Protein AF-A0A3S5BLU9-F1 (afdb_monomer_lite)

pLDDT: mean 75.17, std 17.8, range [26.36, 92.25]

Foldseek 3Di:
DPPVPDDPVVVVVCVVVVNDDDFDAADQQWAKDFAQDDPDDDDPDPPDPLSLVLLLCLQQHDRPDGLNRSCVLQVHPSVSSRRSVRVCVVVVRMDTDDPVPPVVVVVVPPDDDDDDDDDDDPPQLAQAAEEE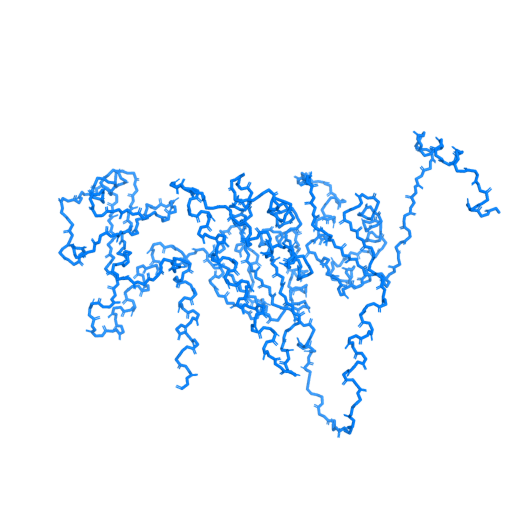EDALVLLVLQCPPQFFPQSNSVSCSCNRSQKDWQVCVVVNLVRLVSTDCDDDDPNNVSNLVSVLVSVVVVVVVVVQVPPPPCNSHDGYMYGYLLSLVSGDLSSSLSSQVVHHQEYEYLAAYPPNSLVSDDPSGHHYAFHSHNCCVPLVVVVVVLVVVVVPDPDPLVGWDKDKDAQPDADPDDDPSQVVAQWKFKDFPPDDTDIDGPVCVRVVQRVSSNPGIMMITGPDPDPPDPRDPSPVRVVVVVVVVVPPD

InterPro domains:
  IPR028091 FAM91, N-terminal domain [PF14647] (5-104)
  IPR028097 FAM91, C-terminal domain [PF14648] (127-363)
  IPR039199 FAM91 [PTHR28441] (124-358)

Organism: NCBI:txid117903

Radius of gyration: 25.71 Å; chains: 1; bounding box: 76×55×67 Å

Sequence (385 aa):
MAVKDCDMDTLLSLHRRGLIYFDVPVSESDRISVPTLDGFVMNRITGDSCETLLYKIFVSVDERTTVSELASDLLVNIDLVRQAISVFLRLGFACKRNSQSIDSELNAISTDGLGNPLQMETEDLSKKKIAILFDSTLAAYLMMGNLSSGLKRHAVTMFEVGKLTDENLESFLTELDNLTDVGEGEAQIYYEHAVNLRAMLRFFRHLLSNSGSNNMFNGLDLLRCGSLLSLEPETRLRILKKNYGLLISLAPITYEDQQAANYQWPPHFGPPIPEANSPWFRLFIAYLAFERRSNFMDIPPCLILSRGSRLNTIPTCMLPYSLFSFIAWGHDPTIIESANLLSVVNDALVASPVFIQVSGSFRLESSYFFYLIVSIIVICFSDNV

Structure (mmCIF, N/CA/C/O backbone):
data_AF-A0A3S5BLU9-F1
#
_entry.id   AF-A0A3S5BLU9-F1
#
loop_
_atom_site.group_PDB
_atom_site.id
_atom_site.type_symbol
_atom_site.label_atom_id
_atom_site.label_alt_id
_atom_site.label_comp_id
_atom_site.label_asym_id
_atom_site.label_entity_id
_atom_site.label_seq_id
_atom_site.pdbx_PDB_ins_code
_atom_site.Cartn_x
_atom_site.Cartn_y
_atom_site.Cartn_z
_atom_site.occupancy
_atom_site.B_iso_or_equiv
_atom_site.auth_seq_id
_atom_site.auth_comp_id
_atom_site.auth_asym_id
_atom_site.auth_atom_id
_atom_site.pdbx_PDB_model_num
ATOM 1 N N . MET A 1 1 ? -39.024 7.128 32.221 1.00 48.62 1 MET A N 1
ATOM 2 C CA . MET A 1 1 ? -39.369 7.117 30.789 1.00 48.62 1 MET A CA 1
ATOM 3 C C . MET A 1 1 ? -38.124 6.665 30.060 1.00 48.62 1 MET A C 1
ATOM 5 O O . MET A 1 1 ? -37.123 7.370 30.111 1.00 48.62 1 MET A O 1
ATOM 9 N N . ALA A 1 2 ? -38.111 5.441 29.551 1.00 51.78 2 ALA A N 1
ATOM 10 C CA . ALA A 1 2 ? -37.005 4.978 28.726 1.00 51.78 2 ALA A CA 1
ATOM 11 C C . ALA A 1 2 ? -37.245 5.473 27.291 1.00 51.78 2 ALA A C 1
ATOM 13 O O . ALA A 1 2 ? -38.389 5.639 26.888 1.00 51.78 2 ALA A O 1
ATOM 14 N N . VAL A 1 3 ? -36.190 5.708 26.504 1.00 60.28 3 VAL A N 1
ATOM 15 C CA . VAL A 1 3 ? -36.308 6.203 25.110 1.00 60.28 3 VAL A CA 1
ATOM 16 C C . VAL A 1 3 ? -37.186 5.290 24.239 1.00 60.28 3 VAL A C 1
ATOM 18 O O . VAL A 1 3 ? -37.834 5.760 23.313 1.00 60.28 3 VAL A O 1
ATOM 21 N N . LYS A 1 4 ? -37.287 4.002 24.594 1.00 65.75 4 LYS A N 1
ATOM 22 C CA . LYS A 1 4 ? -38.199 3.022 23.979 1.00 65.75 4 LYS A CA 1
ATOM 23 C C . LYS A 1 4 ? -39.694 3.358 24.122 1.00 65.75 4 LYS A C 1
ATOM 25 O O . LYS A 1 4 ? -40.503 2.773 23.418 1.00 65.75 4 LYS A O 1
ATOM 30 N N . ASP A 1 5 ? -40.045 4.249 25.049 1.00 70.50 5 ASP A N 1
ATOM 31 C CA . ASP A 1 5 ? -41.418 4.679 25.325 1.00 70.50 5 ASP A CA 1
ATOM 32 C C . ASP A 1 5 ? -41.785 5.956 24.532 1.00 70.50 5 ASP A C 1
ATOM 34 O O . ASP A 1 5 ? -42.917 6.432 24.622 1.00 70.50 5 ASP A O 1
ATOM 38 N N . CYS A 1 6 ? -40.834 6.540 23.786 1.00 70.88 6 CYS A N 1
ATOM 39 C CA . CYS A 1 6 ? -41.060 7.704 22.931 1.00 70.88 6 CYS A CA 1
ATOM 40 C C . CYS A 1 6 ? -41.526 7.287 21.534 1.00 70.88 6 CYS A C 1
ATOM 42 O O . CYS A 1 6 ? -40.996 6.357 20.930 1.00 70.88 6 CYS A O 1
ATOM 44 N N . ASP A 1 7 ? -42.478 8.043 21.000 1.00 83.12 7 ASP A N 1
ATOM 45 C CA . ASP A 1 7 ? -42.981 7.869 19.645 1.00 83.12 7 ASP A CA 1
ATOM 46 C C . ASP A 1 7 ? -41.893 8.160 18.588 1.00 83.12 7 ASP A C 1
ATOM 48 O O . ASP A 1 7 ? -41.202 9.187 18.640 1.00 83.12 7 ASP A O 1
ATOM 52 N N . MET A 1 8 ? -41.745 7.249 17.621 1.00 82.12 8 MET A N 1
ATOM 53 C CA . MET A 1 8 ? -40.698 7.305 16.592 1.00 82.12 8 MET A CA 1
ATOM 54 C C . MET A 1 8 ? -40.863 8.519 15.676 1.00 82.12 8 MET A C 1
ATOM 56 O O . MET A 1 8 ? -39.863 9.126 15.289 1.00 82.12 8 MET A O 1
ATOM 60 N N . ASP A 1 9 ? -42.097 8.936 15.390 1.00 84.25 9 ASP A N 1
ATOM 61 C CA . ASP A 1 9 ? -42.361 10.109 14.550 1.00 84.25 9 ASP A CA 1
ATOM 62 C C . ASP A 1 9 ? -41.938 11.411 15.244 1.00 84.25 9 ASP A C 1
ATOM 64 O O . ASP A 1 9 ? -41.381 12.323 14.620 1.00 84.25 9 ASP A O 1
ATOM 68 N N . THR A 1 10 ? -42.113 11.474 16.565 1.00 83.81 10 THR A N 1
ATOM 69 C CA . THR A 1 10 ? -41.654 12.601 17.385 1.00 83.81 10 THR A CA 1
ATOM 70 C C . THR A 1 10 ? -40.125 12.662 17.430 1.00 83.81 10 THR A C 1
ATOM 72 O O . THR A 1 10 ? -39.546 13.732 17.228 1.00 83.81 10 THR A O 1
ATOM 75 N N . LEU A 1 11 ? -39.453 11.520 17.616 1.00 83.81 11 LEU A N 1
ATOM 76 C CA . LEU A 1 11 ? -37.988 11.429 17.571 1.00 83.81 11 LEU A CA 1
ATOM 77 C C . LEU A 1 11 ? -37.431 11.825 16.194 1.00 83.81 11 LEU A C 1
ATOM 79 O O . LEU A 1 11 ? -36.501 12.626 16.112 1.00 83.81 11 LEU A O 1
ATOM 83 N N . LEU A 1 12 ? -38.028 11.345 15.101 1.00 83.56 12 LEU A N 1
ATOM 84 C CA . LEU A 1 12 ? -37.626 11.715 13.740 1.00 83.56 12 LEU A CA 1
ATOM 85 C C . LEU A 1 12 ? -37.831 13.212 13.463 1.00 83.56 12 LEU A C 1
ATOM 87 O O . LEU A 1 12 ? -36.982 13.837 12.827 1.00 83.56 12 LEU A O 1
ATOM 91 N N . SER A 1 13 ? -38.920 13.808 13.957 1.00 85.50 13 SER A N 1
ATOM 92 C CA . SER A 1 13 ? -39.185 15.249 13.845 1.00 85.50 13 SER A CA 1
ATOM 93 C C . SER A 1 13 ? -38.152 16.087 14.605 1.00 85.50 13 SER A C 1
ATOM 95 O O . SER A 1 13 ? -37.614 17.053 14.060 1.00 85.50 13 SER A O 1
ATOM 97 N N . LEU A 1 14 ? -37.813 15.690 15.836 1.00 85.25 14 LEU A N 1
ATOM 98 C CA . LEU A 1 14 ? -36.778 16.344 16.641 1.00 85.25 14 LEU A CA 1
ATOM 99 C C . LEU A 1 14 ? -35.390 16.212 16.000 1.00 85.25 14 LEU A C 1
ATOM 101 O O . LEU A 1 14 ? -34.643 17.190 15.968 1.00 85.25 14 LEU A O 1
ATOM 105 N N . HIS A 1 15 ? -35.071 15.045 15.435 1.00 83.12 15 HIS A N 1
ATOM 106 C CA . HIS A 1 15 ? -33.818 14.815 14.718 1.00 83.12 15 HIS A CA 1
ATOM 107 C C . HIS A 1 15 ? -33.728 15.670 13.446 1.00 83.12 15 HIS A C 1
ATOM 109 O O . HIS A 1 15 ? -32.733 16.355 13.232 1.00 83.12 15 HIS A O 1
ATOM 115 N N . ARG A 1 16 ? -34.793 15.720 12.629 1.00 84.88 16 ARG A N 1
ATOM 116 C CA . ARG A 1 16 ? -34.850 16.577 11.424 1.00 84.88 16 ARG A CA 1
ATOM 117 C C . ARG A 1 16 ? -34.710 18.067 11.743 1.00 84.88 16 ARG A C 1
ATOM 119 O O . ARG A 1 16 ? -34.251 18.824 10.897 1.00 84.88 16 ARG A O 1
ATOM 126 N N . ARG A 1 17 ? -35.108 18.489 12.946 1.00 87.94 17 ARG A N 1
ATOM 127 C CA . ARG A 1 17 ? -34.946 19.864 13.446 1.00 87.94 17 ARG A CA 1
ATOM 128 C C . ARG A 1 17 ? -33.584 20.119 14.108 1.00 87.94 17 ARG A C 1
ATOM 130 O O . ARG A 1 17 ? -33.356 21.234 14.561 1.00 87.94 17 ARG A O 1
ATOM 137 N N . GLY A 1 18 ? -32.707 19.114 14.188 1.00 82.50 18 GLY A N 1
ATOM 138 C CA . GLY A 1 18 ? -31.386 19.220 14.816 1.00 82.50 18 GLY A CA 1
ATOM 139 C C . GLY A 1 18 ? -31.416 19.350 16.343 1.00 82.50 18 GLY A C 1
ATOM 140 O O . GLY A 1 18 ? -30.430 19.773 16.935 1.00 82.50 18 GLY A O 1
ATOM 141 N N . LEU A 1 19 ? -32.542 19.022 16.989 1.00 84.19 19 LEU A N 1
ATOM 142 C CA . LEU A 1 19 ? -32.732 19.185 18.438 1.00 84.19 19 LEU A CA 1
ATOM 143 C C . LEU A 1 19 ? -32.247 17.978 19.246 1.00 84.19 19 LEU A C 1
ATOM 145 O O . LEU A 1 19 ? -31.992 18.100 20.441 1.00 84.19 19 LEU A O 1
ATOM 149 N N . ILE A 1 20 ? -32.142 16.817 18.600 1.00 81.62 20 ILE A N 1
ATOM 150 C CA . ILE A 1 20 ? -31.581 15.600 19.183 1.00 81.62 20 ILE A CA 1
ATOM 151 C C . ILE A 1 20 ? -30.604 14.979 18.190 1.00 81.62 20 ILE A C 1
ATOM 153 O O . ILE A 1 20 ? -30.846 14.997 16.982 1.00 81.62 20 ILE A O 1
ATOM 157 N N . TYR A 1 21 ? -29.521 14.408 18.703 1.00 73.31 21 TYR A N 1
ATOM 158 C CA . TYR A 1 21 ? -28.620 13.563 17.931 1.00 73.31 21 TYR A CA 1
ATOM 159 C C . TYR A 1 21 ? -28.694 12.140 18.476 1.00 73.31 21 TYR A C 1
ATOM 161 O O . TYR A 1 21 ? -28.856 11.932 19.679 1.00 73.31 21 TYR A O 1
ATOM 169 N N . PHE A 1 22 ? -28.589 11.158 17.586 1.00 74.06 22 PHE A N 1
ATOM 170 C CA . PHE A 1 22 ? -28.434 9.769 17.993 1.00 74.06 22 PHE A CA 1
ATOM 171 C C . PHE A 1 22 ? -26.954 9.500 18.235 1.00 74.06 22 PHE A C 1
ATOM 173 O O . PHE A 1 22 ? -26.115 9.780 17.371 1.00 74.06 22 PHE A O 1
ATOM 180 N N . ASP A 1 23 ? -26.650 8.986 19.421 1.00 75.06 23 ASP A N 1
ATOM 181 C CA . ASP A 1 23 ? -25.335 8.451 19.738 1.00 75.06 23 ASP A CA 1
ATOM 182 C C . ASP A 1 23 ? -25.366 6.931 19.597 1.00 75.06 23 ASP A C 1
ATOM 184 O O . ASP A 1 23 ? -26.316 6.276 20.037 1.00 75.06 23 ASP A O 1
ATOM 188 N N . VAL A 1 24 ? -24.345 6.374 18.952 1.00 82.25 24 VAL A N 1
ATOM 189 C CA . VAL A 1 24 ? -24.176 4.926 18.850 1.00 82.25 24 VAL A CA 1
ATOM 190 C C . VAL A 1 24 ? -23.275 4.511 20.009 1.00 82.25 24 VAL A C 1
ATOM 192 O O . VAL A 1 24 ? -22.104 4.892 20.021 1.00 82.25 24 VAL A O 1
ATOM 195 N N . PRO A 1 25 ? -23.782 3.754 20.999 1.00 84.62 25 PRO A N 1
ATOM 196 C CA . PRO A 1 25 ? -22.981 3.383 22.153 1.00 84.62 25 PRO A CA 1
ATOM 197 C C . PRO A 1 25 ? -21.858 2.434 21.723 1.00 84.62 25 PRO A C 1
ATOM 199 O O . PRO A 1 25 ? -22.104 1.297 21.321 1.00 84.62 25 PRO A O 1
ATOM 202 N N . VAL A 1 26 ? -20.621 2.909 21.838 1.00 87.56 26 VAL A N 1
ATOM 203 C CA . VAL A 1 26 ? -19.399 2.122 21.625 1.00 87.56 26 VAL A CA 1
ATOM 204 C C . VAL A 1 26 ? -18.851 1.731 22.987 1.00 87.56 26 VAL A C 1
ATOM 206 O O . VAL A 1 26 ? -18.656 2.613 23.820 1.00 87.56 26 VAL A O 1
ATOM 209 N N . SER A 1 27 ? -18.619 0.446 23.241 1.00 88.81 27 SER A N 1
ATOM 210 C CA . SER A 1 27 ? -17.958 -0.068 24.449 1.00 88.81 27 SER A CA 1
ATOM 211 C C . SER A 1 27 ? -16.448 -0.227 24.235 1.00 88.81 27 SER A C 1
ATOM 213 O O . SER A 1 27 ? -15.970 -0.321 23.111 1.00 88.81 27 SER A O 1
ATOM 215 N N . GLU A 1 28 ? -15.676 -0.276 25.319 1.00 89.00 28 GLU A N 1
ATOM 216 C CA . GLU A 1 28 ? -14.203 -0.350 25.256 1.00 89.00 28 GLU A CA 1
ATOM 217 C C . GLU A 1 28 ? -13.682 -1.688 24.721 1.00 89.00 28 GLU A C 1
ATOM 219 O O . GLU A 1 28 ? -12.614 -1.742 24.115 1.00 89.00 28 GLU A O 1
ATOM 224 N N . SER A 1 29 ? -14.452 -2.756 24.931 1.00 89.19 29 SER A N 1
ATOM 225 C CA . SER A 1 29 ? -14.181 -4.110 24.444 1.00 89.19 29 SER A CA 1
ATOM 226 C C . SER A 1 29 ? -14.673 -4.352 23.017 1.00 89.19 29 SER A C 1
ATOM 228 O O . SER A 1 29 ? -14.497 -5.453 22.493 1.00 89.19 29 SER A O 1
ATOM 230 N N . ASP A 1 30 ? -15.298 -3.355 22.385 1.00 89.38 30 ASP A N 1
ATOM 231 C CA . ASP A 1 30 ? -15.791 -3.499 21.023 1.00 89.38 30 ASP A CA 1
ATOM 232 C C . ASP A 1 30 ? -14.625 -3.631 20.047 1.00 89.38 30 ASP A C 1
ATOM 234 O O . ASP A 1 30 ? -13.579 -2.999 20.201 1.00 89.38 30 ASP A O 1
ATOM 238 N N . ARG A 1 31 ? -14.826 -4.458 19.022 1.00 89.69 31 ARG A N 1
ATOM 239 C CA . ARG A 1 31 ? -13.913 -4.589 17.888 1.00 89.69 31 ARG A CA 1
ATOM 240 C C . ARG A 1 31 ? -14.576 -4.001 16.660 1.00 89.69 31 ARG A C 1
ATOM 242 O O . ARG A 1 31 ? -15.761 -4.245 16.413 1.00 89.69 31 ARG A O 1
ATOM 249 N N . ILE A 1 32 ? -13.814 -3.218 15.914 1.00 89.88 32 ILE A N 1
ATOM 250 C CA . ILE A 1 32 ? -14.310 -2.437 14.787 1.00 89.88 32 ILE A CA 1
ATOM 251 C C . ILE A 1 32 ? -13.654 -2.952 13.511 1.00 89.88 32 ILE A C 1
ATOM 253 O O . ILE A 1 32 ? -12.450 -3.184 13.487 1.00 89.88 32 ILE A O 1
ATOM 257 N N . SER A 1 33 ? -14.447 -3.132 12.457 1.00 87.69 33 SER A N 1
ATOM 258 C CA . SER A 1 33 ? -13.954 -3.460 11.117 1.00 87.69 33 SER A CA 1
ATOM 259 C C . SER A 1 33 ? -14.415 -2.399 10.120 1.00 87.69 33 SER A C 1
ATOM 261 O O . SER A 1 33 ? -15.539 -1.891 10.212 1.00 87.69 33 SER A O 1
ATOM 263 N N . VAL A 1 34 ? -13.530 -2.048 9.189 1.00 88.31 34 VAL A N 1
ATOM 264 C CA . VAL A 1 34 ? -13.772 -1.069 8.124 1.00 88.31 34 VAL A CA 1
ATOM 265 C C . VAL A 1 34 ? -13.961 -1.843 6.813 1.00 88.31 34 VAL A C 1
ATOM 267 O O . VAL A 1 34 ? -12.992 -2.413 6.301 1.00 88.31 34 VAL A O 1
ATOM 270 N N . PRO A 1 35 ? -15.190 -1.920 6.267 1.00 86.12 35 PRO A N 1
ATOM 271 C CA . PRO A 1 35 ? -15.421 -2.524 4.959 1.00 86.12 35 PRO A CA 1
ATOM 272 C C . PRO A 1 35 ? -14.826 -1.658 3.840 1.00 86.12 35 PRO A C 1
ATOM 274 O O . PRO A 1 35 ? -14.451 -0.504 4.047 1.00 86.12 35 PRO A O 1
ATOM 277 N N . THR A 1 36 ? -14.776 -2.198 2.622 1.00 85.38 36 THR A N 1
ATOM 278 C CA . THR A 1 36 ? -14.389 -1.409 1.445 1.00 85.38 36 THR A CA 1
ATOM 279 C C . THR A 1 36 ? -15.361 -0.252 1.233 1.00 85.38 36 THR A C 1
ATOM 281 O O . THR A 1 36 ? -16.573 -0.470 1.154 1.00 85.38 36 THR A O 1
ATOM 284 N N . LEU A 1 37 ? -14.829 0.957 1.100 1.00 84.94 37 LEU A N 1
ATOM 285 C CA . LEU A 1 37 ? -15.603 2.177 0.918 1.00 84.94 37 LEU A CA 1
ATOM 286 C C . LEU A 1 37 ? -15.826 2.447 -0.576 1.00 84.94 37 LEU A C 1
ATOM 288 O O . LEU A 1 37 ? -14.901 2.326 -1.381 1.00 84.94 37 LEU A O 1
ATOM 292 N N . ASP A 1 38 ? -17.047 2.837 -0.943 1.00 77.25 38 ASP A N 1
ATOM 293 C CA . ASP A 1 38 ? -17.402 3.246 -2.306 1.00 77.25 38 ASP A CA 1
ATOM 294 C C . ASP A 1 38 ? -17.777 4.732 -2.340 1.00 77.25 38 ASP A C 1
ATOM 296 O O . ASP A 1 38 ? -18.471 5.229 -1.453 1.00 77.25 38 ASP A O 1
ATOM 300 N N . GLY A 1 39 ? -17.277 5.458 -3.341 1.00 74.00 39 GLY A N 1
ATOM 301 C CA . GLY A 1 39 ? -17.492 6.903 -3.483 1.00 74.00 39 GLY A CA 1
ATOM 302 C C . GLY A 1 39 ? -16.958 7.765 -2.329 1.00 74.00 39 GLY A C 1
ATOM 303 O O . GLY A 1 39 ? -17.340 8.928 -2.218 1.00 74.00 39 GLY A O 1
ATOM 304 N N . PHE A 1 40 ? -16.100 7.216 -1.469 1.00 80.75 40 PHE A N 1
ATOM 305 C CA . PHE A 1 40 ? -15.531 7.926 -0.329 1.00 80.75 40 PHE A CA 1
ATOM 306 C C . PHE A 1 40 ? -14.302 8.734 -0.743 1.00 80.75 40 PHE A C 1
ATOM 308 O O . PHE A 1 40 ? -13.397 8.209 -1.382 1.00 80.75 40 PHE A O 1
ATOM 315 N N . VAL A 1 41 ? -14.276 10.006 -0.359 1.00 77.94 41 VAL A N 1
ATOM 316 C CA . VAL A 1 41 ? -13.112 10.882 -0.495 1.00 77.94 41 VAL A CA 1
ATOM 317 C C . VAL A 1 41 ? -13.031 11.703 0.775 1.00 77.94 41 VAL A C 1
ATOM 319 O O . VAL A 1 41 ? -13.997 12.386 1.131 1.00 77.94 41 VAL A O 1
ATOM 322 N N . MET A 1 42 ? -11.896 11.642 1.460 1.00 74.06 42 MET A N 1
ATOM 323 C CA . MET A 1 42 ? -11.646 12.470 2.626 1.00 74.06 42 MET A CA 1
ATOM 324 C C . MET A 1 42 ? -10.657 13.561 2.223 1.00 74.06 42 MET A C 1
ATOM 326 O O . MET A 1 42 ? -9.488 13.313 1.932 1.00 74.06 42 MET A O 1
ATOM 330 N N . ASN A 1 43 ? -11.144 14.798 2.141 1.00 70.44 43 ASN A N 1
ATOM 331 C CA . ASN A 1 43 ? -10.274 15.931 1.846 1.00 70.44 43 ASN A CA 1
ATOM 332 C C . ASN A 1 43 ? -9.371 16.161 3.047 1.00 70.44 43 ASN A C 1
ATOM 334 O O . ASN A 1 43 ? -9.899 16.438 4.109 1.00 70.44 43 ASN A O 1
ATOM 338 N N . ARG A 1 44 ? -8.048 16.099 2.864 1.00 71.31 44 ARG A N 1
ATOM 339 C CA . ARG A 1 44 ? -7.064 16.404 3.911 1.00 71.31 44 ARG A CA 1
ATOM 340 C C . ARG A 1 44 ? -7.021 17.905 4.171 1.00 71.31 44 ARG A C 1
ATOM 342 O O . ARG A 1 44 ? -6.269 18.621 3.506 1.00 71.31 44 ARG A O 1
ATOM 349 N N . ILE A 1 45 ? -7.829 18.393 5.107 1.00 68.75 45 ILE A N 1
ATOM 350 C CA . ILE A 1 45 ? -7.834 19.810 5.476 1.00 68.75 45 ILE A CA 1
ATOM 351 C C . ILE A 1 45 ? -6.866 20.016 6.642 1.00 68.75 45 ILE A C 1
ATOM 353 O O . ILE A 1 45 ? -6.994 19.444 7.723 1.00 68.75 45 ILE A O 1
ATOM 357 N N . THR A 1 46 ? -5.863 20.867 6.439 1.00 66.12 46 THR A N 1
ATOM 358 C CA . THR A 1 46 ? -4.926 21.225 7.507 1.00 66.12 46 THR A CA 1
ATOM 359 C C . THR A 1 46 ? -5.637 22.047 8.581 1.00 66.12 46 THR A C 1
ATOM 361 O O . THR A 1 46 ? -6.149 23.126 8.282 1.00 66.12 46 THR A O 1
ATOM 364 N N . GLY A 1 47 ? -5.610 21.580 9.831 1.00 68.94 47 GLY A N 1
ATOM 365 C CA . GLY A 1 47 ? -6.062 22.349 10.996 1.00 68.94 47 GLY A CA 1
ATOM 366 C C . GLY A 1 47 ? -7.243 21.757 11.768 1.00 68.94 47 GLY A C 1
ATOM 367 O O . GLY A 1 47 ? -7.538 22.266 12.847 1.00 68.94 47 GLY A O 1
ATOM 368 N N . ASP A 1 48 ? -7.877 20.685 11.281 1.00 80.94 48 ASP A N 1
ATOM 369 C CA . ASP A 1 48 ? -8.909 19.970 12.040 1.00 80.94 48 ASP A CA 1
ATOM 370 C C . ASP A 1 48 ? -8.309 18.782 12.816 1.00 80.94 48 ASP A C 1
ATOM 372 O O . ASP A 1 48 ? -7.798 17.804 12.254 1.00 80.94 48 ASP A O 1
ATOM 376 N N . SER A 1 49 ? -8.359 18.872 14.147 1.00 78.56 49 SER A N 1
ATOM 377 C CA . SER A 1 49 ? -7.890 17.818 15.049 1.00 78.56 49 SER A CA 1
ATOM 378 C C . SER A 1 49 ? -8.788 16.580 15.019 1.00 78.56 49 SER A C 1
ATOM 380 O O . SER A 1 49 ? -8.288 15.471 15.218 1.00 78.56 49 SER A O 1
ATOM 382 N N . CYS A 1 50 ? -10.084 16.746 14.731 1.00 81.69 50 CYS A N 1
ATOM 383 C CA . CYS A 1 50 ? -11.029 15.644 14.589 1.00 81.69 50 CYS A CA 1
ATOM 384 C C . CYS A 1 50 ? -10.705 14.831 13.336 1.00 81.69 50 CYS A C 1
ATOM 386 O O . CYS A 1 50 ? -10.498 13.623 13.421 1.00 81.69 50 CYS A O 1
ATOM 388 N N . GLU A 1 51 ? -10.561 15.499 12.191 1.00 84.06 51 GLU A N 1
ATOM 389 C CA . GLU A 1 51 ? -10.197 14.862 10.923 1.00 84.06 51 GLU A CA 1
ATOM 390 C C . GLU A 1 51 ? -8.856 14.121 11.030 1.00 84.06 51 GLU A C 1
ATOM 392 O O . GLU A 1 51 ? -8.741 12.956 10.648 1.00 84.06 51 GLU A O 1
ATOM 397 N N . THR A 1 52 ? -7.863 14.754 11.664 1.00 85.62 52 THR A N 1
ATOM 398 C CA . THR A 1 52 ? -6.560 14.129 11.927 1.00 85.62 52 THR A CA 1
ATOM 399 C C . THR A 1 52 ? -6.707 12.847 12.753 1.00 85.62 52 THR A C 1
ATOM 401 O O . THR A 1 52 ? -6.091 11.832 12.429 1.00 85.62 52 THR A O 1
ATOM 404 N N . LEU A 1 53 ? -7.539 12.856 13.802 1.00 88.56 53 LEU A N 1
ATOM 405 C CA . LEU A 1 53 ? -7.811 11.666 14.612 1.00 88.56 53 LEU A CA 1
ATOM 406 C C . LEU A 1 53 ? -8.514 10.567 13.800 1.00 88.56 53 LEU A C 1
ATOM 408 O O . LEU A 1 53 ? -8.168 9.396 13.951 1.00 88.56 53 LEU A O 1
ATOM 412 N N . LEU A 1 54 ? -9.451 10.925 12.920 1.00 88.62 54 LEU A N 1
ATOM 413 C CA . LEU A 1 54 ? -10.141 9.971 12.049 1.00 88.62 54 LEU A CA 1
ATOM 414 C C . LEU A 1 54 ? -9.157 9.250 11.113 1.00 88.62 54 LEU A C 1
ATOM 416 O O . LEU A 1 54 ? -9.215 8.024 11.023 1.00 88.62 54 LEU A O 1
ATOM 420 N N . TYR A 1 55 ? -8.197 9.953 10.499 1.00 87.38 55 TYR A N 1
ATOM 421 C CA . TYR A 1 55 ? -7.149 9.294 9.701 1.00 87.38 55 TYR A CA 1
ATOM 422 C C . TYR A 1 55 ? -6.263 8.378 10.539 1.00 87.38 55 TYR A C 1
ATOM 424 O O . TYR A 1 55 ? -5.989 7.248 10.131 1.00 87.38 55 TYR A O 1
ATOM 432 N N . LYS A 1 56 ? -5.839 8.838 11.726 1.00 89.12 56 LYS A N 1
ATOM 433 C CA . LYS A 1 56 ? -5.029 8.017 12.636 1.00 89.12 56 LYS A CA 1
ATOM 434 C C . LYS A 1 56 ? -5.758 6.714 12.977 1.00 89.12 56 LYS A C 1
ATOM 436 O O . LYS A 1 56 ? -5.141 5.650 12.968 1.00 89.12 56 LYS A O 1
ATOM 441 N N . ILE A 1 57 ? -7.068 6.782 13.224 1.00 90.31 57 ILE A N 1
ATOM 442 C CA . ILE A 1 57 ? -7.908 5.609 13.478 1.00 90.31 57 ILE A CA 1
ATOM 443 C C . ILE A 1 57 ? -8.004 4.727 12.225 1.00 90.31 57 ILE A C 1
ATOM 445 O O . ILE A 1 57 ? -7.737 3.538 12.337 1.00 90.31 57 ILE A O 1
ATOM 449 N N . PHE A 1 58 ? -8.288 5.269 11.036 1.00 89.56 58 PHE A N 1
ATOM 450 C CA . PHE A 1 58 ? -8.392 4.473 9.801 1.00 89.56 58 PHE A CA 1
ATOM 451 C C . PHE A 1 58 ? -7.161 3.605 9.520 1.00 89.56 58 PHE A C 1
ATOM 453 O O . PHE A 1 58 ? -7.298 2.429 9.191 1.00 89.56 58 PHE A O 1
ATOM 460 N N . VAL A 1 59 ? -5.964 4.166 9.697 1.00 87.06 59 VAL A N 1
ATOM 461 C CA . VAL A 1 59 ? -4.701 3.453 9.445 1.00 87.06 59 VAL A CA 1
ATOM 462 C C . VAL A 1 59 ? -4.398 2.416 10.534 1.00 87.06 59 VAL A C 1
ATOM 464 O O . VAL A 1 59 ? -3.729 1.414 10.275 1.00 87.06 59 VAL A O 1
ATOM 467 N N . SER A 1 60 ? -4.883 2.649 11.756 1.00 89.06 60 SER A N 1
ATOM 468 C CA . SER A 1 60 ? -4.517 1.868 12.947 1.00 89.06 60 SER A CA 1
ATOM 469 C C . SER A 1 60 ? -5.551 0.816 13.345 1.00 89.06 60 SER A C 1
ATOM 471 O O . SER A 1 60 ? -5.241 -0.067 14.145 1.00 89.06 60 SER A O 1
ATOM 473 N N . VAL A 1 61 ? -6.774 0.903 12.817 1.00 88.56 61 VAL A N 1
ATOM 474 C CA . VAL A 1 61 ? -7.836 -0.065 13.095 1.00 88.56 61 VAL A CA 1
ATOM 475 C C . VAL A 1 61 ? -7.433 -1.444 12.577 1.00 88.56 61 VAL A C 1
ATOM 477 O O . VAL A 1 61 ? -6.987 -1.635 11.441 1.00 88.56 61 VAL A O 1
ATOM 480 N N . ASP A 1 62 ? -7.604 -2.427 13.451 1.00 86.25 62 ASP A N 1
ATOM 481 C CA . ASP A 1 62 ? -7.467 -3.838 13.143 1.00 86.25 62 ASP A CA 1
ATOM 482 C C . ASP A 1 62 ? -8.692 -4.560 13.707 1.00 86.25 62 ASP A C 1
ATOM 484 O O . ASP A 1 62 ? -9.212 -4.209 14.764 1.00 86.25 62 ASP A O 1
ATOM 488 N N . GLU A 1 63 ? -9.146 -5.602 13.025 1.00 81.25 63 GLU A N 1
ATOM 489 C CA . GLU A 1 63 ? -10.301 -6.401 13.442 1.00 81.25 63 GLU A CA 1
ATOM 490 C C . GLU A 1 63 ? -10.068 -7.138 14.776 1.00 81.25 63 GLU A C 1
ATOM 492 O O . GLU A 1 63 ? -11.011 -7.619 15.410 1.00 81.25 63 GLU A O 1
ATOM 497 N N . ARG A 1 64 ? -8.801 -7.249 15.197 1.00 82.81 64 ARG A N 1
ATOM 498 C CA . ARG A 1 64 ? -8.367 -7.920 16.430 1.00 82.81 64 ARG A CA 1
ATOM 499 C C . ARG A 1 64 ? -8.232 -6.968 17.611 1.00 82.81 64 ARG A C 1
ATOM 501 O O . ARG A 1 64 ? -8.309 -7.435 18.746 1.00 82.81 64 ARG A O 1
ATOM 508 N N . THR A 1 65 ? -8.034 -5.675 17.360 1.00 86.75 65 THR A N 1
ATOM 509 C CA . THR A 1 65 ? -7.796 -4.693 18.417 1.00 86.75 65 THR A CA 1
ATOM 510 C C . THR A 1 65 ? -9.118 -4.187 18.979 1.00 86.75 65 THR A C 1
ATOM 512 O O . THR A 1 65 ? -10.088 -3.923 18.265 1.00 86.75 65 THR A O 1
ATOM 515 N N . THR A 1 66 ? -9.182 -4.100 20.304 1.00 91.31 66 THR A N 1
ATOM 516 C CA . THR A 1 66 ? -10.316 -3.481 20.997 1.00 91.31 66 THR A CA 1
ATOM 517 C C . THR A 1 66 ? -10.192 -1.959 20.964 1.00 91.31 66 THR A C 1
ATOM 519 O O . THR A 1 66 ? -9.101 -1.421 20.768 1.00 91.31 66 THR A O 1
ATOM 522 N N . VAL A 1 67 ? -11.291 -1.237 21.199 1.00 91.06 67 VAL A N 1
ATOM 523 C CA . VAL A 1 67 ? -11.257 0.236 21.294 1.00 91.06 67 VAL A CA 1
ATOM 524 C C . VAL A 1 67 ? -10.284 0.720 22.376 1.00 91.06 67 VAL A C 1
ATOM 526 O O . VAL A 1 67 ? -9.591 1.718 22.174 1.00 91.06 67 VAL A O 1
ATOM 529 N N . SER A 1 68 ? -10.192 0.004 23.501 1.00 91.31 68 SER A N 1
ATOM 530 C CA . SER A 1 68 ? -9.236 0.311 24.576 1.00 91.31 68 SER A CA 1
ATOM 531 C C . SER A 1 68 ? -7.782 0.176 24.120 1.00 91.31 68 SER A C 1
ATOM 533 O O . SER A 1 68 ? -6.969 1.084 24.305 1.00 91.31 68 SER A O 1
ATOM 535 N N . GLU A 1 69 ? -7.464 -0.931 23.450 1.00 90.50 69 GLU A N 1
ATOM 536 C CA . GLU A 1 69 ? -6.134 -1.155 22.891 1.00 90.50 69 GLU A CA 1
ATOM 537 C C . GLU A 1 69 ? -5.779 -0.130 21.817 1.00 90.50 69 GLU A C 1
ATOM 539 O O . GLU A 1 69 ? -4.673 0.399 21.832 1.00 90.50 69 GLU A O 1
ATOM 544 N N . LEU A 1 70 ? -6.718 0.195 20.926 1.00 91.12 70 LEU A N 1
ATOM 545 C CA . LEU A 1 70 ? -6.521 1.199 19.885 1.00 91.12 70 LEU A CA 1
ATOM 546 C C . LEU A 1 70 ? -6.210 2.579 20.484 1.00 91.12 70 LEU A C 1
ATOM 548 O O . LEU A 1 70 ? -5.325 3.280 19.995 1.00 91.12 70 LEU A O 1
ATOM 552 N N . ALA A 1 71 ? -6.902 2.965 21.559 1.00 91.94 71 ALA A N 1
ATOM 553 C CA . ALA A 1 71 ? -6.626 4.211 22.272 1.00 91.94 71 ALA A CA 1
ATOM 554 C C . ALA A 1 71 ? -5.221 4.215 22.899 1.00 91.94 71 ALA A C 1
ATOM 556 O O . ALA A 1 71 ? -4.502 5.214 22.801 1.00 91.94 71 ALA A O 1
ATOM 557 N N . SER A 1 72 ? -4.801 3.084 23.477 1.00 91.44 72 SER A N 1
ATOM 558 C CA . SER A 1 72 ? -3.447 2.902 24.014 1.00 91.44 72 SER A CA 1
ATOM 559 C C . SER A 1 72 ? -2.375 2.951 22.920 1.00 91.44 72 SER A C 1
ATOM 561 O O . SER A 1 72 ? -1.346 3.610 23.087 1.00 91.44 72 SER A O 1
ATOM 563 N N . ASP A 1 73 ? -2.628 2.321 21.772 1.00 89.25 73 ASP A N 1
ATOM 564 C CA . ASP A 1 73 ? -1.712 2.301 20.633 1.00 89.25 73 ASP A CA 1
ATOM 565 C C . ASP A 1 73 ? -1.524 3.711 20.055 1.00 89.25 73 ASP A C 1
ATOM 567 O O . ASP A 1 73 ? -0.392 4.131 19.811 1.00 89.25 73 ASP A O 1
ATOM 571 N N . LEU A 1 74 ? -2.617 4.470 19.920 1.00 89.56 74 LEU A N 1
ATOM 572 C CA . LEU A 1 74 ? -2.619 5.842 19.408 1.00 89.56 74 LEU A CA 1
ATOM 573 C C . LEU A 1 74 ? -2.142 6.898 20.418 1.00 89.56 74 LEU A C 1
ATOM 575 O O . LEU A 1 74 ? -1.868 8.020 19.999 1.00 89.56 74 LEU A O 1
ATOM 579 N N . LEU A 1 75 ? -2.037 6.564 21.712 1.00 90.19 75 LEU A N 1
ATOM 580 C CA . LEU A 1 75 ? -1.807 7.515 22.814 1.00 90.19 75 LEU A CA 1
ATOM 581 C C . LEU A 1 75 ? -2.860 8.639 22.882 1.00 90.19 75 LEU A C 1
ATOM 583 O O . LEU A 1 75 ? -2.546 9.792 23.176 1.00 90.19 75 LEU A O 1
ATOM 587 N N . VAL A 1 76 ? -4.125 8.305 22.620 1.00 90.81 76 VAL A N 1
ATOM 588 C CA . VAL A 1 76 ? -5.251 9.254 22.651 1.00 90.81 76 VAL A CA 1
ATOM 589 C C . VAL A 1 76 ? -6.225 8.861 23.760 1.00 90.81 76 VAL A C 1
ATOM 591 O O . VAL A 1 76 ? -6.364 7.686 24.091 1.00 90.81 76 VAL A O 1
ATOM 594 N N . ASN A 1 77 ? -6.920 9.843 24.346 1.00 92.25 77 ASN A N 1
ATOM 595 C CA . ASN A 1 77 ? -7.972 9.572 25.325 1.00 92.25 77 ASN A CA 1
ATOM 596 C C . ASN A 1 77 ? -9.049 8.650 24.718 1.00 92.25 77 ASN A C 1
ATOM 598 O O . ASN A 1 77 ? -9.591 8.936 23.647 1.00 92.25 77 ASN A O 1
ATOM 602 N N . ILE A 1 78 ? -9.378 7.573 25.435 1.00 92.00 78 ILE A N 1
ATOM 603 C CA . ILE A 1 78 ? -10.391 6.591 25.049 1.00 92.00 78 ILE A CA 1
ATOM 604 C C . ILE A 1 78 ? -11.748 7.230 24.734 1.00 92.00 78 ILE A C 1
ATOM 606 O O . ILE A 1 78 ? -12.414 6.791 23.801 1.00 92.00 78 ILE A O 1
ATOM 610 N N . ASP A 1 79 ? -12.133 8.305 25.426 1.00 91.12 79 ASP A N 1
ATOM 611 C CA . ASP A 1 79 ? -13.398 9.004 25.180 1.00 91.12 79 ASP A CA 1
ATOM 612 C C . ASP A 1 79 ? -13.442 9.636 23.783 1.00 91.12 79 ASP A C 1
ATOM 614 O O . ASP A 1 79 ? -14.454 9.543 23.087 1.00 91.12 79 ASP A O 1
ATOM 618 N N . LEU A 1 80 ? -12.325 10.218 23.329 1.00 91.38 80 LEU A N 1
ATOM 619 C CA . LEU A 1 80 ? -12.214 10.796 21.985 1.00 91.38 80 LEU A CA 1
ATOM 620 C C . LEU A 1 80 ? -12.250 9.704 20.915 1.00 91.38 80 LEU A C 1
ATOM 622 O O . LEU A 1 80 ? -12.917 9.861 19.894 1.00 91.38 80 LEU A O 1
ATOM 626 N N . VAL A 1 81 ? -11.580 8.576 21.165 1.00 91.69 81 VAL A N 1
ATOM 627 C CA . VAL A 1 81 ? -11.601 7.422 20.256 1.00 91.69 81 VAL A CA 1
ATOM 628 C C . VAL A 1 81 ? -13.013 6.835 20.164 1.00 91.69 81 VAL A C 1
ATOM 630 O O . VAL A 1 81 ? -13.485 6.551 19.066 1.00 91.69 81 VAL A O 1
ATOM 633 N N . ARG A 1 82 ? -13.745 6.729 21.280 1.00 91.75 82 ARG A N 1
ATOM 634 C CA . ARG A 1 82 ? -15.146 6.272 21.296 1.00 91.75 82 ARG A CA 1
ATOM 635 C C . ARG A 1 82 ? -16.064 7.206 20.518 1.00 91.75 82 ARG A C 1
ATOM 637 O O . ARG A 1 82 ? -16.883 6.727 19.737 1.00 91.75 82 ARG A O 1
ATOM 644 N N . GLN A 1 83 ? -15.910 8.518 20.688 1.00 90.06 83 GLN A N 1
ATOM 645 C CA . GLN A 1 83 ? -16.672 9.510 19.925 1.00 90.06 83 GLN A CA 1
ATOM 646 C C . GLN A 1 83 ? -16.369 9.420 18.425 1.00 90.06 83 GLN A C 1
ATOM 648 O O . GLN A 1 83 ? -17.297 9.395 17.616 1.00 90.06 83 GLN A O 1
ATOM 653 N N . ALA A 1 84 ? -15.095 9.299 18.048 1.00 90.75 84 ALA A N 1
ATOM 654 C CA . ALA A 1 84 ? -14.677 9.144 16.658 1.00 90.75 84 ALA A CA 1
ATOM 655 C C . ALA A 1 84 ? -15.217 7.845 16.029 1.00 90.75 84 ALA A C 1
ATOM 657 O O . ALA A 1 84 ? -15.761 7.864 14.926 1.00 90.75 84 ALA A O 1
ATOM 658 N N . ILE A 1 85 ? -15.169 6.723 16.753 1.00 91.06 85 ILE A N 1
ATOM 659 C CA . ILE A 1 85 ? -15.754 5.452 16.299 1.00 91.06 85 ILE A CA 1
ATOM 660 C C . ILE A 1 85 ? -17.282 5.553 16.198 1.00 91.06 85 ILE A C 1
ATOM 662 O O . ILE A 1 85 ? -17.854 5.063 15.227 1.00 91.06 85 ILE A O 1
ATOM 666 N N . SER A 1 86 ? -17.956 6.233 17.132 1.00 89.75 86 SER A N 1
ATOM 667 C CA . SER A 1 86 ? -19.401 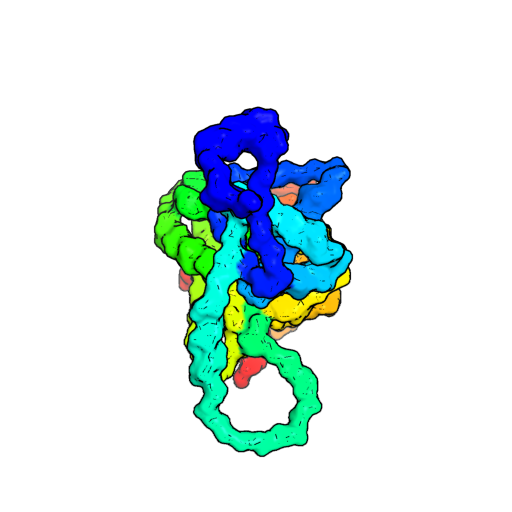6.506 17.036 1.00 89.75 86 SER A CA 1
ATOM 668 C C . SER A 1 86 ? -19.733 7.307 15.769 1.00 89.75 86 SER A C 1
ATOM 670 O O . SER A 1 86 ? -20.735 7.037 15.106 1.00 89.75 86 SER A O 1
ATOM 672 N N . VAL A 1 87 ? -18.883 8.258 15.359 1.00 89.06 87 VAL A N 1
ATOM 673 C CA . VAL A 1 87 ? -19.019 8.942 14.058 1.00 89.06 87 VAL A CA 1
ATOM 674 C C . VAL A 1 87 ? -18.860 7.954 12.897 1.00 89.06 87 VAL A C 1
ATOM 676 O O . VAL A 1 87 ? -19.723 7.927 12.022 1.00 89.06 87 VAL A O 1
ATOM 679 N N . PHE A 1 88 ? -17.835 7.096 12.904 1.00 88.62 88 PHE A N 1
ATOM 680 C CA . PHE A 1 88 ? -17.636 6.105 11.839 1.00 88.62 88 PHE A CA 1
ATOM 681 C C . PHE A 1 88 ? -18.802 5.128 11.680 1.00 88.62 88 PHE A C 1
ATOM 683 O O . PHE A 1 88 ? -19.224 4.859 10.555 1.00 88.62 88 PHE A O 1
ATOM 690 N N . LEU A 1 89 ? -19.355 4.637 12.790 1.00 88.44 89 LEU A N 1
ATOM 691 C CA . LEU A 1 89 ? -20.519 3.751 12.778 1.00 88.44 89 LEU A CA 1
ATOM 692 C C . LEU A 1 89 ? -21.764 4.466 12.234 1.00 88.44 89 LEU A C 1
ATOM 694 O O . LEU A 1 89 ? -22.519 3.884 11.461 1.00 88.44 89 LEU A O 1
ATOM 698 N N . ARG A 1 90 ? -21.971 5.741 12.594 1.00 85.94 90 ARG A N 1
ATOM 699 C CA . ARG A 1 90 ? -23.116 6.538 12.113 1.00 85.94 90 ARG A CA 1
ATOM 700 C C . ARG A 1 90 ? -23.031 6.877 10.632 1.00 85.94 90 ARG A C 1
ATOM 702 O O . ARG A 1 90 ? -24.060 6.914 9.966 1.00 85.94 90 ARG A O 1
ATOM 709 N N . LEU A 1 91 ? -21.825 7.119 10.127 1.00 85.88 91 LEU A N 1
ATOM 710 C CA . LEU A 1 91 ? -21.584 7.361 8.704 1.00 85.88 91 LEU A CA 1
ATOM 711 C C . LEU A 1 91 ? -21.589 6.067 7.875 1.00 85.88 91 LEU A C 1
ATOM 713 O O . LEU A 1 91 ? -21.595 6.135 6.650 1.00 85.88 91 LEU A O 1
ATOM 717 N N . GLY A 1 92 ? -21.601 4.898 8.524 1.00 84.81 92 GLY A N 1
ATOM 718 C CA . GLY A 1 92 ? -21.552 3.600 7.850 1.00 84.81 92 GLY A CA 1
ATOM 719 C C . GLY A 1 92 ? -20.168 3.241 7.304 1.00 84.81 92 GLY A C 1
ATOM 720 O O . GLY A 1 92 ? -20.055 2.325 6.496 1.00 84.81 92 GLY A O 1
ATOM 721 N N . PHE A 1 93 ? -19.115 3.939 7.741 1.00 86.62 93 PHE A N 1
ATOM 722 C CA . PHE A 1 93 ? -17.731 3.649 7.347 1.00 86.62 93 PHE A CA 1
ATOM 723 C C . PHE A 1 93 ? -17.120 2.500 8.146 1.00 86.62 93 PHE A C 1
ATOM 725 O O . PHE A 1 93 ? -16.106 1.946 7.741 1.00 86.62 93 PHE A O 1
ATOM 732 N N . ALA A 1 94 ? -17.716 2.145 9.282 1.00 87.50 94 ALA A N 1
ATOM 733 C CA . ALA A 1 94 ? -17.265 1.040 10.109 1.00 87.50 94 ALA A CA 1
ATOM 734 C C . ALA A 1 94 ? -18.446 0.208 10.608 1.00 87.50 94 ALA A C 1
ATOM 736 O O . ALA A 1 94 ? -19.581 0.682 10.686 1.00 87.50 94 ALA A O 1
ATOM 737 N N . CYS A 1 95 ? -18.158 -1.029 10.994 1.00 87.56 95 CYS A N 1
ATOM 738 C CA . CYS A 1 95 ? -19.110 -1.936 11.613 1.00 87.56 95 CYS A CA 1
ATOM 739 C C . CYS A 1 95 ? -18.526 -2.546 12.892 1.00 87.56 95 CYS A C 1
ATOM 741 O O . CYS A 1 95 ? -17.319 -2.774 13.009 1.00 87.56 95 CYS A O 1
ATOM 743 N N . LYS A 1 96 ? -19.395 -2.798 13.874 1.00 87.56 96 LYS A N 1
ATOM 744 C CA . LYS A 1 96 ? -19.028 -3.508 15.100 1.00 87.56 96 LYS A CA 1
ATOM 745 C C . LYS A 1 96 ? -19.016 -5.006 14.814 1.00 87.56 96 LYS A C 1
ATOM 747 O O . LYS A 1 96 ? -20.006 -5.549 14.324 1.00 87.56 96 LYS A O 1
ATOM 752 N N . ARG A 1 97 ? -17.911 -5.677 15.133 1.00 81.88 97 ARG A N 1
ATOM 753 C CA . ARG A 1 97 ? -17.791 -7.126 14.964 1.00 81.88 97 ARG A CA 1
ATOM 754 C C . ARG A 1 97 ? -18.450 -7.842 16.142 1.00 81.88 97 ARG A C 1
ATOM 756 O O . ARG A 1 97 ? -18.149 -7.551 17.298 1.00 81.88 97 ARG A O 1
ATOM 763 N N . ASN A 1 98 ? -19.338 -8.791 15.853 1.00 68.62 98 ASN A N 1
ATOM 764 C CA . ASN A 1 98 ? -19.955 -9.627 16.882 1.00 68.62 98 ASN A CA 1
ATOM 765 C C . ASN A 1 98 ? -18.938 -10.661 17.387 1.00 68.62 98 ASN A C 1
ATOM 767 O O . ASN A 1 98 ? -18.384 -11.418 16.593 1.00 68.62 98 ASN A O 1
ATOM 771 N N . SER A 1 99 ? -18.727 -10.729 18.704 1.00 51.22 99 SER A N 1
ATOM 772 C CA . SER A 1 99 ? -17.713 -11.580 19.354 1.00 51.22 99 SER A CA 1
ATOM 773 C C . SER A 1 99 ? -17.876 -13.094 19.134 1.00 51.22 99 SER A C 1
ATOM 775 O O . SER A 1 99 ? -17.007 -13.857 19.531 1.00 51.22 99 SER A O 1
ATOM 777 N N . GLN A 1 100 ? -18.954 -13.561 18.495 1.00 44.50 100 GLN A N 1
ATOM 778 C CA . GLN A 1 100 ? -19.266 -14.991 18.386 1.00 44.50 100 GLN A CA 1
ATOM 779 C C . GLN A 1 100 ? -18.411 -15.769 17.368 1.00 44.50 100 GLN A C 1
ATOM 781 O O . GLN A 1 100 ? -18.359 -16.993 17.455 1.00 44.50 100 GLN A O 1
ATOM 786 N N . SER A 1 101 ? -17.731 -15.114 16.418 1.00 43.78 101 SER A N 1
ATOM 787 C CA . SER A 1 101 ? -16.959 -15.831 15.387 1.00 43.78 101 SER A CA 1
ATOM 788 C C . SER A 1 101 ? -15.515 -16.160 15.780 1.00 43.78 101 SER A C 1
ATOM 790 O O . SER A 1 101 ? -14.945 -17.095 15.235 1.00 43.78 101 SER A O 1
ATOM 792 N N . ILE A 1 102 ? -14.923 -15.445 16.741 1.00 46.41 102 ILE A N 1
ATOM 793 C CA . ILE A 1 102 ? -13.479 -15.540 17.038 1.00 46.41 102 ILE A CA 1
ATOM 794 C C . ILE A 1 102 ? -13.181 -16.602 18.111 1.00 46.41 102 ILE A C 1
ATOM 796 O O . ILE A 1 102 ? -12.163 -17.289 18.046 1.00 46.41 102 ILE A O 1
ATOM 800 N N . ASP A 1 103 ? -14.098 -16.808 19.058 1.00 41.44 103 ASP A N 1
ATOM 801 C CA . ASP A 1 103 ? -13.910 -17.777 20.149 1.00 41.44 103 ASP A CA 1
ATOM 802 C C . ASP A 1 103 ? -14.017 -19.240 19.679 1.00 41.44 103 ASP A C 1
ATOM 804 O O . ASP A 1 103 ? -13.590 -20.154 20.385 1.00 41.44 103 ASP A O 1
ATOM 808 N N . SER A 1 104 ? -14.558 -19.481 18.481 1.00 39.56 104 SER A N 1
ATOM 809 C CA . SER A 1 104 ? -14.692 -20.833 17.921 1.00 39.56 104 SER A CA 1
ATOM 810 C C . SER A 1 104 ? -13.384 -21.352 17.308 1.00 39.56 104 SER A C 1
ATOM 812 O O . SER A 1 104 ? -13.132 -22.553 17.350 1.00 39.56 104 SER A O 1
ATOM 814 N N . GLU A 1 105 ? -12.522 -20.469 16.795 1.00 43.88 105 GLU A N 1
ATOM 815 C CA . GLU A 1 105 ? -11.233 -20.857 16.197 1.00 43.88 105 GLU A CA 1
ATOM 816 C C . GLU A 1 105 ? -10.117 -20.995 17.244 1.00 43.88 105 GLU A C 1
ATOM 818 O O . GLU A 1 105 ? -9.253 -21.860 17.121 1.00 43.88 105 GLU A O 1
ATOM 823 N N . LEU A 1 106 ? -10.155 -20.200 18.321 1.00 47.16 106 LEU A N 1
ATOM 824 C CA . LEU A 1 106 ? -9.148 -20.247 19.391 1.00 47.16 106 LEU A CA 1
ATOM 825 C C . LEU A 1 106 ? -9.332 -21.436 20.350 1.00 47.16 106 LEU A C 1
ATOM 827 O O . LEU A 1 106 ? -8.347 -21.959 20.868 1.00 47.16 106 LEU A O 1
ATOM 831 N N . ASN A 1 107 ? -10.569 -21.894 20.573 1.00 34.88 107 ASN A N 1
ATOM 832 C CA . ASN A 1 107 ? -10.856 -22.995 21.504 1.00 34.88 107 ASN A CA 1
ATOM 833 C C . ASN A 1 10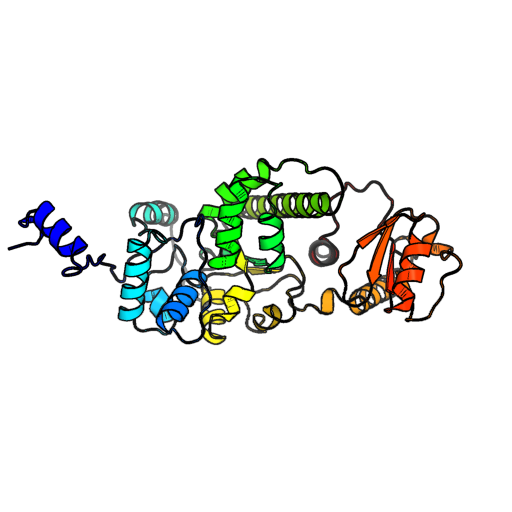7 ? -10.649 -24.398 20.905 1.00 34.88 107 ASN A C 1
ATOM 835 O O . ASN A 1 107 ? -10.685 -25.379 21.642 1.00 34.88 107 ASN A O 1
ATOM 839 N N . ALA A 1 108 ? -10.407 -24.520 19.596 1.00 37.56 108 ALA A N 1
ATOM 840 C CA . ALA A 1 108 ? -10.138 -25.811 18.957 1.00 37.56 108 ALA A CA 1
ATOM 841 C C . ALA A 1 108 ? -8.678 -26.290 19.116 1.00 37.56 108 ALA A C 1
ATOM 843 O O . ALA A 1 108 ? -8.370 -27.426 18.768 1.00 37.56 108 ALA A O 1
ATOM 844 N N . ILE A 1 109 ? -7.776 -25.443 19.635 1.00 48.25 109 ILE A N 1
ATOM 845 C CA . ILE A 1 109 ? -6.323 -25.708 19.681 1.00 48.25 109 ILE A CA 1
ATOM 846 C C . ILE A 1 109 ? -5.841 -26.086 21.099 1.00 48.25 109 ILE A C 1
ATOM 848 O O . ILE A 1 109 ? -4.731 -26.579 21.277 1.00 48.25 109 ILE A O 1
ATOM 852 N N . SER A 1 110 ? -6.672 -25.924 22.130 1.00 40.38 110 SER A N 1
ATOM 853 C CA . SER A 1 110 ? -6.287 -26.105 23.537 1.00 40.38 110 SER A CA 1
ATOM 854 C C . SER A 1 110 ? -6.886 -27.358 24.188 1.00 40.38 110 SER A C 1
ATOM 856 O O . SER A 1 110 ? -7.444 -27.297 25.280 1.00 40.38 110 SER A O 1
ATOM 858 N N . THR A 1 111 ? -6.706 -28.528 23.570 1.00 37.25 111 THR A N 1
ATOM 859 C CA . THR A 1 111 ? -6.822 -29.816 24.277 1.00 37.25 111 THR A CA 1
ATOM 860 C C . THR A 1 111 ? -5.734 -30.790 23.826 1.00 37.25 111 THR A C 1
ATOM 862 O O . THR A 1 111 ? -5.999 -31.651 22.998 1.00 37.25 111 THR A O 1
ATOM 865 N N . ASP A 1 112 ? -4.516 -30.646 24.360 1.00 34.88 112 ASP A N 1
ATOM 866 C CA . ASP A 1 112 ? -3.724 -31.799 24.820 1.00 34.88 112 ASP A CA 1
ATOM 867 C C . ASP A 1 112 ? -2.470 -31.386 25.625 1.00 34.88 112 ASP A C 1
ATOM 869 O O . ASP A 1 112 ? -1.518 -30.812 25.111 1.00 34.88 112 ASP A O 1
ATOM 873 N N . GLY A 1 113 ? -2.508 -31.694 26.927 1.00 34.81 113 GLY A N 1
ATOM 874 C CA . GLY A 1 113 ? -1.462 -32.425 27.659 1.00 34.81 113 GLY A CA 1
ATOM 875 C C . GLY A 1 113 ? -0.036 -31.878 27.861 1.00 34.81 113 GLY A C 1
ATOM 876 O O . GLY A 1 113 ? 0.837 -32.091 27.033 1.00 34.81 113 GLY A O 1
ATOM 877 N N . LEU A 1 114 ? 0.222 -31.498 29.125 1.00 33.03 114 LEU A N 1
ATOM 878 C CA . LEU A 1 114 ? 1.467 -31.645 29.918 1.00 33.03 114 LEU A CA 1
ATOM 879 C C . LEU A 1 114 ? 2.634 -30.658 29.693 1.00 33.03 114 LEU A C 1
ATOM 881 O O . LEU A 1 114 ? 3.161 -30.480 28.605 1.00 33.03 114 LEU A O 1
ATOM 885 N N . GLY A 1 115 ? 3.054 -30.033 30.799 1.00 34.44 115 GLY A N 1
ATOM 886 C CA . GLY A 1 115 ? 3.901 -28.843 30.817 1.00 34.44 115 GLY A CA 1
ATOM 887 C C . GLY A 1 115 ? 5.413 -29.058 30.877 1.00 34.44 115 GLY A C 1
ATOM 888 O O . GLY A 1 115 ? 5.907 -30.139 31.177 1.00 34.44 115 GLY A O 1
ATOM 889 N N . ASN A 1 116 ? 6.124 -27.946 30.668 1.00 31.92 116 ASN A N 1
ATOM 890 C CA . ASN A 1 116 ? 7.476 -27.678 31.161 1.00 31.92 116 ASN A CA 1
ATOM 891 C C . ASN A 1 116 ? 7.688 -26.150 31.287 1.00 31.92 116 ASN A C 1
ATOM 893 O O . ASN A 1 116 ? 7.289 -25.419 30.378 1.00 31.92 116 ASN A O 1
ATOM 897 N N . PRO A 1 117 ? 8.305 -25.636 32.372 1.00 40.59 117 PRO A N 1
ATOM 898 C CA . PRO A 1 117 ? 8.522 -24.206 32.568 1.00 40.59 117 PRO A CA 1
ATOM 899 C C . PRO A 1 117 ? 9.935 -23.784 32.132 1.00 40.59 117 PRO A C 1
ATOM 901 O O . PRO A 1 117 ? 10.888 -23.909 32.895 1.00 40.59 117 PRO A O 1
ATOM 904 N N . LEU A 1 118 ? 10.060 -23.235 30.923 1.00 33.28 118 LEU A N 1
ATOM 905 C CA . LEU A 1 118 ? 11.180 -22.376 30.512 1.00 33.28 118 LEU A CA 1
ATOM 906 C C . LEU A 1 118 ? 10.617 -21.256 29.626 1.00 33.28 118 LEU A C 1
ATOM 908 O O . LEU A 1 118 ? 10.627 -21.336 28.403 1.00 33.28 118 LEU A O 1
ATOM 912 N N . GLN A 1 119 ? 10.052 -20.231 30.266 1.00 36.28 119 GLN A N 1
ATOM 913 C CA . GLN A 1 119 ? 9.564 -19.024 29.600 1.00 36.28 119 GLN A CA 1
ATOM 914 C C . GLN A 1 119 ? 10.757 -18.137 29.223 1.00 36.28 119 GLN A C 1
ATOM 916 O O . GLN A 1 119 ? 11.254 -17.368 30.041 1.00 36.28 119 GLN A O 1
ATOM 921 N N . MET A 1 120 ? 11.215 -18.261 27.978 1.00 30.86 120 MET A N 1
ATOM 922 C CA . MET A 1 120 ? 11.839 -17.150 27.261 1.00 30.86 120 MET A CA 1
ATOM 923 C C . MET A 1 120 ? 10.742 -16.467 26.443 1.00 30.86 120 MET A C 1
ATOM 925 O O . MET A 1 120 ? 9.971 -17.145 25.764 1.00 30.86 120 MET A O 1
ATOM 929 N N . GLU A 1 121 ? 10.665 -15.143 26.560 1.00 33.19 121 GLU A N 1
ATOM 930 C CA . GLU A 1 121 ? 9.710 -14.225 25.928 1.00 33.19 121 GLU A CA 1
ATOM 931 C C . GLU A 1 121 ? 9.568 -14.479 24.418 1.00 33.19 121 GLU A C 1
ATOM 933 O O . GLU A 1 121 ? 10.236 -13.875 23.585 1.00 33.19 121 GLU A O 1
ATOM 938 N N . THR A 1 122 ? 8.685 -15.403 24.057 1.00 38.50 122 THR A N 1
ATOM 939 C CA . THR A 1 122 ? 8.239 -15.607 22.683 1.00 38.50 122 THR A CA 1
ATOM 940 C C . THR A 1 122 ? 6.878 -14.933 22.621 1.00 38.50 122 THR A C 1
ATOM 942 O O . THR A 1 122 ? 5.862 -15.572 22.875 1.00 38.50 122 THR A O 1
ATOM 945 N N . GLU A 1 123 ? 6.845 -13.611 22.423 1.00 44.88 123 GLU A N 1
ATOM 946 C CA . GLU A 1 123 ? 5.586 -12.927 22.103 1.00 44.88 123 GLU A CA 1
ATOM 947 C C . GLU A 1 123 ? 4.923 -13.681 20.945 1.00 44.88 123 GLU A C 1
ATOM 949 O O . GLU A 1 123 ? 5.566 -13.864 19.913 1.00 44.88 123 GLU A O 1
ATOM 954 N N . ASP A 1 124 ? 3.681 -14.140 21.131 1.00 53.94 124 ASP A N 1
ATOM 955 C CA . ASP A 1 124 ? 2.901 -14.974 20.205 1.00 53.94 124 ASP A CA 1
ATOM 956 C C . ASP A 1 124 ? 3.014 -14.519 18.729 1.00 53.94 124 ASP A C 1
ATOM 958 O O . ASP A 1 124 ? 2.169 -13.774 18.221 1.00 53.94 124 ASP A O 1
ATOM 962 N N . LEU A 1 125 ? 4.033 -14.991 17.994 1.00 53.47 125 LEU A N 1
ATOM 963 C CA . LEU A 1 125 ? 4.162 -14.744 16.551 1.00 53.47 125 LEU A CA 1
ATOM 964 C C . LEU A 1 125 ? 2.941 -15.283 15.791 1.00 53.47 125 LEU A C 1
ATOM 966 O O . LEU A 1 125 ? 2.561 -14.707 14.777 1.00 53.47 125 LEU A O 1
ATOM 970 N N . SER A 1 126 ? 2.262 -16.294 16.343 1.00 54.88 126 SER A N 1
ATOM 971 C CA . SER A 1 126 ? 1.018 -16.884 15.829 1.00 54.88 126 SER A CA 1
ATOM 972 C C . SER A 1 126 ? -0.145 -15.891 15.679 1.00 54.88 126 SER A C 1
ATOM 974 O O . SER A 1 126 ? -1.140 -16.201 15.026 1.00 54.88 126 SER A O 1
ATOM 976 N N . LYS A 1 127 ? -0.042 -14.678 16.242 1.00 70.50 127 LYS A N 1
ATOM 977 C CA . LYS A 1 127 ? -1.039 -13.606 16.080 1.00 70.50 127 LYS A CA 1
ATOM 978 C C . LYS A 1 127 ? -0.643 -12.536 15.060 1.00 70.50 127 LYS A C 1
ATOM 980 O O . LYS A 1 127 ? -1.504 -11.727 14.706 1.00 70.50 127 LYS A O 1
ATOM 985 N N . LYS A 1 128 ? 0.604 -12.513 14.579 1.00 84.56 128 LYS A N 1
ATOM 986 C CA . LYS A 1 128 ? 1.106 -11.464 13.678 1.00 84.56 128 LYS A CA 1
ATOM 987 C C . LYS A 1 128 ? 0.770 -11.772 12.214 1.00 84.56 128 LYS A C 1
ATOM 989 O O . LYS A 1 128 ? 0.658 -12.930 11.813 1.00 84.56 128 LYS A O 1
ATOM 994 N N . LYS A 1 129 ? 0.579 -10.727 11.408 1.00 88.88 129 LYS A N 1
ATOM 995 C CA . LYS A 1 129 ? 0.293 -10.809 9.965 1.00 88.88 129 LYS A CA 1
ATOM 996 C C . LYS A 1 129 ? 1.532 -10.465 9.132 1.00 88.88 129 LYS A C 1
ATOM 998 O O . LYS A 1 129 ? 2.503 -9.894 9.642 1.00 88.88 129 LYS A O 1
ATOM 1003 N N . ILE A 1 130 ? 1.484 -10.789 7.845 1.00 89.06 130 ILE A N 1
ATOM 1004 C CA . ILE A 1 130 ? 2.406 -10.243 6.843 1.00 89.06 130 ILE A CA 1
ATOM 1005 C C . ILE A 1 130 ? 1.793 -8.943 6.316 1.00 89.06 130 ILE A C 1
ATOM 1007 O O . ILE A 1 130 ? 0.609 -8.916 5.983 1.00 89.06 130 ILE A O 1
ATOM 1011 N N . ALA A 1 131 ? 2.585 -7.876 6.234 1.00 89.75 131 ALA A N 1
ATOM 1012 C CA . ALA A 1 131 ? 2.163 -6.620 5.625 1.00 89.75 131 ALA A CA 1
ATOM 1013 C C . ALA A 1 131 ? 2.915 -6.372 4.317 1.00 89.75 131 ALA A C 1
ATOM 1015 O O . ALA A 1 131 ? 4.146 -6.352 4.277 1.00 89.75 131 ALA A O 1
ATOM 1016 N N . ILE A 1 132 ? 2.158 -6.143 3.252 1.00 89.38 132 ILE A N 1
ATOM 1017 C CA . ILE A 1 132 ? 2.682 -5.756 1.950 1.00 89.38 132 ILE A CA 1
ATOM 1018 C C . ILE A 1 132 ? 2.580 -4.238 1.820 1.00 89.38 132 ILE A C 1
ATOM 1020 O O . ILE A 1 132 ? 1.490 -3.671 1.824 1.00 89.38 132 ILE A O 1
ATOM 1024 N N . LEU A 1 133 ? 3.728 -3.586 1.696 1.00 87.88 133 LEU A N 1
ATOM 1025 C CA . LEU A 1 133 ? 3.863 -2.146 1.573 1.00 87.88 133 LEU A CA 1
ATOM 1026 C C . LEU A 1 133 ? 3.784 -1.715 0.105 1.00 87.88 133 LEU A C 1
ATOM 1028 O O . LEU A 1 133 ? 4.516 -2.233 -0.746 1.00 87.88 133 LEU A O 1
ATOM 1032 N N . PHE A 1 134 ? 2.929 -0.734 -0.166 1.00 86.06 134 PHE A N 1
ATOM 1033 C CA . PHE A 1 134 ? 2.737 -0.131 -1.482 1.00 86.06 134 PHE A CA 1
ATOM 1034 C C . PHE A 1 134 ? 2.642 1.402 -1.394 1.00 86.06 134 PHE A C 1
ATOM 1036 O O . PHE A 1 134 ? 2.472 1.977 -0.316 1.00 86.06 134 PHE A O 1
ATOM 1043 N N . ASP A 1 135 ? 2.779 2.073 -2.532 1.00 83.69 135 ASP A N 1
ATOM 1044 C CA . ASP A 1 135 ? 2.769 3.531 -2.674 1.00 83.69 135 ASP A CA 1
ATOM 1045 C C . ASP A 1 135 ? 1.447 4.043 -3.289 1.00 83.69 135 ASP A C 1
ATOM 1047 O O . ASP A 1 135 ? 0.498 3.298 -3.530 1.00 83.69 135 ASP A O 1
ATOM 1051 N N . SER A 1 136 ? 1.341 5.343 -3.562 1.00 82.75 136 SER A N 1
ATOM 1052 C CA . SER A 1 136 ? 0.158 5.889 -4.245 1.00 82.75 136 SER A CA 1
ATOM 1053 C C . SER A 1 136 ? 0.008 5.426 -5.698 1.00 82.75 136 SER A C 1
ATOM 1055 O O . SER A 1 136 ? -1.117 5.452 -6.205 1.00 82.75 136 SER A O 1
ATOM 1057 N N . THR A 1 137 ? 1.087 5.000 -6.366 1.00 80.12 137 THR A N 1
ATOM 1058 C CA . THR A 1 137 ? 1.032 4.616 -7.784 1.00 80.12 137 THR A CA 1
ATOM 1059 C C . THR A 1 137 ? 0.237 3.332 -7.988 1.00 80.12 137 THR A C 1
ATOM 1061 O O . THR A 1 137 ? -0.598 3.285 -8.889 1.00 80.12 137 THR A O 1
ATOM 1064 N N . LEU A 1 138 ? 0.362 2.346 -7.088 1.00 83.94 138 LEU A N 1
ATOM 1065 C CA . LEU A 1 138 ? -0.439 1.118 -7.164 1.00 83.94 138 LEU A CA 1
A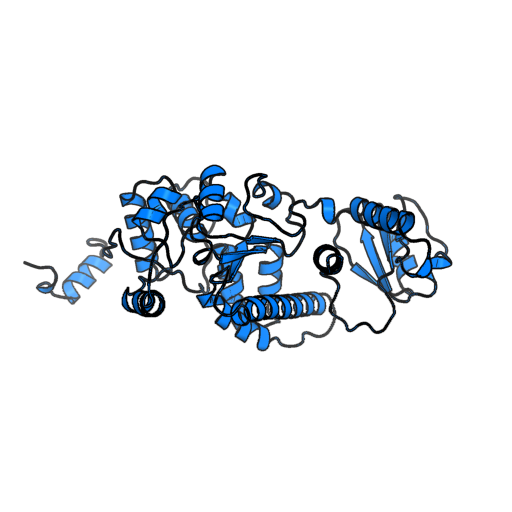TOM 1066 C C . LEU A 1 138 ? -1.947 1.405 -7.125 1.00 83.94 138 LEU A C 1
ATOM 1068 O O . LEU A 1 138 ? -2.710 0.869 -7.929 1.00 83.94 138 LEU A O 1
ATOM 1072 N N . ALA A 1 139 ? -2.385 2.265 -6.202 1.00 85.00 139 ALA A N 1
ATOM 1073 C CA . ALA A 1 139 ? -3.793 2.639 -6.103 1.00 85.00 139 ALA A CA 1
ATOM 1074 C C . ALA A 1 139 ? -4.265 3.400 -7.354 1.00 85.00 139 ALA A C 1
ATOM 1076 O O . ALA A 1 139 ? -5.377 3.165 -7.825 1.00 85.00 139 ALA A O 1
ATOM 1077 N N . ALA A 1 140 ? -3.411 4.256 -7.927 1.00 83.56 140 ALA A N 1
ATOM 1078 C CA . ALA A 1 140 ? -3.710 4.968 -9.166 1.00 83.56 140 ALA A CA 1
ATOM 1079 C C . ALA A 1 140 ? -3.891 4.007 -10.354 1.00 83.56 140 ALA A C 1
ATOM 1081 O O . ALA A 1 140 ? -4.858 4.148 -11.103 1.00 83.56 140 ALA A O 1
ATOM 1082 N N . TYR A 1 141 ? -3.032 2.991 -10.486 1.00 83.12 141 TYR A N 1
ATOM 1083 C CA . TYR A 1 141 ? -3.141 1.980 -11.545 1.00 83.12 141 TYR A CA 1
ATOM 1084 C C . TYR A 1 141 ? -4.457 1.206 -11.466 1.00 83.12 141 TYR A C 1
ATOM 1086 O O . TYR A 1 141 ? -5.113 0.985 -12.481 1.00 83.12 141 TYR A O 1
ATOM 1094 N N . LEU A 1 142 ? -4.896 0.860 -10.254 1.00 84.38 142 LEU A N 1
ATOM 1095 C CA . LEU A 1 142 ? -6.152 0.139 -10.036 1.00 84.38 142 LEU A CA 1
ATOM 1096 C C . LEU A 1 142 ? -7.404 1.014 -10.216 1.00 84.38 142 LEU A C 1
ATOM 1098 O O . LEU A 1 142 ? -8.499 0.479 -10.389 1.00 84.38 142 LEU A O 1
ATOM 1102 N N . MET A 1 143 ? -7.271 2.344 -10.174 1.00 81.62 143 MET A N 1
ATOM 1103 C CA . MET A 1 143 ? -8.373 3.281 -10.425 1.00 81.62 143 MET A CA 1
ATOM 1104 C C . MET A 1 143 ? -8.620 3.566 -11.908 1.00 81.62 143 MET A C 1
ATOM 1106 O O . MET A 1 143 ? -9.654 4.154 -12.241 1.00 81.62 143 MET A O 1
ATOM 1110 N N . MET A 1 144 ? -7.707 3.188 -12.804 1.00 77.69 144 MET A N 1
ATOM 1111 C CA . MET A 1 144 ? -7.886 3.456 -14.227 1.00 77.69 144 MET A CA 1
ATOM 1112 C C . MET A 1 144 ? -9.055 2.640 -14.796 1.00 77.69 144 MET A C 1
ATOM 1114 O O . MET A 1 144 ? -9.127 1.419 -14.662 1.00 77.69 144 MET A O 1
ATOM 1118 N N . GLY A 1 145 ? -10.003 3.350 -15.418 1.00 59.56 145 GLY A N 1
ATOM 1119 C CA . GLY A 1 145 ? -11.388 2.913 -15.642 1.00 59.56 145 GLY A CA 1
ATOM 1120 C C . GLY A 1 145 ? -11.627 1.754 -16.614 1.00 59.56 145 GLY A C 1
ATOM 1121 O O . GLY A 1 145 ? -12.785 1.488 -16.923 1.00 59.56 145 GLY A O 1
ATOM 1122 N N . ASN A 1 146 ? -10.583 1.060 -17.072 1.00 69.94 146 ASN A N 1
ATOM 1123 C CA . ASN A 1 146 ? -10.684 0.014 -18.095 1.00 69.94 146 ASN A CA 1
ATOM 1124 C C . ASN A 1 146 ? -10.347 -1.403 -17.592 1.00 69.94 146 ASN A C 1
ATOM 1126 O O . ASN A 1 146 ? -10.450 -2.338 -18.375 1.00 69.94 146 ASN A O 1
ATOM 1130 N N . LEU A 1 147 ? -9.943 -1.584 -16.327 1.00 75.25 147 LEU A N 1
ATOM 1131 C CA . LEU A 1 147 ? -9.540 -2.902 -15.802 1.00 75.25 147 LEU A CA 1
ATOM 1132 C C . LEU A 1 147 ? -10.717 -3.725 -15.251 1.00 75.25 147 LEU A C 1
ATOM 1134 O O . LEU A 1 147 ? -10.905 -4.877 -15.630 1.00 75.25 147 LEU A O 1
ATOM 1138 N N . SER A 1 148 ? -11.491 -3.144 -14.331 1.00 77.62 148 SER A N 1
ATOM 1139 C CA . SER A 1 148 ? -12.750 -3.692 -13.803 1.00 77.62 148 SER A CA 1
ATOM 1140 C C . SER A 1 148 ? -13.482 -2.601 -13.018 1.00 77.62 148 SER A C 1
ATOM 1142 O O . SER A 1 148 ? -12.863 -1.814 -12.296 1.00 77.62 148 SER A O 1
ATOM 1144 N N . SER A 1 149 ? -14.814 -2.567 -13.102 1.00 76.81 149 SER A N 1
ATOM 1145 C CA . SER A 1 149 ? -15.634 -1.638 -12.315 1.00 76.81 149 SER A CA 1
ATOM 1146 C C . SER A 1 149 ? -15.568 -1.907 -10.807 1.00 76.81 149 SER A C 1
ATOM 1148 O O . SER A 1 149 ? -15.712 -0.975 -10.017 1.00 76.81 149 SER A O 1
ATOM 1150 N N . GLY A 1 150 ? -15.327 -3.156 -10.391 1.00 81.44 150 GLY A N 1
ATOM 1151 C CA . GLY A 1 150 ? -15.282 -3.549 -8.979 1.00 81.44 150 GLY A CA 1
ATOM 1152 C C . GLY A 1 150 ? -13.941 -3.273 -8.288 1.00 81.44 150 GLY A C 1
ATOM 1153 O O . GLY A 1 150 ? -13.869 -3.233 -7.056 1.00 81.44 150 GLY A O 1
ATOM 1154 N N . LEU A 1 151 ? -12.873 -2.992 -9.043 1.00 86.50 151 LEU A N 1
ATOM 1155 C CA . LEU A 1 151 ? -11.571 -2.626 -8.468 1.00 86.50 151 LEU A CA 1
ATOM 1156 C C . LEU A 1 151 ? -11.557 -1.213 -7.887 1.00 86.50 151 LEU A C 1
ATOM 1158 O O . LEU A 1 151 ? -10.853 -0.966 -6.908 1.00 86.50 151 LEU A O 1
ATOM 1162 N N . LYS A 1 152 ? -12.387 -0.307 -8.418 1.00 88.12 152 LYS A N 1
ATOM 1163 C CA . LYS A 1 152 ? -12.406 1.099 -8.004 1.00 88.12 152 LYS A CA 1
ATOM 1164 C C . LYS A 1 152 ? -12.648 1.264 -6.501 1.00 88.12 152 LYS A C 1
ATOM 1166 O O . LYS A 1 152 ? -11.897 1.989 -5.859 1.00 88.12 152 LYS A O 1
ATOM 1171 N N . ARG A 1 153 ? -13.625 0.560 -5.915 1.00 88.69 153 ARG A N 1
ATOM 1172 C CA . ARG A 1 153 ? -13.910 0.641 -4.464 1.00 88.69 153 ARG A CA 1
ATOM 1173 C C . ARG A 1 153 ? -12.720 0.191 -3.605 1.00 88.69 153 ARG A C 1
ATOM 1175 O O . ARG A 1 153 ? -12.400 0.806 -2.590 1.00 88.69 153 ARG A O 1
ATOM 1182 N N . HIS A 1 154 ? -12.014 -0.856 -4.037 1.00 90.69 154 HIS A N 1
ATOM 1183 C CA . HIS A 1 154 ? -10.841 -1.366 -3.330 1.00 90.69 154 HIS A CA 1
ATOM 1184 C C . HIS A 1 154 ? -9.672 -0.386 -3.459 1.00 90.69 154 HIS A C 1
ATOM 1186 O O . HIS A 1 154 ? -9.003 -0.105 -2.471 1.00 90.69 154 HIS A O 1
ATOM 1192 N N . ALA A 1 155 ? -9.471 0.190 -4.647 1.00 89.50 155 ALA A N 1
ATOM 1193 C CA . ALA A 1 155 ? -8.453 1.204 -4.896 1.00 89.50 155 ALA A CA 1
ATOM 1194 C C . ALA A 1 155 ? -8.697 2.489 -4.088 1.00 89.50 155 ALA A C 1
ATOM 1196 O O . ALA A 1 155 ? -7.764 3.009 -3.481 1.00 89.50 155 ALA A O 1
ATOM 1197 N N . VAL A 1 156 ? -9.952 2.955 -4.004 1.00 89.00 156 VAL A N 1
ATOM 1198 C CA . VAL A 1 156 ? -10.355 4.077 -3.136 1.00 89.00 156 VAL A CA 1
ATOM 1199 C C . VAL A 1 156 ? -10.035 3.758 -1.682 1.00 89.00 156 VAL A C 1
ATOM 1201 O O . VAL A 1 156 ? -9.390 4.554 -1.012 1.00 89.00 156 VAL A O 1
ATOM 1204 N N . THR A 1 157 ? -10.403 2.568 -1.205 1.00 90.31 157 THR A N 1
ATOM 1205 C CA . THR A 1 157 ? -10.111 2.146 0.173 1.00 90.31 157 THR A CA 1
ATOM 1206 C C . THR A 1 157 ? -8.600 2.119 0.438 1.00 90.31 157 THR A C 1
ATOM 1208 O O . THR A 1 157 ? -8.124 2.709 1.404 1.00 90.31 157 THR A O 1
ATOM 1211 N N . MET A 1 158 ? -7.817 1.515 -0.459 1.00 89.62 158 MET A N 1
ATOM 1212 C CA . MET A 1 158 ? -6.353 1.469 -0.370 1.00 89.62 158 MET A CA 1
ATOM 1213 C C . MET A 1 158 ? -5.702 2.856 -0.398 1.00 89.62 158 MET A C 1
ATOM 1215 O O . MET A 1 158 ? -4.649 3.044 0.209 1.00 89.62 158 MET A O 1
ATOM 1219 N N . PHE A 1 159 ? -6.315 3.831 -1.070 1.00 88.88 159 PHE A N 1
ATOM 1220 C CA . PHE A 1 159 ? -5.806 5.196 -1.129 1.00 88.88 159 PHE A CA 1
ATOM 1221 C C . PHE A 1 159 ? -6.213 6.027 0.095 1.00 88.88 159 PHE A C 1
ATOM 1223 O O . PHE A 1 159 ? -5.342 6.598 0.752 1.00 88.88 159 PHE A O 1
ATOM 1230 N N . GLU A 1 160 ? -7.507 6.085 0.405 1.00 87.50 160 GLU A N 1
ATOM 1231 C CA . GLU A 1 160 ? -8.089 6.945 1.443 1.00 87.50 160 GLU A CA 1
ATOM 1232 C C . GLU A 1 160 ? -7.836 6.395 2.852 1.00 87.50 160 GLU A C 1
ATOM 1234 O O . GLU A 1 160 ? -7.290 7.093 3.705 1.00 87.50 160 GLU A O 1
ATOM 1239 N N . VAL A 1 161 ? -8.171 5.120 3.083 1.00 87.31 161 VAL A N 1
ATOM 1240 C CA . VAL A 1 161 ? -7.950 4.440 4.373 1.00 87.31 161 VAL A CA 1
ATOM 1241 C C . VAL A 1 161 ? -6.477 4.069 4.527 1.00 87.31 161 VAL A C 1
ATOM 1243 O O . VAL A 1 161 ? -5.919 4.145 5.618 1.00 87.31 161 VAL A O 1
ATOM 1246 N N . GLY A 1 162 ? -5.814 3.695 3.428 1.00 87.31 162 GLY A N 1
ATOM 1247 C CA . GLY A 1 162 ? -4.400 3.313 3.444 1.00 87.31 162 GLY A CA 1
ATOM 1248 C C . GLY A 1 162 ? -4.130 1.869 3.856 1.00 87.31 162 GLY A C 1
ATOM 1249 O O . GLY A 1 162 ? -2.967 1.503 4.023 1.00 87.31 162 GLY A O 1
ATOM 1250 N N . LYS A 1 163 ? -5.174 1.055 4.036 1.00 90.00 163 LYS A N 1
ATOM 1251 C CA . LYS A 1 163 ? -5.070 -0.354 4.420 1.00 90.00 163 LYS A CA 1
ATOM 1252 C C . LYS A 1 163 ? -6.140 -1.185 3.713 1.00 90.00 163 LYS A C 1
ATOM 1254 O O . LYS A 1 163 ? -7.285 -0.753 3.605 1.00 90.00 163 LYS A O 1
ATOM 1259 N N . LEU A 1 164 ? -5.775 -2.388 3.276 1.00 90.88 164 LEU A N 1
ATOM 1260 C CA . LEU A 1 164 ? -6.713 -3.448 2.907 1.00 90.88 164 LEU A CA 1
ATOM 1261 C C . LEU A 1 164 ? -6.426 -4.665 3.788 1.00 90.88 164 LEU A C 1
ATOM 1263 O O . LEU A 1 164 ? -5.315 -5.192 3.763 1.00 90.88 164 LEU A O 1
ATOM 1267 N N . THR A 1 165 ? -7.405 -5.069 4.593 1.00 89.44 165 THR A N 1
ATOM 1268 C CA . THR A 1 165 ? -7.296 -6.213 5.507 1.00 89.44 165 THR A CA 1
ATOM 1269 C C . THR A 1 165 ? -7.500 -7.536 4.772 1.00 89.44 165 THR A C 1
ATOM 1271 O O . THR A 1 165 ? -8.130 -7.576 3.711 1.00 89.44 165 THR A O 1
ATOM 1274 N N . ASP A 1 166 ? -7.023 -8.628 5.368 1.00 87.06 166 ASP A N 1
ATOM 1275 C CA . ASP A 1 166 ? -7.199 -9.985 4.835 1.00 87.06 166 ASP A CA 1
ATOM 1276 C C . ASP A 1 166 ? -8.673 -10.361 4.539 1.00 87.06 166 ASP A C 1
ATOM 1278 O O . ASP A 1 166 ? -8.943 -11.054 3.558 1.00 87.06 166 ASP A O 1
ATOM 1282 N N . GLU A 1 167 ? -9.648 -9.844 5.301 1.00 84.50 167 GLU A N 1
ATOM 1283 C CA . GLU A 1 167 ? -11.085 -10.088 5.051 1.00 84.50 167 GLU A CA 1
ATOM 1284 C C . GLU A 1 167 ? -11.545 -9.547 3.692 1.00 84.50 167 GLU A C 1
ATOM 1286 O O . GLU A 1 167 ? -12.303 -10.190 2.965 1.00 84.50 167 GLU A O 1
ATOM 1291 N N . ASN A 1 168 ? -11.050 -8.365 3.320 1.00 87.75 168 ASN A N 1
ATOM 1292 C CA . ASN A 1 168 ? -11.404 -7.710 2.063 1.00 87.75 168 ASN A CA 1
ATOM 1293 C C . ASN A 1 168 ? -10.534 -8.202 0.895 1.00 87.75 168 ASN A C 1
ATOM 1295 O O . ASN A 1 168 ? -10.848 -7.941 -0.270 1.00 87.75 168 ASN A O 1
ATOM 1299 N N . LEU A 1 169 ? -9.445 -8.916 1.191 1.00 88.81 169 LEU A N 1
ATOM 1300 C CA . LEU A 1 169 ? -8.480 -9.375 0.201 1.00 88.81 169 LEU A CA 1
ATOM 1301 C C . LEU A 1 169 ? -9.064 -10.442 -0.736 1.00 88.81 169 LEU A C 1
ATOM 1303 O O . LEU A 1 169 ? -8.711 -10.472 -1.911 1.00 88.81 169 LEU A O 1
ATOM 1307 N N . GLU A 1 170 ? -9.980 -11.290 -0.264 1.00 88.56 170 GLU A N 1
ATOM 1308 C CA . GLU A 1 170 ? -10.620 -12.298 -1.121 1.00 88.56 170 GLU A CA 1
ATOM 1309 C C . GLU A 1 170 ? -11.530 -11.652 -2.170 1.00 88.56 170 GLU A C 1
ATOM 1311 O O . GLU A 1 170 ? -11.386 -11.922 -3.360 1.00 88.56 170 GLU A O 1
ATOM 1316 N N . SER A 1 171 ? -12.387 -10.717 -1.747 1.00 90.62 171 SER A N 1
ATOM 1317 C CA . SER A 1 171 ? -13.178 -9.888 -2.665 1.00 90.62 171 SER A CA 1
ATOM 1318 C C . SER A 1 171 ? -12.271 -9.175 -3.674 1.00 90.62 171 SER A C 1
ATOM 1320 O O . SER A 1 171 ? -12.533 -9.197 -4.875 1.00 90.62 171 SER A O 1
ATOM 1322 N N . PHE A 1 172 ? -11.152 -8.609 -3.219 1.00 91.56 172 PHE A N 1
ATOM 1323 C CA . PHE A 1 172 ? -10.194 -7.959 -4.109 1.00 91.56 172 PHE A CA 1
ATOM 1324 C C . PHE A 1 172 ? -9.576 -8.922 -5.136 1.00 91.56 172 PHE A C 1
ATOM 1326 O O . PHE A 1 172 ? -9.490 -8.588 -6.315 1.00 91.56 172 PHE A O 1
ATOM 1333 N N . LEU A 1 173 ? -9.202 -10.136 -4.721 1.00 90.25 173 LEU A N 1
ATOM 1334 C CA . LEU A 1 173 ? -8.691 -11.171 -5.621 1.00 90.25 173 LEU A CA 1
ATOM 1335 C C . LEU A 1 173 ? -9.728 -11.596 -6.663 1.00 90.25 173 LEU A C 1
ATOM 1337 O O . LEU A 1 173 ? -9.367 -11.734 -7.829 1.00 90.25 173 LEU A O 1
ATOM 1341 N N . THR A 1 174 ? -11.001 -11.740 -6.279 1.00 90.06 174 THR A N 1
ATOM 1342 C CA . THR A 1 174 ? -12.068 -12.069 -7.240 1.00 90.06 174 THR A CA 1
ATOM 1343 C C . THR A 1 174 ? -12.263 -10.976 -8.291 1.00 90.06 174 THR A C 1
ATOM 1345 O O . THR A 1 174 ? -12.493 -11.275 -9.459 1.00 90.06 174 THR A O 1
ATOM 1348 N N . GLU A 1 175 ? -12.094 -9.706 -7.920 1.00 89.62 175 GLU A N 1
ATOM 1349 C CA . GLU A 1 175 ? -12.130 -8.597 -8.878 1.00 89.62 175 GLU A CA 1
ATOM 1350 C C . GLU A 1 175 ? -10.900 -8.581 -9.797 1.00 89.62 175 GLU A C 1
ATOM 1352 O O . GLU A 1 175 ? -11.022 -8.278 -10.982 1.00 89.62 175 GLU A O 1
ATOM 1357 N N . LEU A 1 176 ? -9.723 -8.960 -9.282 1.00 87.94 176 LEU A N 1
ATOM 1358 C CA . LEU A 1 176 ? -8.507 -9.143 -10.085 1.00 87.94 176 LEU A CA 1
ATOM 1359 C C . LEU A 1 176 ? -8.569 -10.380 -11.003 1.00 87.94 176 LEU A C 1
ATOM 1361 O O . LEU A 1 176 ? -7.821 -10.479 -11.977 1.00 87.94 176 LEU A O 1
ATOM 1365 N N . ASP A 1 177 ? -9.423 -11.358 -10.712 1.00 87.62 177 ASP A N 1
ATOM 1366 C CA . ASP A 1 177 ? -9.680 -12.482 -11.617 1.00 87.62 177 ASP A CA 1
ATOM 1367 C C . ASP A 1 177 ? -10.513 -12.062 -12.833 1.00 87.62 177 ASP A C 1
ATOM 1369 O O . ASP A 1 177 ? -10.302 -12.583 -13.926 1.00 87.62 177 ASP A O 1
ATOM 1373 N N . ASN A 1 178 ? -11.380 -11.063 -12.662 1.00 86.62 178 ASN A N 1
ATOM 1374 C CA . ASN A 1 178 ? -12.281 -10.545 -13.692 1.00 86.62 178 ASN A CA 1
ATOM 1375 C C . ASN A 1 178 ? -11.675 -9.395 -14.521 1.00 86.62 178 ASN A C 1
ATOM 1377 O O . ASN A 1 178 ? -12.416 -8.612 -15.117 1.00 86.62 178 ASN A O 1
ATOM 1381 N N . LEU A 1 179 ? -10.345 -9.267 -14.548 1.00 84.44 179 LEU A N 1
ATOM 1382 C CA . LEU A 1 179 ? -9.665 -8.237 -15.333 1.00 84.44 179 LEU A CA 1
ATOM 1383 C C . LEU A 1 179 ? -9.942 -8.421 -16.829 1.00 84.44 179 LEU A C 1
ATOM 1385 O O . LEU A 1 179 ? -9.719 -9.497 -17.387 1.00 84.44 179 LEU A O 1
ATOM 1389 N N . THR A 1 180 ? -10.379 -7.352 -17.487 1.00 79.31 180 THR A N 1
ATOM 1390 C CA . THR A 1 180 ? -10.495 -7.309 -18.946 1.00 79.31 180 THR A CA 1
ATOM 1391 C C . THR A 1 180 ? -9.149 -6.965 -19.563 1.00 79.31 180 THR A C 1
ATOM 1393 O O . THR A 1 180 ? -8.508 -6.008 -19.134 1.00 79.31 180 THR A O 1
ATOM 1396 N N . ASP A 1 181 ? -8.730 -7.730 -20.571 1.00 73.75 181 ASP A N 1
ATOM 1397 C CA . ASP A 1 181 ? -7.506 -7.448 -21.324 1.00 73.75 181 ASP A CA 1
ATOM 1398 C C . ASP A 1 181 ? -7.662 -6.118 -22.077 1.00 73.75 181 ASP A C 1
ATOM 1400 O O . ASP A 1 181 ? -8.563 -5.965 -22.911 1.00 73.75 181 ASP A O 1
ATOM 1404 N N . VAL A 1 182 ? -6.838 -5.129 -21.725 1.00 68.56 182 VAL A N 1
ATOM 1405 C CA . VAL A 1 182 ? -6.911 -3.780 -22.296 1.00 68.56 182 VAL A CA 1
ATOM 1406 C C . VAL A 1 182 ? -5.824 -3.651 -23.352 1.00 68.56 182 VAL A C 1
ATOM 1408 O O . VAL A 1 182 ? -4.663 -3.426 -23.029 1.00 68.56 182 VAL A O 1
ATOM 1411 N N . GLY A 1 183 ? -6.218 -3.795 -24.617 1.00 56.03 183 GLY A N 1
ATOM 1412 C CA . GLY A 1 183 ? -5.298 -3.753 -25.750 1.00 56.03 183 GLY A CA 1
ATOM 1413 C C . GLY A 1 183 ? -4.574 -2.411 -25.924 1.00 56.03 183 GLY A C 1
ATOM 1414 O O . GLY A 1 183 ? -5.202 -1.355 -25.905 1.00 56.03 183 GLY A O 1
ATOM 1415 N N . GLU A 1 184 ? -3.264 -2.535 -26.168 1.00 60.06 184 GLU A N 1
ATOM 1416 C CA . GLU A 1 184 ? -2.257 -1.564 -26.634 1.00 60.06 184 GLU A CA 1
ATOM 1417 C C . GLU A 1 184 ? -2.023 -0.277 -25.807 1.00 60.06 184 GLU A C 1
ATOM 1419 O O . GLU A 1 184 ? -2.928 0.443 -25.393 1.00 60.06 184 GLU A O 1
ATOM 1424 N N . GLY A 1 185 ? -0.739 0.060 -25.625 1.00 68.19 185 GLY A N 1
ATOM 1425 C CA . GLY A 1 185 ? -0.276 1.295 -24.982 1.00 68.19 185 GLY A CA 1
ATOM 1426 C C . GLY A 1 185 ? -0.025 1.171 -23.475 1.00 68.19 185 GLY A C 1
ATOM 1427 O O . GLY A 1 185 ? 0.234 0.088 -22.955 1.00 68.19 185 GLY A O 1
ATOM 1428 N N . GLU A 1 186 ? -0.089 2.298 -22.761 1.00 65.31 186 GLU A N 1
ATOM 1429 C CA . GLU A 1 186 ? 0.159 2.368 -21.308 1.00 65.31 186 GLU A CA 1
ATOM 1430 C C . GLU A 1 186 ? -0.839 1.525 -20.496 1.00 65.31 186 GLU A C 1
ATOM 1432 O O . GLU A 1 186 ? -0.503 1.013 -19.430 1.00 65.31 186 GLU A O 1
ATOM 1437 N N . ALA A 1 187 ? -2.044 1.303 -21.030 1.00 70.00 187 ALA A N 1
ATOM 1438 C CA . ALA A 1 187 ? -3.066 0.482 -20.390 1.00 70.00 187 ALA A CA 1
ATOM 1439 C C . ALA A 1 187 ? -2.648 -0.989 -20.212 1.00 70.00 187 ALA A C 1
ATOM 1441 O O . ALA A 1 187 ? -2.991 -1.603 -19.198 1.00 70.00 187 ALA A O 1
ATOM 1442 N N . GLN A 1 188 ? -1.848 -1.521 -21.143 1.00 74.38 188 GLN A N 1
ATOM 1443 C CA . GLN A 1 188 ? -1.293 -2.872 -21.054 1.00 74.38 188 GLN A CA 1
ATOM 1444 C C . GLN A 1 188 ? -0.382 -3.018 -19.829 1.00 74.38 188 GLN A C 1
ATOM 1446 O O . GLN A 1 188 ? -0.422 -4.031 -19.135 1.00 74.38 188 GLN A O 1
ATOM 1451 N N . ILE A 1 189 ? 0.406 -1.983 -19.526 1.00 72.81 189 ILE A N 1
ATOM 1452 C CA . ILE A 1 189 ? 1.343 -1.981 -18.397 1.00 72.81 189 ILE A CA 1
ATOM 1453 C C . ILE A 1 189 ? 0.570 -2.077 -17.075 1.00 72.81 189 ILE A C 1
ATOM 1455 O O . ILE A 1 189 ? 0.927 -2.866 -16.199 1.00 72.81 189 ILE A O 1
ATOM 1459 N N . TYR A 1 190 ? -0.534 -1.336 -16.938 1.00 76.69 190 TYR A N 1
ATOM 1460 C CA . TYR A 1 190 ? -1.384 -1.409 -15.744 1.00 76.69 190 TYR A CA 1
ATOM 1461 C C . TYR A 1 190 ? -2.058 -2.773 -15.595 1.00 76.69 190 TYR A C 1
ATOM 1463 O O . TYR A 1 190 ? -2.141 -3.299 -14.482 1.00 76.69 190 TYR A O 1
ATOM 1471 N N . TYR A 1 191 ? -2.492 -3.372 -16.708 1.00 79.88 191 TYR A N 1
ATOM 1472 C CA . TYR A 1 191 ? -3.025 -4.731 -16.718 1.00 79.88 191 TYR A CA 1
ATOM 1473 C C . TYR A 1 191 ? -1.969 -5.752 -16.266 1.00 79.88 191 TYR A C 1
ATOM 1475 O O . TYR A 1 191 ? -2.224 -6.541 -15.356 1.00 79.88 191 TYR A O 1
ATOM 1483 N N . GLU A 1 192 ? -0.751 -5.691 -16.809 1.00 78.75 192 GLU A N 1
ATOM 1484 C CA . GLU A 1 192 ? 0.362 -6.555 -16.397 1.00 78.75 192 GLU A CA 1
ATOM 1485 C C . GLU A 1 192 ? 0.709 -6.384 -14.912 1.00 78.75 192 GLU A C 1
ATOM 1487 O O . GLU A 1 192 ? 0.935 -7.366 -14.199 1.00 78.75 192 GLU A O 1
ATOM 1492 N N . HIS A 1 193 ? 0.717 -5.150 -14.406 1.00 79.44 193 HIS A N 1
ATOM 1493 C CA . HIS A 1 193 ? 0.915 -4.876 -12.983 1.00 79.44 193 HIS A CA 1
ATOM 1494 C C . HIS A 1 193 ? -0.185 -5.499 -12.115 1.00 79.44 193 HIS A C 1
ATOM 1496 O O . HIS A 1 193 ? 0.126 -6.118 -11.095 1.00 79.44 193 HIS A O 1
ATOM 1502 N N . ALA A 1 194 ? -1.450 -5.410 -12.528 1.00 82.62 194 ALA A N 1
ATOM 1503 C CA . ALA A 1 194 ? -2.569 -6.024 -11.817 1.00 82.62 194 ALA A CA 1
ATOM 1504 C C . ALA A 1 194 ? -2.499 -7.566 -11.832 1.00 82.62 194 ALA A C 1
ATOM 1506 O O . ALA A 1 194 ? -2.734 -8.209 -10.805 1.00 82.62 194 ALA A O 1
ATOM 1507 N N . VAL A 1 195 ? -2.100 -8.170 -12.957 1.00 82.19 195 VAL A N 1
ATOM 1508 C CA . VAL A 1 195 ? -1.891 -9.624 -13.079 1.00 82.19 195 VAL A CA 1
ATOM 1509 C C . VAL A 1 195 ? -0.753 -10.102 -12.172 1.00 82.19 195 VAL A C 1
ATOM 1511 O O . VAL A 1 195 ? -0.905 -11.109 -11.474 1.00 82.19 195 VAL A O 1
ATOM 1514 N N . ASN A 1 196 ? 0.358 -9.367 -12.125 1.00 82.62 196 ASN A N 1
ATOM 1515 C CA . ASN A 1 196 ? 1.489 -9.681 -11.250 1.00 82.62 196 ASN A CA 1
ATOM 1516 C C . ASN A 1 196 ? 1.124 -9.538 -9.768 1.00 82.62 196 ASN A C 1
ATOM 1518 O O . ASN A 1 196 ? 1.456 -10.411 -8.963 1.00 82.62 196 ASN A O 1
ATOM 1522 N N . LEU A 1 197 ? 0.385 -8.482 -9.410 1.00 85.19 197 LEU A N 1
ATOM 1523 C CA . LEU A 1 197 ? -0.145 -8.292 -8.061 1.00 85.19 197 LEU A CA 1
ATOM 1524 C C . LEU A 1 197 ? -1.018 -9.485 -7.650 1.00 85.19 197 LEU A C 1
ATOM 1526 O O . LEU A 1 197 ? -0.826 -10.048 -6.574 1.00 85.19 197 LEU A O 1
ATOM 1530 N N . ARG A 1 198 ? -1.927 -9.924 -8.528 1.00 84.94 198 ARG A N 1
ATOM 1531 C CA . ARG A 1 198 ? -2.776 -11.101 -8.301 1.00 84.94 198 ARG A CA 1
ATOM 1532 C C . ARG A 1 198 ? -1.957 -12.371 -8.068 1.00 84.94 198 ARG A C 1
ATOM 1534 O O . ARG A 1 198 ? -2.237 -13.112 -7.125 1.00 84.94 198 ARG A O 1
ATOM 1541 N N . ALA A 1 199 ? -0.961 -12.634 -8.916 1.00 82.06 199 ALA A N 1
ATOM 1542 C CA . ALA A 1 199 ? -0.103 -13.813 -8.799 1.00 82.06 199 ALA A CA 1
ATOM 1543 C C . ALA A 1 199 ? 0.670 -13.821 -7.471 1.00 82.06 199 ALA A C 1
ATOM 1545 O O . ALA A 1 199 ? 0.692 -14.834 -6.771 1.00 82.06 199 ALA A O 1
ATOM 1546 N N . MET A 1 200 ? 1.229 -12.673 -7.087 1.00 85.38 200 MET A N 1
ATOM 1547 C CA . MET A 1 200 ? 1.948 -12.490 -5.827 1.00 85.38 200 MET A CA 1
ATOM 1548 C C . MET A 1 200 ? 1.036 -12.700 -4.609 1.00 85.38 200 MET A C 1
ATOM 1550 O O . MET A 1 200 ? 1.377 -13.472 -3.713 1.00 85.38 200 MET A O 1
ATOM 1554 N N . LEU A 1 201 ? -0.156 -12.098 -4.592 1.00 86.12 201 LEU A N 1
ATOM 1555 C CA . LEU A 1 201 ? -1.111 -12.264 -3.491 1.00 86.12 201 LEU A CA 1
ATOM 1556 C C . LEU A 1 201 ? -1.568 -13.722 -3.340 1.00 86.12 201 LEU A C 1
ATOM 1558 O O . LEU A 1 201 ? -1.645 -14.234 -2.221 1.00 86.12 201 LEU A O 1
ATOM 1562 N N . ARG A 1 202 ? -1.816 -14.422 -4.456 1.00 85.44 202 ARG A N 1
ATOM 1563 C CA . ARG A 1 202 ? -2.137 -15.858 -4.438 1.00 85.44 202 ARG A CA 1
ATOM 1564 C C . ARG A 1 202 ? -0.984 -16.705 -3.922 1.00 85.44 202 ARG A C 1
ATOM 1566 O O . ARG A 1 202 ? -1.226 -17.639 -3.162 1.00 85.44 202 ARG A O 1
ATOM 1573 N N . PHE A 1 203 ? 0.248 -16.378 -4.301 1.00 84.94 203 PHE A N 1
ATOM 1574 C CA . PHE A 1 203 ? 1.433 -17.065 -3.803 1.00 84.94 203 PHE A CA 1
ATOM 1575 C C . PHE A 1 203 ? 1.535 -16.961 -2.276 1.00 84.94 203 PHE A C 1
ATOM 1577 O O . PHE A 1 203 ? 1.630 -17.988 -1.606 1.00 84.94 203 PHE A O 1
ATOM 1584 N N . PHE A 1 204 ? 1.412 -15.759 -1.704 1.00 83.12 204 PHE A N 1
ATOM 1585 C CA . PHE A 1 204 ? 1.436 -15.595 -0.246 1.00 83.12 204 PHE A CA 1
ATOM 1586 C C . PHE A 1 204 ? 0.256 -16.279 0.449 1.00 83.12 204 PHE A C 1
ATOM 1588 O O . PHE A 1 204 ? 0.454 -16.937 1.467 1.00 83.12 204 PHE A O 1
ATOM 1595 N N . ARG A 1 205 ? -0.955 -16.210 -0.117 1.00 83.00 205 ARG A N 1
ATOM 1596 C CA . ARG A 1 205 ? -2.124 -16.954 0.390 1.00 83.00 205 ARG A CA 1
ATOM 1597 C C . ARG A 1 205 ? -1.880 -18.464 0.409 1.00 83.00 205 ARG A C 1
ATOM 1599 O O . ARG A 1 205 ? -2.206 -19.126 1.393 1.00 83.00 205 ARG A O 1
ATOM 1606 N N . HIS A 1 206 ? -1.281 -19.008 -0.646 1.00 82.69 206 HIS A N 1
ATOM 1607 C CA . HIS A 1 206 ? -0.945 -20.426 -0.726 1.00 82.69 206 HIS A CA 1
ATOM 1608 C C . HIS A 1 206 ? 0.131 -20.815 0.293 1.00 82.69 206 HIS A C 1
ATOM 1610 O O . HIS A 1 206 ? -0.015 -21.828 0.970 1.00 82.69 206 HIS A O 1
ATOM 1616 N N . LEU A 1 207 ? 1.165 -19.985 0.470 1.00 80.31 207 LEU A N 1
ATOM 1617 C CA . LEU A 1 207 ? 2.187 -20.195 1.499 1.00 80.31 207 LEU A CA 1
ATOM 1618 C C . LEU A 1 207 ? 1.596 -20.206 2.914 1.00 80.31 207 LEU A C 1
ATOM 1620 O O . LEU A 1 207 ? 1.937 -21.081 3.709 1.00 80.31 207 LEU A O 1
ATOM 1624 N N . LEU A 1 208 ? 0.687 -19.276 3.214 1.00 79.12 208 LEU A N 1
ATOM 1625 C CA . LEU A 1 208 ? -0.014 -19.211 4.501 1.00 79.12 208 LEU A CA 1
ATOM 1626 C C . LEU A 1 208 ? -0.969 -20.399 4.710 1.00 79.12 208 LEU A C 1
ATOM 1628 O O . LEU A 1 208 ? -1.175 -20.830 5.837 1.00 79.12 208 LEU A O 1
ATOM 1632 N N . SER A 1 209 ? -1.541 -20.950 3.638 1.00 76.81 209 SER A N 1
ATOM 1633 C CA . SER A 1 209 ? -2.457 -22.100 3.722 1.00 76.81 209 SER A CA 1
ATOM 1634 C C . SER A 1 209 ? -1.718 -23.440 3.831 1.00 76.81 209 SER A C 1
ATOM 1636 O O . SER A 1 209 ? -2.189 -24.356 4.498 1.00 76.81 209 SER A O 1
ATOM 1638 N N . ASN A 1 210 ? -0.554 -23.566 3.185 1.00 71.50 210 ASN A N 1
ATOM 1639 C CA . ASN A 1 210 ? 0.244 -24.797 3.157 1.00 71.50 210 ASN A CA 1
ATOM 1640 C C . ASN A 1 210 ? 1.151 -24.979 4.378 1.00 71.50 210 ASN A C 1
ATOM 1642 O O . ASN A 1 210 ? 1.707 -26.062 4.572 1.00 71.50 210 ASN A O 1
ATOM 1646 N N . SER A 1 211 ? 1.330 -23.935 5.183 1.00 60.75 211 SER A N 1
ATOM 1647 C CA . SER A 1 211 ? 2.140 -23.965 6.402 1.00 60.75 211 SER A CA 1
ATOM 1648 C C . SER A 1 211 ? 1.374 -24.682 7.530 1.00 60.75 211 SER A C 1
ATOM 1650 O O . SER A 1 211 ? 0.976 -24.098 8.530 1.00 60.75 211 SER A O 1
ATOM 1652 N N . GLY A 1 212 ? 1.104 -25.980 7.357 1.00 51.72 212 GLY A N 1
ATOM 1653 C CA . GLY A 1 212 ? 0.341 -26.790 8.312 1.00 51.72 212 GLY A CA 1
ATOM 1654 C C . GLY A 1 212 ? 0.872 -26.710 9.752 1.00 51.72 212 GLY A C 1
ATOM 1655 O O . GLY A 1 212 ? 2.080 -26.675 9.967 1.00 51.72 212 GLY A O 1
ATOM 1656 N N . SER A 1 213 ? -0.045 -26.704 10.732 1.00 53.47 213 SER A N 1
ATOM 1657 C CA . SER A 1 213 ? 0.137 -26.740 12.205 1.00 53.47 213 SER A CA 1
ATOM 1658 C C . SER A 1 213 ? 1.047 -25.687 12.869 1.00 53.47 213 SER A C 1
ATOM 1660 O O . SER A 1 213 ? 0.866 -25.433 14.055 1.00 53.47 213 SER A O 1
ATOM 1662 N N . ASN A 1 214 ? 1.978 -25.058 12.153 1.00 55.44 214 ASN A N 1
ATOM 1663 C CA . ASN A 1 214 ? 2.892 -24.018 12.627 1.00 55.44 214 ASN A CA 1
ATOM 1664 C C . ASN A 1 214 ? 2.784 -22.795 11.707 1.00 55.44 214 ASN A C 1
ATOM 1666 O O . ASN A 1 214 ? 3.769 -22.343 11.121 1.00 55.44 214 ASN A O 1
ATOM 1670 N N . ASN A 1 215 ? 1.568 -22.263 11.557 1.00 60.84 215 ASN A N 1
ATOM 1671 C CA . ASN A 1 215 ? 1.366 -21.002 10.852 1.00 60.84 215 ASN A CA 1
ATOM 1672 C C . ASN A 1 215 ? 2.073 -19.879 11.622 1.00 60.84 215 ASN A C 1
ATOM 1674 O O . ASN A 1 215 ? 1.579 -19.389 12.636 1.00 60.84 215 ASN A O 1
ATOM 1678 N N . MET A 1 216 ? 3.253 -19.485 11.134 1.00 64.94 216 MET A N 1
ATOM 1679 C CA . MET A 1 216 ? 4.043 -18.391 11.705 1.00 64.94 216 MET A CA 1
ATOM 1680 C C . MET A 1 216 ? 3.319 -17.044 11.590 1.00 64.94 216 MET A C 1
ATOM 1682 O O . MET A 1 216 ? 3.593 -16.142 12.373 1.00 64.94 216 MET A O 1
ATOM 1686 N N . PHE A 1 217 ? 2.389 -16.920 10.637 1.00 76.88 217 PHE A N 1
ATOM 1687 C CA . PHE A 1 217 ? 1.580 -15.727 10.418 1.00 76.88 217 PHE A CA 1
ATOM 1688 C C . PHE A 1 217 ? 0.120 -16.090 10.163 1.00 76.88 217 PHE A C 1
ATOM 1690 O O . PHE A 1 217 ? -0.178 -17.129 9.578 1.00 76.88 217 PHE A O 1
ATOM 1697 N N . ASN A 1 218 ? -0.784 -15.200 10.567 1.00 78.12 218 ASN A N 1
ATOM 1698 C CA . ASN A 1 218 ? -2.227 -15.443 10.563 1.00 78.12 218 ASN A CA 1
ATOM 1699 C C . ASN A 1 218 ? -2.994 -14.469 9.647 1.00 78.12 218 ASN A C 1
ATOM 1701 O O . ASN A 1 218 ? -4.052 -13.970 10.025 1.00 78.12 218 ASN A O 1
ATOM 1705 N N . GLY A 1 219 ? -2.418 -14.099 8.500 1.00 84.31 219 GLY A N 1
ATOM 1706 C CA . GLY A 1 219 ? -3.084 -13.252 7.502 1.00 84.31 219 GLY A CA 1
ATOM 1707 C C . GLY A 1 219 ? -2.140 -12.348 6.712 1.00 84.31 219 GLY A C 1
ATOM 1708 O O . GLY A 1 219 ? -0.946 -12.244 7.020 1.00 84.31 219 GLY A O 1
ATOM 1709 N N . LEU A 1 220 ? -2.706 -11.688 5.701 1.00 89.62 220 LEU A N 1
ATOM 1710 C CA . LEU A 1 220 ? -2.017 -10.780 4.790 1.00 89.62 220 LEU A CA 1
ATOM 1711 C C . LEU A 1 220 ? -2.779 -9.454 4.688 1.00 89.62 220 LEU A C 1
ATOM 1713 O O . LEU A 1 220 ? -3.926 -9.443 4.254 1.00 89.62 220 LEU A O 1
ATOM 1717 N N . ASP A 1 221 ? -2.122 -8.345 5.020 1.00 91.44 221 ASP A N 1
ATOM 1718 C CA . ASP A 1 221 ? -2.687 -7.003 4.851 1.00 91.44 221 ASP A CA 1
ATOM 1719 C C . ASP A 1 221 ? -1.858 -6.205 3.828 1.00 91.44 221 ASP A C 1
ATOM 1721 O O . ASP A 1 221 ? -0.632 -6.325 3.760 1.00 91.44 221 ASP A O 1
ATOM 1725 N N . LEU A 1 222 ? -2.517 -5.351 3.044 1.00 91.19 222 LEU A N 1
ATOM 1726 C CA . LEU A 1 222 ? -1.864 -4.362 2.182 1.00 91.19 222 LEU A CA 1
ATOM 1727 C C . LEU A 1 222 ? -1.861 -3.010 2.897 1.00 91.19 222 LEU A C 1
ATOM 1729 O O . LEU A 1 222 ? -2.909 -2.562 3.359 1.00 91.19 222 LEU A O 1
ATOM 1733 N N . LEU A 1 223 ? -0.712 -2.338 2.956 1.00 91.31 223 LEU A N 1
ATOM 1734 C CA . LEU A 1 223 ? -0.543 -1.040 3.610 1.00 91.31 223 LEU A CA 1
ATOM 1735 C C . LEU A 1 223 ? 0.089 -0.006 2.685 1.00 91.31 223 LEU A C 1
ATOM 1737 O O . LEU A 1 223 ? 1.149 -0.233 2.102 1.00 91.31 223 LEU A O 1
ATOM 1741 N N . ARG A 1 224 ? -0.524 1.175 2.633 1.00 89.81 224 ARG A N 1
ATOM 1742 C CA . ARG A 1 224 ? 0.014 2.334 1.929 1.00 89.81 224 ARG A CA 1
ATOM 1743 C C . ARG A 1 224 ? 1.036 3.054 2.806 1.00 89.81 224 ARG A C 1
ATOM 1745 O O . ARG A 1 224 ? 0.686 3.568 3.871 1.00 89.81 224 ARG A O 1
ATOM 1752 N N . CYS A 1 225 ? 2.271 3.187 2.330 1.00 85.62 225 CYS A N 1
ATOM 1753 C CA . CYS A 1 225 ? 3.340 3.867 3.067 1.00 85.62 225 CYS A CA 1
ATOM 1754 C C . CYS A 1 225 ? 2.993 5.326 3.405 1.00 85.62 225 CYS A C 1
ATOM 1756 O O . CYS A 1 225 ? 3.130 5.735 4.558 1.00 85.62 225 CYS A O 1
ATOM 1758 N N . GLY A 1 226 ? 2.446 6.085 2.450 1.00 83.12 226 GLY A N 1
ATOM 1759 C CA . GLY A 1 226 ? 2.051 7.479 2.681 1.00 83.12 226 GLY A CA 1
ATOM 1760 C C . GLY A 1 226 ? 0.941 7.674 3.716 1.00 83.12 226 GLY A C 1
ATOM 1761 O O . GLY A 1 226 ? 0.839 8.741 4.320 1.00 83.12 226 GLY A O 1
ATOM 1762 N N . SER A 1 227 ? 0.122 6.653 3.985 1.00 86.12 227 SER A N 1
ATOM 1763 C CA . SER A 1 227 ? -0.877 6.721 5.059 1.00 86.12 227 SER A CA 1
ATOM 1764 C C . SER A 1 227 ? -0.246 6.523 6.439 1.00 86.12 227 SER A C 1
ATOM 1766 O O . SER A 1 227 ? -0.688 7.143 7.405 1.00 86.12 227 SER A O 1
ATOM 1768 N N . LEU A 1 228 ? 0.853 5.766 6.538 1.00 85.56 228 LEU A N 1
ATOM 1769 C CA . LEU A 1 228 ? 1.620 5.612 7.781 1.00 85.56 228 LEU A CA 1
ATOM 1770 C C . LEU A 1 228 ? 2.311 6.911 8.230 1.00 85.56 228 LEU A C 1
ATOM 1772 O O . LEU A 1 228 ? 2.684 7.024 9.397 1.00 85.56 228 LEU A O 1
ATOM 1776 N N . LEU A 1 229 ? 2.490 7.888 7.335 1.00 84.06 229 LEU A N 1
ATOM 1777 C CA . LEU A 1 229 ? 3.032 9.213 7.669 1.00 84.06 229 LEU A CA 1
ATOM 1778 C C . LEU A 1 229 ? 2.048 10.090 8.455 1.00 84.06 229 LEU A C 1
ATOM 1780 O O . LEU A 1 229 ? 2.469 11.049 9.092 1.00 84.06 229 LEU A O 1
ATOM 1784 N N . SER A 1 230 ? 0.751 9.762 8.440 1.00 82.69 230 SER A N 1
ATOM 1785 C CA . SER A 1 230 ? -0.245 10.446 9.282 1.00 82.69 230 SER A CA 1
ATOM 1786 C C . SER A 1 230 ? -0.080 10.127 10.775 1.00 82.69 230 SER A C 1
ATOM 1788 O O . SER A 1 230 ? -0.569 10.860 11.639 1.00 82.69 230 SER A O 1
ATOM 1790 N N . LEU A 1 231 ? 0.617 9.029 11.081 1.00 85.31 231 LEU A N 1
ATOM 1791 C CA . LEU A 1 231 ? 0.922 8.585 12.432 1.00 85.31 231 LEU A CA 1
ATOM 1792 C C . LEU A 1 231 ? 2.268 9.146 12.885 1.00 85.31 231 LEU A C 1
ATOM 1794 O O . LEU A 1 231 ? 3.225 9.245 12.116 1.00 85.31 231 LEU A O 1
ATOM 1798 N N . GLU A 1 232 ? 2.362 9.435 14.178 1.00 86.19 232 GLU A N 1
ATOM 1799 C CA . GLU A 1 232 ? 3.636 9.785 14.796 1.00 86.19 232 GLU A CA 1
ATOM 1800 C C . GLU A 1 232 ? 4.618 8.603 14.709 1.00 86.19 232 GLU A C 1
ATOM 1802 O O . GLU A 1 232 ? 4.189 7.443 14.776 1.00 86.19 232 GLU A O 1
ATOM 1807 N N . PRO A 1 233 ? 5.936 8.852 14.578 1.00 84.06 233 PRO A N 1
ATOM 1808 C CA . PRO A 1 233 ? 6.916 7.791 14.343 1.00 84.06 233 PRO A CA 1
ATOM 1809 C C . PRO A 1 233 ? 6.881 6.662 15.384 1.00 84.06 233 PRO A C 1
ATOM 1811 O O . PRO A 1 233 ? 6.995 5.489 15.025 1.00 84.06 233 PRO A O 1
ATOM 1814 N N . GLU A 1 234 ? 6.685 6.997 16.662 1.00 86.19 234 GLU A N 1
ATOM 1815 C CA . GLU A 1 234 ? 6.609 6.020 17.756 1.00 86.19 234 GLU A CA 1
ATOM 1816 C C . GLU A 1 234 ? 5.315 5.199 17.714 1.00 86.19 234 GLU A C 1
ATOM 1818 O O . GLU A 1 234 ? 5.344 3.977 17.880 1.00 86.19 234 GLU A O 1
ATOM 1823 N N . THR A 1 235 ? 4.185 5.854 17.439 1.00 86.75 235 THR A N 1
ATOM 1824 C CA . THR A 1 235 ? 2.874 5.214 17.266 1.00 86.75 235 THR A CA 1
ATOM 1825 C C . THR A 1 235 ? 2.897 4.240 16.092 1.00 86.75 235 THR A C 1
ATOM 1827 O O . THR A 1 235 ? 2.490 3.087 16.233 1.00 86.75 235 THR A O 1
ATOM 1830 N N . ARG A 1 236 ? 3.465 4.656 14.952 1.00 88.38 236 ARG A N 1
ATOM 1831 C CA . ARG A 1 236 ? 3.650 3.803 13.771 1.00 88.38 236 ARG A CA 1
ATOM 1832 C C . ARG A 1 236 ? 4.447 2.546 14.106 1.00 88.38 236 ARG A C 1
ATOM 1834 O O . ARG A 1 236 ? 4.029 1.446 13.760 1.00 88.38 236 ARG A O 1
ATOM 1841 N N . LEU A 1 237 ? 5.586 2.693 14.783 1.00 86.75 237 LEU A N 1
ATOM 1842 C CA . LEU A 1 237 ? 6.428 1.558 15.166 1.00 86.75 237 LEU A CA 1
ATOM 1843 C C . LEU A 1 237 ? 5.704 0.579 16.087 1.00 86.75 237 LEU A C 1
ATOM 1845 O O . LEU A 1 237 ? 5.833 -0.632 15.912 1.00 86.75 237 LEU A O 1
ATOM 1849 N N . ARG A 1 238 ? 4.940 1.098 17.048 1.00 87.25 238 ARG A N 1
ATOM 1850 C CA . ARG A 1 238 ? 4.174 0.285 17.991 1.00 87.25 238 ARG A CA 1
ATOM 1851 C C . ARG A 1 238 ? 3.122 -0.552 17.279 1.00 87.25 238 ARG A C 1
ATOM 1853 O O . ARG A 1 238 ? 3.101 -1.765 17.457 1.00 87.25 238 ARG A O 1
ATOM 1860 N N . ILE A 1 239 ? 2.320 0.080 16.423 1.00 88.00 239 ILE A N 1
ATOM 1861 C CA . ILE A 1 239 ? 1.283 -0.597 15.637 1.00 88.00 239 ILE A CA 1
ATOM 1862 C C . ILE A 1 239 ? 1.915 -1.648 14.722 1.00 88.00 239 ILE A C 1
ATOM 1864 O O . ILE A 1 239 ? 1.448 -2.785 14.674 1.00 88.00 239 ILE A O 1
ATOM 1868 N N . LEU A 1 240 ? 3.014 -1.302 14.040 1.00 88.19 240 LEU A N 1
ATOM 1869 C CA . LEU A 1 240 ? 3.675 -2.234 13.130 1.00 88.19 240 LEU A CA 1
ATOM 1870 C C . LEU A 1 240 ? 4.236 -3.460 13.861 1.00 88.19 240 LEU A C 1
ATOM 1872 O O . LEU A 1 240 ? 4.020 -4.576 13.404 1.00 88.19 240 LEU A O 1
ATOM 1876 N N . LYS A 1 241 ? 4.908 -3.276 15.005 1.00 87.44 241 LYS A N 1
ATOM 1877 C CA . LYS A 1 241 ? 5.469 -4.382 15.807 1.00 87.44 241 LYS A CA 1
ATOM 1878 C C . LYS A 1 241 ? 4.407 -5.254 16.470 1.00 87.44 241 LYS A C 1
ATOM 1880 O O . LYS A 1 241 ? 4.640 -6.453 16.655 1.00 87.44 241 LYS A O 1
ATOM 1885 N N . LYS A 1 242 ? 3.278 -4.647 16.847 1.00 87.56 242 LYS A N 1
ATOM 1886 C CA . LYS A 1 242 ? 2.136 -5.331 17.453 1.00 87.56 242 LYS A CA 1
ATOM 1887 C C . LYS A 1 242 ? 1.422 -6.217 16.430 1.00 87.56 242 LYS A C 1
ATOM 1889 O O . LYS A 1 242 ? 1.188 -7.388 16.713 1.00 87.56 242 LYS A O 1
ATOM 1894 N N . ASN A 1 243 ? 1.133 -5.681 15.242 1.00 87.12 243 ASN A N 1
ATOM 1895 C CA . ASN A 1 243 ? 0.253 -6.341 14.273 1.00 87.12 243 ASN A CA 1
ATOM 1896 C C . ASN A 1 243 ? 1.003 -7.179 13.225 1.00 87.12 243 ASN A C 1
ATOM 1898 O O . ASN A 1 243 ? 0.466 -8.186 12.759 1.00 87.12 243 ASN A O 1
ATOM 1902 N N . TYR A 1 244 ? 2.238 -6.813 12.865 1.00 89.94 244 TYR A N 1
ATOM 1903 C CA . TYR A 1 244 ? 2.973 -7.451 11.771 1.00 89.94 244 TYR A CA 1
ATOM 1904 C C . TYR A 1 244 ? 4.301 -8.044 12.227 1.00 89.94 244 TYR A C 1
ATOM 1906 O O . TYR A 1 244 ? 5.046 -7.455 13.011 1.00 89.94 244 TYR A O 1
ATOM 1914 N N . GLY A 1 245 ? 4.610 -9.232 11.711 1.00 86.00 245 GLY A N 1
ATOM 1915 C CA . GLY A 1 245 ? 5.893 -9.895 11.951 1.00 86.00 245 GLY A CA 1
ATOM 1916 C C . GLY A 1 245 ? 6.821 -9.866 10.738 1.00 86.00 245 GLY A C 1
ATOM 1917 O O . GLY A 1 245 ? 8.013 -10.119 10.885 1.00 86.00 245 GLY A O 1
ATOM 1918 N N . LEU A 1 246 ? 6.291 -9.523 9.563 1.00 86.56 246 LEU A N 1
ATOM 1919 C CA . LEU A 1 246 ? 7.033 -9.421 8.313 1.00 86.56 246 LEU A CA 1
ATOM 1920 C C . LEU A 1 246 ? 6.473 -8.277 7.468 1.00 86.56 246 LEU A C 1
ATOM 1922 O O . LEU A 1 246 ? 5.263 -8.206 7.254 1.00 86.56 246 LEU A O 1
ATOM 1926 N N . LEU A 1 247 ? 7.355 -7.416 6.969 1.00 87.44 247 LEU A N 1
ATOM 1927 C CA . LEU A 1 247 ? 7.028 -6.351 6.026 1.00 87.44 247 LEU A CA 1
ATOM 1928 C C . LEU A 1 247 ? 7.664 -6.650 4.668 1.00 87.44 247 LEU A C 1
ATOM 1930 O O . LEU A 1 247 ? 8.831 -7.030 4.604 1.00 87.44 247 LEU A O 1
ATOM 1934 N N . ILE A 1 248 ? 6.926 -6.447 3.580 1.00 86.69 248 ILE A N 1
ATOM 1935 C CA . ILE A 1 248 ? 7.409 -6.680 2.212 1.00 86.69 248 ILE A CA 1
ATOM 1936 C C . ILE A 1 248 ? 7.075 -5.465 1.352 1.00 86.69 248 ILE A C 1
ATOM 1938 O O . ILE A 1 248 ? 5.906 -5.168 1.149 1.00 86.69 248 ILE A O 1
ATOM 1942 N N . SER A 1 249 ? 8.076 -4.772 0.818 1.00 82.06 249 SER A N 1
ATOM 1943 C CA . SER A 1 249 ? 7.867 -3.670 -0.130 1.00 82.06 249 SER A CA 1
ATOM 1944 C C . SER A 1 249 ? 7.727 -4.183 -1.558 1.00 82.06 249 SER A C 1
ATOM 1946 O O . SER A 1 249 ? 8.634 -4.844 -2.061 1.00 82.06 249 SER A O 1
ATOM 1948 N N . LEU A 1 250 ? 6.613 -3.847 -2.220 1.00 73.00 250 LEU A N 1
ATOM 1949 C CA . LEU A 1 250 ? 6.348 -4.264 -3.606 1.00 73.00 250 LEU A CA 1
ATOM 1950 C C . LEU A 1 250 ? 7.248 -3.571 -4.624 1.00 73.00 250 LEU A C 1
ATOM 1952 O O . LEU A 1 250 ? 7.654 -4.175 -5.611 1.00 73.00 250 LEU A O 1
ATOM 1956 N N . ALA A 1 251 ? 7.555 -2.305 -4.384 1.00 64.62 251 ALA A N 1
ATOM 1957 C CA . ALA A 1 251 ? 8.390 -1.486 -5.241 1.00 64.62 251 ALA A CA 1
ATOM 1958 C C . ALA A 1 251 ? 9.217 -0.535 -4.369 1.00 64.62 251 ALA A C 1
ATOM 1960 O O . ALA A 1 251 ? 8.932 -0.394 -3.173 1.00 64.62 251 ALA A O 1
ATOM 1961 N N . PRO A 1 252 ? 10.240 0.120 -4.939 1.00 62.69 252 PRO A N 1
ATOM 1962 C CA . PRO A 1 252 ? 10.975 1.163 -4.244 1.00 62.69 252 PRO A CA 1
ATOM 1963 C C . PRO A 1 252 ? 10.009 2.252 -3.852 1.00 62.69 252 PRO A C 1
ATOM 1965 O O . PRO A 1 252 ? 9.343 2.858 -4.688 1.00 62.69 252 PRO A O 1
ATOM 1968 N N . ILE A 1 253 ? 9.918 2.422 -2.546 1.00 68.75 253 ILE A N 1
ATOM 1969 C CA . ILE A 1 253 ? 9.047 3.390 -1.919 1.00 68.75 253 ILE A CA 1
ATOM 1970 C C . ILE A 1 253 ? 9.478 4.782 -2.404 1.00 68.75 253 ILE A C 1
ATOM 1972 O O . ILE A 1 253 ? 10.675 5.050 -2.525 1.00 68.75 253 ILE A O 1
ATOM 1976 N N . THR A 1 254 ? 8.517 5.656 -2.715 1.00 67.19 254 THR A N 1
ATOM 1977 C CA . THR A 1 254 ? 8.811 7.038 -3.123 1.00 67.19 254 THR A CA 1
ATOM 1978 C C . THR A 1 254 ? 9.617 7.764 -2.040 1.00 67.19 254 THR A C 1
ATOM 1980 O O . THR A 1 254 ? 9.600 7.383 -0.872 1.00 67.19 254 THR A O 1
ATOM 1983 N N . TYR A 1 255 ? 10.324 8.838 -2.400 1.00 65.69 255 TYR A N 1
ATOM 1984 C CA . TYR A 1 255 ? 11.133 9.595 -1.432 1.00 65.69 255 TYR A CA 1
ATOM 1985 C C . TYR A 1 255 ? 10.308 10.159 -0.263 1.00 65.69 255 TYR A C 1
ATOM 1987 O O . TYR A 1 255 ? 10.781 10.222 0.870 1.00 65.69 255 TYR A O 1
ATOM 1995 N N . GLU A 1 256 ? 9.055 10.540 -0.518 1.00 65.31 256 GLU A N 1
ATOM 1996 C CA . GLU A 1 256 ? 8.130 10.987 0.529 1.00 65.31 256 GLU A CA 1
ATOM 1997 C C . GLU A 1 256 ? 7.780 9.833 1.473 1.00 65.31 256 GLU A C 1
ATOM 1999 O O . GLU A 1 256 ? 7.924 9.944 2.691 1.00 65.31 256 GLU A O 1
ATOM 2004 N N . ASP A 1 257 ? 7.414 8.688 0.904 1.00 68.38 257 ASP A N 1
ATOM 2005 C CA . ASP A 1 257 ? 7.007 7.509 1.655 1.00 68.38 257 ASP A CA 1
ATOM 2006 C C . ASP A 1 257 ? 8.194 6.814 2.364 1.00 68.38 257 ASP A C 1
ATOM 2008 O O . ASP A 1 257 ? 7.991 6.117 3.359 1.00 68.38 257 ASP A O 1
ATOM 2012 N N . GLN A 1 258 ? 9.443 7.041 1.932 1.00 64.88 258 GLN A N 1
ATOM 2013 C CA . GLN A 1 258 ? 10.660 6.572 2.613 1.00 64.88 258 GLN A CA 1
ATOM 2014 C C . GLN A 1 258 ? 10.760 7.130 4.037 1.00 64.88 258 GLN A C 1
ATOM 2016 O O . GLN A 1 258 ? 11.307 6.471 4.917 1.00 64.88 258 GLN A O 1
ATOM 2021 N N . GLN A 1 259 ? 10.186 8.305 4.311 1.00 63.12 259 GLN A N 1
ATOM 2022 C CA . GLN A 1 259 ? 10.133 8.865 5.669 1.00 63.12 259 GLN A CA 1
ATOM 2023 C C . GLN A 1 259 ? 9.307 7.988 6.629 1.00 63.12 259 GLN A C 1
ATOM 2025 O O . GLN A 1 259 ? 9.393 8.117 7.859 1.00 63.12 259 GLN A O 1
ATOM 2030 N N . ALA A 1 260 ? 8.507 7.064 6.084 1.00 63.06 260 ALA A N 1
ATOM 2031 C CA . ALA A 1 260 ? 7.841 6.048 6.874 1.00 63.06 260 ALA A CA 1
ATOM 2032 C C . ALA A 1 260 ? 8.829 4.988 7.386 1.00 63.06 260 ALA A C 1
ATOM 2034 O O . ALA A 1 260 ? 8.677 4.505 8.516 1.00 63.06 260 ALA A O 1
ATOM 2035 N N . ALA A 1 261 ? 9.855 4.664 6.597 1.00 65.00 261 ALA A N 1
ATOM 2036 C CA . ALA A 1 261 ? 10.857 3.664 6.932 1.00 65.00 261 ALA A CA 1
ATOM 2037 C C . ALA A 1 261 ? 11.641 4.056 8.188 1.00 65.00 261 ALA A C 1
ATOM 2039 O O . ALA A 1 261 ? 12.012 5.210 8.403 1.00 65.00 261 ALA A O 1
ATOM 2040 N N . ASN A 1 262 ? 11.876 3.078 9.058 1.00 68.38 262 ASN A N 1
ATOM 2041 C CA . ASN A 1 262 ? 12.668 3.256 10.266 1.00 68.38 262 ASN A CA 1
ATOM 2042 C C . ASN A 1 262 ? 13.489 1.985 10.509 1.00 68.38 262 ASN A C 1
ATOM 2044 O O . ASN A 1 262 ? 13.007 0.880 10.275 1.00 68.38 262 ASN A O 1
ATOM 2048 N N . TYR A 1 263 ? 14.712 2.132 11.017 1.00 67.88 263 TYR A N 1
ATOM 2049 C CA . TYR A 1 263 ? 15.592 1.012 11.365 1.00 67.88 263 TYR A CA 1
ATOM 2050 C C . TYR A 1 263 ? 14.973 0.050 12.392 1.00 67.88 263 TYR A C 1
ATOM 2052 O O . TYR A 1 263 ? 15.387 -1.099 12.490 1.00 67.88 263 TYR A O 1
ATOM 2060 N N . GLN A 1 264 ? 13.987 0.516 13.165 1.00 75.69 264 GLN A N 1
ATOM 2061 C CA . GLN A 1 264 ? 13.274 -0.286 14.161 1.00 75.69 264 GLN A CA 1
ATOM 2062 C C . GLN A 1 264 ? 12.059 -1.039 13.608 1.00 75.69 264 GLN A C 1
ATOM 2064 O O . GLN A 1 264 ? 11.268 -1.564 14.398 1.00 75.69 264 GLN A O 1
ATOM 2069 N N . TRP A 1 265 ? 11.848 -1.046 12.293 1.00 79.25 265 TRP A N 1
ATOM 2070 C CA . TRP A 1 265 ? 10.771 -1.820 11.687 1.00 79.25 265 TRP A CA 1
ATOM 2071 C C . TRP A 1 265 ? 10.895 -3.320 12.009 1.00 79.25 265 TRP A C 1
ATOM 2073 O O . TRP A 1 265 ? 12.002 -3.815 12.244 1.00 79.25 265 TRP A O 1
ATOM 2083 N N . PRO A 1 266 ? 9.767 -4.057 12.031 1.00 79.56 266 PRO A N 1
ATOM 2084 C CA . PRO A 1 266 ? 9.794 -5.513 11.938 1.00 79.56 266 PRO A CA 1
ATOM 2085 C C . PRO A 1 266 ? 10.633 -5.974 10.732 1.00 79.56 266 PRO A C 1
ATOM 2087 O O . PRO A 1 266 ? 10.854 -5.172 9.820 1.00 79.56 266 PRO A O 1
ATOM 2090 N N . PRO A 1 267 ? 11.070 -7.249 10.694 1.00 82.44 267 PRO A N 1
ATOM 2091 C CA . PRO A 1 267 ? 11.805 -7.811 9.563 1.00 82.44 267 PRO A CA 1
ATOM 2092 C C . PRO A 1 267 ? 11.212 -7.363 8.222 1.00 82.44 267 PRO A C 1
ATOM 2094 O O . PRO A 1 267 ? 10.036 -7.604 7.945 1.00 82.44 267 PRO A O 1
ATOM 2097 N N . HIS A 1 268 ? 12.015 -6.654 7.427 1.00 81.62 268 HIS A N 1
ATOM 2098 C CA . HIS A 1 268 ? 11.571 -5.965 6.218 1.00 81.62 268 HIS A CA 1
ATOM 2099 C C . HIS A 1 268 ? 12.330 -6.480 4.997 1.00 81.62 268 HIS A C 1
ATOM 2101 O O . HIS A 1 268 ? 13.559 -6.533 4.997 1.00 81.62 268 HIS A O 1
ATOM 2107 N N . PHE A 1 269 ? 11.581 -6.866 3.965 1.00 79.44 269 PHE A N 1
ATOM 2108 C CA . PHE A 1 269 ? 12.098 -7.320 2.679 1.00 79.44 269 PHE A CA 1
ATOM 2109 C C . PHE A 1 269 ? 11.737 -6.344 1.559 1.00 79.44 269 PHE A C 1
ATOM 2111 O O . PHE A 1 269 ? 10.641 -5.786 1.516 1.00 79.44 269 PHE A O 1
ATOM 2118 N N . GLY A 1 270 ? 12.660 -6.203 0.608 1.00 69.94 270 GLY A N 1
ATOM 2119 C CA . GLY A 1 270 ? 12.585 -5.221 -0.474 1.00 69.94 270 GLY A CA 1
ATOM 2120 C C . GLY A 1 270 ? 13.311 -3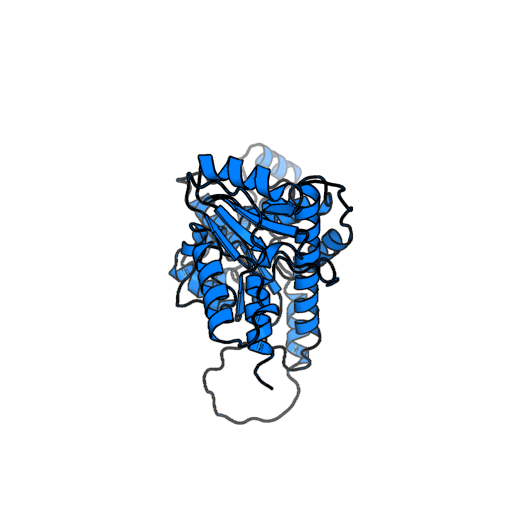.923 -0.108 1.00 69.94 270 GLY A C 1
ATOM 2121 O O . GLY A 1 270 ? 13.582 -3.682 1.065 1.00 69.94 270 GLY A O 1
ATOM 2122 N N . PRO A 1 271 ? 13.695 -3.089 -1.086 1.00 65.12 271 PRO A N 1
ATOM 2123 C CA . PRO A 1 271 ? 14.416 -1.862 -0.808 1.00 65.12 271 PRO A CA 1
ATOM 2124 C C . PRO A 1 271 ? 13.453 -0.811 -0.238 1.00 65.12 271 PRO A C 1
ATOM 2126 O O . PRO A 1 271 ? 12.565 -0.342 -0.953 1.00 65.12 271 PRO A O 1
ATOM 2129 N N . PRO A 1 272 ? 13.635 -0.375 1.020 1.00 60.97 272 PRO A N 1
ATOM 2130 C CA . PRO A 1 272 ? 12.857 0.733 1.569 1.00 60.97 272 PRO A CA 1
ATOM 2131 C C . PRO A 1 272 ? 13.263 2.084 0.969 1.00 60.97 272 PRO A C 1
ATOM 2133 O O . PRO A 1 272 ? 12.631 3.092 1.269 1.00 60.97 272 PRO A O 1
ATOM 2136 N N . ILE A 1 273 ? 14.343 2.115 0.181 1.00 70.06 273 ILE A N 1
ATOM 2137 C CA . ILE A 1 273 ? 14.958 3.334 -0.331 1.00 70.06 273 ILE A CA 1
ATOM 2138 C C . ILE A 1 273 ? 14.678 3.502 -1.837 1.00 70.06 273 ILE A C 1
ATOM 2140 O O . ILE A 1 273 ? 14.890 2.553 -2.604 1.00 70.06 273 ILE A O 1
ATOM 2144 N N . PRO A 1 274 ? 14.235 4.689 -2.290 1.00 67.56 274 PRO A N 1
ATOM 2145 C CA . PRO A 1 274 ? 13.999 4.978 -3.705 1.00 67.56 274 PRO A CA 1
ATOM 2146 C C . PRO A 1 274 ? 15.281 4.862 -4.538 1.00 67.56 274 PRO A C 1
ATOM 2148 O O . PRO A 1 274 ? 15.231 4.520 -5.720 1.00 67.56 274 PRO A O 1
ATOM 2151 N N . GLU A 1 275 ? 16.452 5.085 -3.934 1.00 73.12 275 GLU A N 1
ATOM 2152 C CA . GLU A 1 275 ? 17.752 5.017 -4.602 1.00 73.12 275 GLU A CA 1
ATOM 2153 C C . GLU A 1 275 ? 18.062 3.625 -5.155 1.00 73.12 275 GLU A C 1
ATOM 2155 O O . GLU A 1 275 ? 18.819 3.518 -6.121 1.00 73.12 275 GLU A O 1
ATOM 2160 N N . ALA A 1 276 ? 17.441 2.567 -4.624 1.00 70.06 276 ALA A N 1
ATOM 2161 C CA . ALA A 1 276 ? 17.556 1.221 -5.180 1.00 70.06 276 ALA A CA 1
ATOM 2162 C C . ALA A 1 276 ? 16.982 1.117 -6.605 1.00 70.06 276 ALA A C 1
ATOM 2164 O O . ALA A 1 276 ? 17.391 0.253 -7.377 1.00 70.06 276 ALA A O 1
ATOM 2165 N N . ASN A 1 277 ? 16.067 2.012 -6.986 1.00 70.00 277 ASN A N 1
ATOM 2166 C CA . ASN A 1 277 ? 15.561 2.108 -8.354 1.00 70.00 277 ASN A CA 1
ATOM 2167 C C . ASN A 1 277 ? 16.393 3.027 -9.250 1.00 70.00 277 ASN A C 1
ATOM 2169 O O . ASN A 1 277 ? 16.140 3.093 -10.455 1.00 70.00 277 ASN A O 1
ATOM 2173 N N . SER A 1 278 ? 17.377 3.736 -8.692 1.00 76.50 278 SER A N 1
ATOM 2174 C CA . SER A 1 278 ? 18.164 4.690 -9.461 1.00 76.50 278 SER A CA 1
ATOM 2175 C C . SER A 1 278 ? 18.962 3.989 -10.569 1.00 76.50 278 SER A C 1
ATOM 2177 O O . SER A 1 278 ? 19.459 2.871 -10.378 1.00 76.50 278 SER A O 1
ATOM 2179 N N . PRO A 1 279 ? 19.174 4.657 -11.717 1.00 78.62 279 PRO A N 1
ATOM 2180 C CA . PRO A 1 279 ? 20.068 4.145 -12.752 1.00 78.62 279 PRO A CA 1
ATOM 2181 C C . PRO A 1 279 ? 21.480 3.831 -12.231 1.00 78.62 279 PRO A C 1
ATOM 2183 O O . PRO A 1 279 ? 22.126 2.897 -12.700 1.00 78.62 279 PRO A O 1
ATOM 2186 N N . TRP A 1 280 ? 21.944 4.577 -11.221 1.00 82.44 280 TRP A N 1
ATOM 2187 C CA . TRP A 1 280 ? 23.229 4.349 -10.561 1.00 82.44 280 TRP A CA 1
ATOM 2188 C C . TRP A 1 280 ? 23.272 3.028 -9.803 1.00 82.44 280 TRP A C 1
ATOM 2190 O O . TRP A 1 280 ? 24.250 2.293 -9.917 1.00 82.44 280 TRP A O 1
ATOM 2200 N N . PHE A 1 281 ? 22.213 2.698 -9.065 1.00 79.44 281 PHE A N 1
ATOM 2201 C CA . PHE A 1 281 ? 22.137 1.421 -8.367 1.00 79.44 281 PHE A CA 1
ATOM 2202 C C . PHE A 1 281 ? 22.049 0.253 -9.353 1.00 79.44 281 PHE A C 1
ATOM 2204 O O . PHE A 1 281 ? 22.739 -0.747 -9.176 1.00 79.44 281 PHE A O 1
ATOM 2211 N N . ARG A 1 282 ? 21.294 0.396 -10.451 1.00 7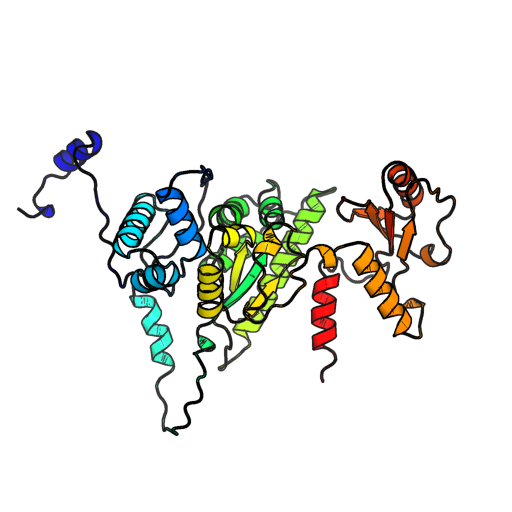8.38 282 ARG A N 1
ATOM 2212 C CA . ARG A 1 282 ? 21.260 -0.615 -11.525 1.00 78.38 282 ARG A CA 1
ATOM 2213 C C . ARG A 1 282 ? 22.639 -0.848 -12.141 1.00 78.38 282 ARG A C 1
ATOM 2215 O O . ARG A 1 282 ? 23.034 -1.997 -12.323 1.00 78.38 282 ARG A O 1
ATOM 2222 N N . LEU A 1 283 ? 23.387 0.224 -12.408 1.00 79.69 283 LEU A N 1
ATOM 2223 C CA . LEU A 1 283 ? 24.770 0.137 -12.881 1.00 79.69 283 LEU A CA 1
ATOM 2224 C C . LEU A 1 283 ? 25.674 -0.563 -11.861 1.00 79.69 283 LEU A C 1
ATOM 2226 O O . LEU A 1 283 ? 26.472 -1.414 -12.236 1.00 79.69 283 LEU A O 1
ATOM 2230 N N . PHE A 1 284 ? 25.537 -0.227 -10.578 1.00 80.62 284 PHE A N 1
ATOM 2231 C CA . PHE A 1 284 ? 26.304 -0.844 -9.499 1.00 80.62 284 PHE A CA 1
ATOM 2232 C C . PHE A 1 284 ? 26.037 -2.350 -9.391 1.00 80.62 284 PHE A C 1
ATOM 2234 O O . PHE A 1 284 ? 26.980 -3.133 -9.321 1.00 80.62 284 PHE A O 1
ATOM 2241 N N . ILE A 1 285 ? 24.772 -2.776 -9.456 1.00 77.62 285 ILE A N 1
ATOM 2242 C CA . ILE A 1 285 ? 24.407 -4.199 -9.468 1.00 77.62 285 ILE A CA 1
ATOM 2243 C C . ILE A 1 285 ? 24.954 -4.897 -10.717 1.00 77.62 285 ILE A C 1
ATOM 2245 O O . ILE A 1 285 ? 25.498 -5.994 -10.604 1.00 77.62 285 ILE A O 1
ATOM 2249 N N . ALA A 1 286 ? 24.866 -4.267 -11.891 1.00 75.75 286 ALA A N 1
ATOM 2250 C CA . ALA A 1 286 ? 25.436 -4.815 -13.120 1.00 75.75 286 ALA A CA 1
ATOM 2251 C C . ALA A 1 286 ? 26.965 -4.970 -13.022 1.00 75.75 286 ALA A C 1
ATOM 2253 O O . ALA A 1 286 ? 27.504 -6.003 -13.414 1.00 75.75 286 ALA A O 1
ATOM 2254 N N . TYR A 1 287 ? 27.652 -3.984 -12.440 1.00 79.00 287 TYR A N 1
ATOM 2255 C CA . TYR A 1 287 ? 29.088 -4.032 -12.175 1.00 79.00 287 TYR A CA 1
ATOM 2256 C C . TYR A 1 287 ? 29.457 -5.151 -11.190 1.00 79.00 287 TYR A C 1
ATOM 2258 O O . TYR A 1 287 ? 30.372 -5.924 -11.454 1.00 79.00 287 TYR A O 1
ATOM 2266 N N . LEU A 1 288 ? 28.719 -5.301 -10.086 1.00 76.19 288 LEU A N 1
ATOM 2267 C CA . LEU A 1 288 ? 28.955 -6.384 -9.126 1.00 76.19 288 LEU A CA 1
ATOM 2268 C C . LEU A 1 288 ? 28.695 -7.767 -9.730 1.00 76.19 288 LEU A C 1
ATOM 2270 O O . LEU A 1 288 ? 29.438 -8.713 -9.465 1.00 76.19 288 LEU A O 1
ATOM 2274 N N . ALA A 1 289 ? 27.640 -7.903 -10.537 1.00 73.88 289 ALA A N 1
ATOM 2275 C CA . ALA A 1 289 ? 27.345 -9.144 -11.244 1.00 73.88 289 ALA A CA 1
ATOM 2276 C C . ALA A 1 289 ? 28.479 -9.504 -12.212 1.00 73.88 289 ALA A C 1
ATOM 2278 O O . ALA A 1 289 ? 28.869 -10.668 -12.292 1.00 73.88 289 ALA A O 1
ATOM 2279 N N . PHE A 1 290 ? 29.032 -8.495 -12.889 1.00 69.31 290 PHE A N 1
ATOM 2280 C CA . PHE A 1 290 ? 30.185 -8.618 -13.772 1.00 69.31 290 PHE A CA 1
ATOM 2281 C C . PHE A 1 290 ? 31.456 -9.033 -13.032 1.00 69.31 290 PHE A C 1
ATOM 2283 O O . PHE A 1 290 ? 32.163 -9.922 -13.488 1.00 69.31 290 PHE A O 1
ATOM 2290 N N . GLU A 1 291 ? 31.730 -8.442 -11.872 1.00 70.94 291 GLU A N 1
ATOM 2291 C CA . GLU A 1 291 ? 32.908 -8.781 -11.072 1.00 70.94 291 GLU A CA 1
ATOM 2292 C C . GLU A 1 291 ? 32.851 -10.221 -10.532 1.00 70.94 291 GLU A C 1
ATOM 2294 O O . GLU A 1 291 ? 33.871 -10.907 -10.466 1.00 70.94 291 GLU A O 1
ATOM 2299 N N . ARG A 1 292 ? 31.657 -10.706 -10.163 1.00 66.38 292 ARG A N 1
ATOM 2300 C CA . ARG A 1 292 ? 31.477 -12.035 -9.551 1.00 66.38 292 ARG A CA 1
ATOM 2301 C C . ARG A 1 292 ? 31.345 -13.187 -10.544 1.00 66.38 292 ARG A C 1
ATOM 2303 O O . ARG A 1 292 ? 31.572 -14.331 -10.152 1.00 66.38 292 ARG A O 1
ATOM 2310 N N . ARG A 1 293 ? 30.949 -12.937 -11.795 1.00 64.62 293 ARG A N 1
ATOM 2311 C CA . ARG A 1 293 ? 30.762 -13.988 -12.808 1.00 64.62 293 ARG A CA 1
ATOM 2312 C C . ARG A 1 293 ? 31.845 -13.919 -13.876 1.00 64.62 293 ARG A C 1
ATOM 2314 O O . ARG A 1 293 ? 32.047 -12.897 -14.510 1.00 64.62 293 ARG A O 1
ATOM 2321 N N . SER A 1 294 ? 32.481 -15.056 -14.145 1.00 53.16 294 SER A N 1
ATOM 2322 C CA . SER A 1 294 ? 33.507 -15.178 -15.191 1.00 53.16 294 SER A CA 1
ATOM 2323 C C . SER A 1 294 ? 32.938 -15.169 -16.621 1.00 53.16 294 SER A C 1
ATOM 2325 O O . SER A 1 294 ? 33.684 -14.938 -17.571 1.00 53.16 294 SER A O 1
ATOM 2327 N N . ASN A 1 295 ? 31.630 -15.412 -16.789 1.00 57.06 295 ASN A N 1
ATOM 2328 C CA . ASN A 1 295 ? 30.962 -15.475 -18.091 1.00 57.06 295 ASN A CA 1
ATOM 2329 C C . ASN A 1 295 ? 30.206 -14.177 -18.402 1.00 57.06 295 ASN A C 1
ATOM 2331 O O . ASN A 1 295 ? 29.219 -13.839 -17.754 1.00 57.06 295 ASN A O 1
ATOM 2335 N N . PHE A 1 296 ? 30.636 -13.494 -19.463 1.00 55.53 296 PHE A N 1
ATOM 2336 C CA . PHE A 1 296 ? 30.090 -12.213 -19.922 1.00 55.53 296 PHE A CA 1
ATOM 2337 C C . PHE A 1 296 ? 28.681 -12.308 -20.542 1.00 55.53 296 PHE A C 1
ATOM 2339 O O . PHE A 1 296 ? 28.009 -11.289 -20.658 1.00 55.53 296 PHE A O 1
ATOM 2346 N N . MET A 1 297 ? 28.235 -13.495 -20.975 1.00 55.47 297 MET A N 1
ATOM 2347 C CA . MET A 1 297 ? 26.986 -13.652 -21.746 1.00 55.47 297 MET A CA 1
ATOM 2348 C C . MET A 1 297 ? 25.705 -13.641 -20.900 1.00 55.47 297 MET A C 1
ATOM 2350 O O . MET A 1 297 ? 24.637 -13.375 -21.445 1.00 55.47 297 MET A O 1
ATOM 2354 N N . ASP A 1 298 ? 25.798 -13.887 -19.591 1.00 59.12 298 ASP A N 1
ATOM 2355 C CA . ASP A 1 298 ? 24.618 -14.024 -18.720 1.00 59.12 298 ASP A CA 1
ATOM 2356 C C . ASP A 1 298 ? 24.205 -12.707 -18.044 1.00 59.12 298 ASP A C 1
ATOM 2358 O O . ASP A 1 298 ? 23.256 -12.675 -17.259 1.00 59.12 298 ASP A O 1
ATOM 2362 N N . ILE A 1 299 ? 24.935 -11.617 -18.301 1.00 66.38 299 ILE A N 1
ATOM 2363 C CA . ILE A 1 299 ? 24.676 -10.308 -17.700 1.00 66.38 299 ILE A CA 1
ATOM 2364 C C . ILE A 1 299 ? 24.137 -9.385 -18.791 1.00 66.38 299 ILE A C 1
ATOM 2366 O O . ILE A 1 299 ? 24.828 -9.167 -19.789 1.00 66.38 299 ILE A O 1
ATOM 2370 N N . PRO A 1 300 ? 22.930 -8.817 -18.627 1.00 73.38 300 PRO A N 1
ATOM 2371 C CA . PRO A 1 300 ? 22.366 -7.922 -19.625 1.00 73.38 300 PRO A CA 1
ATOM 2372 C C . PRO A 1 300 ? 23.267 -6.686 -19.785 1.00 73.38 300 PRO A C 1
ATOM 2374 O O . PRO A 1 300 ? 23.504 -5.985 -18.792 1.00 73.38 300 PRO A O 1
ATOM 2377 N N . PRO A 1 301 ? 23.766 -6.387 -21.003 1.00 79.44 301 PRO A N 1
ATOM 2378 C CA . PRO A 1 301 ? 24.605 -5.219 -21.213 1.00 79.44 301 PRO A CA 1
ATOM 2379 C C . PRO A 1 301 ? 23.848 -3.938 -20.854 1.00 79.44 301 PRO A C 1
ATOM 2381 O O . PRO A 1 301 ? 22.658 -3.793 -21.155 1.00 79.44 301 PRO A O 1
ATOM 2384 N N . CYS A 1 302 ? 24.556 -3.002 -20.225 1.00 84.94 302 CYS A N 1
ATOM 2385 C CA . CYS A 1 302 ? 24.041 -1.687 -19.870 1.00 84.94 302 CYS A CA 1
ATOM 2386 C C . CYS A 1 302 ? 24.966 -0.574 -20.376 1.00 84.94 302 CYS A C 1
ATOM 2388 O O . CYS A 1 302 ? 26.168 -0.772 -20.555 1.00 84.94 302 CYS A O 1
ATOM 2390 N N . LEU A 1 303 ? 24.390 0.596 -20.631 1.00 86.06 303 LEU A N 1
ATOM 2391 C CA . LEU A 1 303 ? 25.067 1.763 -21.175 1.00 86.06 303 LEU A CA 1
ATOM 2392 C C . LEU A 1 303 ? 24.513 3.026 -20.516 1.00 86.06 303 LEU A C 1
ATOM 2394 O O . LEU A 1 303 ? 23.304 3.241 -20.501 1.00 86.06 303 LEU A O 1
ATOM 2398 N N . ILE A 1 304 ? 25.402 3.882 -20.013 1.00 89.62 304 ILE A N 1
ATOM 2399 C CA . ILE A 1 304 ? 25.063 5.235 -19.560 1.00 89.62 304 ILE A CA 1
ATOM 2400 C C . ILE A 1 304 ? 25.661 6.233 -20.531 1.00 89.62 304 ILE A C 1
ATOM 2402 O O . ILE A 1 304 ? 26.845 6.163 -20.857 1.00 89.62 304 ILE A O 1
ATOM 2406 N N . LEU A 1 305 ? 24.839 7.183 -20.958 1.00 89.56 305 LEU A N 1
ATOM 2407 C CA . LEU A 1 305 ? 25.232 8.266 -21.843 1.00 89.56 305 LEU A CA 1
ATOM 2408 C C . LEU A 1 305 ? 24.966 9.602 -21.150 1.00 89.56 305 LEU A C 1
ATOM 2410 O O . LEU A 1 305 ? 23.889 9.840 -20.599 1.00 89.56 305 LEU A O 1
ATOM 2414 N N . SER A 1 306 ? 25.967 10.481 -21.165 1.00 91.81 306 SER A N 1
ATOM 2415 C CA . SER A 1 306 ? 25.843 11.833 -20.627 1.00 91.81 306 SER A CA 1
ATOM 2416 C C . SER A 1 306 ? 25.059 12.728 -21.585 1.00 91.81 306 SER A C 1
ATOM 2418 O O . SER A 1 306 ? 25.138 12.575 -22.808 1.00 91.81 306 SER A O 1
ATOM 2420 N N . ARG A 1 307 ? 24.336 13.704 -21.027 1.00 90.81 307 ARG A N 1
ATOM 2421 C CA . ARG A 1 307 ? 23.615 14.723 -21.799 1.00 90.81 307 ARG A CA 1
ATOM 2422 C C . ARG A 1 307 ? 24.542 15.384 -22.829 1.00 90.81 307 ARG A C 1
ATOM 2424 O O . ARG A 1 307 ? 25.658 15.776 -22.496 1.00 90.81 307 ARG A O 1
ATOM 2431 N N . GLY A 1 308 ? 24.058 15.532 -24.058 1.00 88.69 308 GLY A N 1
ATOM 2432 C CA . GLY A 1 308 ? 24.807 16.087 -25.189 1.00 88.69 308 GLY A CA 1
ATOM 2433 C C . GLY A 1 308 ? 25.630 15.061 -25.975 1.00 88.69 308 GLY A C 1
ATOM 2434 O O . GLY A 1 308 ? 26.214 15.415 -26.998 1.00 88.69 308 GLY A O 1
ATOM 2435 N N . SER A 1 309 ? 25.663 13.798 -25.541 1.00 89.31 309 SER A N 1
ATOM 2436 C CA . SER A 1 309 ? 26.230 12.702 -26.331 1.00 89.31 309 SER A CA 1
ATOM 2437 C C . SER A 1 309 ? 25.339 12.370 -27.531 1.00 89.31 309 SER A C 1
ATOM 2439 O O . SER A 1 309 ? 24.126 12.554 -27.481 1.00 89.31 309 SER A O 1
ATOM 2441 N N . ARG A 1 310 ? 25.934 11.832 -28.602 1.00 88.19 310 ARG A N 1
ATOM 2442 C CA . ARG A 1 310 ? 25.201 11.334 -29.773 1.00 88.19 310 ARG A CA 1
ATOM 2443 C C . ARG A 1 310 ? 25.572 9.885 -30.050 1.00 88.19 310 ARG A C 1
ATOM 2445 O O . ARG A 1 310 ? 26.738 9.578 -30.298 1.00 88.19 310 ARG A O 1
ATOM 2452 N N . LEU A 1 311 ? 24.577 9.007 -30.028 1.00 87.00 311 LEU A N 1
ATOM 2453 C CA . LEU A 1 311 ? 24.730 7.594 -30.343 1.00 87.00 311 LEU A CA 1
ATOM 2454 C C . LEU A 1 311 ? 24.501 7.391 -31.847 1.00 87.00 311 LEU A C 1
ATOM 2456 O O . LEU A 1 311 ? 23.379 7.515 -32.332 1.00 87.00 311 LEU A O 1
ATOM 2460 N N . ASN A 1 312 ? 25.572 7.111 -32.593 1.00 87.12 312 ASN A N 1
ATOM 2461 C CA . ASN A 1 312 ? 25.498 6.911 -34.049 1.00 87.12 312 ASN A CA 1
ATOM 2462 C C . ASN A 1 312 ? 25.232 5.449 -34.435 1.00 87.12 312 ASN A C 1
ATOM 2464 O O . ASN A 1 312 ? 24.660 5.182 -35.487 1.00 87.12 312 ASN A O 1
ATOM 2468 N N . THR A 1 313 ? 25.656 4.506 -33.594 1.00 86.44 313 THR A N 1
ATOM 2469 C CA . THR A 1 313 ? 25.494 3.065 -33.799 1.00 86.44 313 THR A CA 1
ATOM 2470 C C . THR A 1 313 ? 25.219 2.382 -32.465 1.00 86.44 313 THR A C 1
ATOM 2472 O O . THR A 1 313 ? 25.702 2.817 -31.419 1.00 86.44 313 THR A O 1
ATOM 2475 N N . ILE A 1 314 ? 24.435 1.303 -32.498 1.00 84.25 314 ILE A N 1
ATOM 2476 C CA . ILE A 1 314 ? 24.210 0.456 -31.323 1.00 84.25 314 ILE A CA 1
ATOM 2477 C C . ILE A 1 314 ? 25.494 -0.359 -31.070 1.00 84.25 314 ILE A C 1
ATOM 2479 O O . ILE A 1 314 ? 26.045 -0.916 -32.026 1.00 84.25 314 ILE A O 1
ATOM 2483 N N . PRO A 1 315 ? 25.996 -0.441 -29.821 1.00 84.38 315 PRO A N 1
ATOM 2484 C CA . PRO A 1 315 ? 27.176 -1.239 -29.493 1.00 84.38 315 PRO A CA 1
ATOM 2485 C C . PRO A 1 315 ? 27.028 -2.706 -29.909 1.00 84.38 315 PRO A C 1
ATOM 2487 O O . PRO A 1 315 ? 25.951 -3.290 -29.794 1.00 84.38 315 PRO A O 1
ATOM 2490 N N . THR A 1 316 ? 28.124 -3.340 -30.330 1.00 80.19 316 THR A N 1
ATOM 2491 C CA . THR A 1 316 ? 28.107 -4.727 -30.834 1.00 80.19 316 THR A CA 1
ATOM 2492 C C . THR A 1 316 ? 27.602 -5.745 -29.813 1.00 80.19 316 THR A C 1
ATOM 2494 O O . THR A 1 316 ? 26.964 -6.720 -30.197 1.00 80.19 316 THR A O 1
ATOM 2497 N N . CYS A 1 317 ? 27.814 -5.496 -28.519 1.00 77.19 317 CYS A N 1
ATOM 2498 C CA . CYS A 1 317 ? 27.294 -6.323 -27.428 1.00 77.19 317 CYS A CA 1
ATOM 2499 C C . CYS A 1 317 ? 25.765 -6.254 -27.263 1.00 77.19 317 CYS A C 1
ATOM 2501 O O . CYS A 1 317 ? 25.186 -7.128 -26.629 1.00 77.19 317 CYS A O 1
ATOM 2503 N N . MET A 1 318 ? 25.111 -5.235 -27.827 1.00 79.44 318 MET A N 1
ATOM 2504 C CA . MET A 1 318 ? 23.668 -4.996 -27.720 1.00 79.44 318 MET A CA 1
ATOM 2505 C C . MET A 1 318 ? 22.903 -5.384 -28.993 1.00 79.44 318 MET A C 1
ATOM 2507 O O . MET A 1 318 ? 21.699 -5.604 -28.930 1.00 79.44 318 MET A O 1
ATOM 2511 N N . LEU A 1 319 ? 23.595 -5.546 -30.127 1.00 79.62 319 LEU A N 1
ATOM 2512 C CA . LEU A 1 319 ? 23.007 -5.951 -31.411 1.00 79.62 319 LEU A CA 1
ATOM 2513 C C . LEU A 1 319 ? 22.175 -7.250 -31.411 1.00 79.62 319 LEU A C 1
ATOM 2515 O O . LEU A 1 319 ? 21.215 -7.288 -32.178 1.00 79.62 319 LEU A O 1
ATOM 2519 N N . PRO A 1 320 ? 22.488 -8.311 -30.635 1.00 80.00 320 PRO A N 1
ATOM 2520 C CA . PRO A 1 320 ? 21.692 -9.540 -30.695 1.00 80.00 320 PRO A CA 1
ATOM 2521 C C . PRO A 1 320 ? 20.309 -9.415 -30.038 1.00 80.00 320 PRO A C 1
ATOM 2523 O O . PRO A 1 320 ? 19.511 -10.342 -30.150 1.00 80.00 320 PRO A O 1
ATOM 2526 N N . TYR A 1 321 ? 20.008 -8.300 -29.366 1.00 80.38 321 TYR A N 1
ATOM 2527 C CA . TYR A 1 321 ? 18.769 -8.119 -28.617 1.00 80.38 321 TYR A CA 1
ATOM 2528 C C . TYR A 1 321 ? 17.783 -7.196 -29.338 1.00 80.38 321 TYR A C 1
ATOM 2530 O O . TYR A 1 321 ? 18.164 -6.201 -29.954 1.00 80.38 321 TYR A O 1
ATOM 2538 N N . SER A 1 322 ? 16.492 -7.516 -29.223 1.00 81.88 322 SER A N 1
ATOM 2539 C CA . SER A 1 322 ? 15.397 -6.771 -29.854 1.00 81.88 322 SER A CA 1
ATOM 2540 C C . SER A 1 322 ? 14.739 -5.728 -28.949 1.00 81.88 322 SER A C 1
ATOM 2542 O O . SER A 1 322 ? 14.134 -4.792 -29.464 1.00 81.88 322 SER A O 1
ATOM 2544 N N . LEU A 1 323 ? 14.843 -5.869 -27.624 1.00 83.50 323 LEU A N 1
ATOM 2545 C CA . LEU A 1 323 ? 14.163 -5.020 -26.643 1.00 83.50 323 LEU A CA 1
ATOM 2546 C C . LEU A 1 323 ? 15.154 -4.413 -25.646 1.00 83.50 323 LEU A C 1
ATOM 2548 O O . LEU A 1 323 ? 16.078 -5.067 -25.156 1.00 83.50 323 LEU A O 1
ATOM 2552 N N . PHE A 1 324 ? 14.932 -3.147 -25.312 1.00 83.19 324 PHE A N 1
ATOM 2553 C CA . PHE A 1 324 ? 15.785 -2.369 -24.424 1.00 83.19 324 PHE A CA 1
ATOM 2554 C C . PHE A 1 324 ? 14.941 -1.639 -23.388 1.00 83.19 324 PHE A C 1
ATOM 2556 O O . PHE A 1 324 ? 13.948 -1.004 -23.722 1.00 83.19 324 PHE A O 1
ATOM 2563 N N . SER A 1 325 ? 15.360 -1.702 -22.129 1.00 83.38 325 SER A N 1
ATOM 2564 C CA . SER A 1 325 ? 14.879 -0.809 -21.085 1.00 83.38 325 SER A CA 1
ATOM 2565 C C . SER A 1 325 ? 15.641 0.509 -21.177 1.00 83.38 325 SER A C 1
ATOM 2567 O O . SER A 1 325 ? 16.868 0.539 -21.078 1.00 83.38 325 SER A O 1
ATOM 2569 N N . PHE A 1 326 ? 14.907 1.592 -21.383 1.00 86.00 326 PHE A N 1
ATOM 2570 C CA . PHE A 1 326 ? 15.407 2.951 -21.490 1.00 86.00 326 PHE A CA 1
ATOM 2571 C C . PHE A 1 326 ? 14.921 3.768 -20.295 1.00 86.00 326 PHE A C 1
ATOM 2573 O O . PHE A 1 326 ? 13.735 3.767 -19.972 1.00 86.00 326 PHE A O 1
ATOM 2580 N N . ILE A 1 327 ? 15.840 4.485 -19.653 1.00 86.00 327 ILE A N 1
ATOM 2581 C CA . ILE A 1 327 ? 15.548 5.393 -18.546 1.00 86.00 327 ILE A CA 1
ATOM 2582 C C . ILE A 1 327 ? 16.222 6.733 -18.832 1.00 86.00 327 ILE A C 1
ATOM 2584 O O . ILE A 1 327 ? 17.449 6.844 -18.789 1.00 86.00 327 ILE A O 1
ATOM 2588 N N . ALA A 1 328 ? 15.421 7.763 -19.087 1.00 86.88 328 ALA A N 1
ATOM 2589 C CA . ALA A 1 328 ? 15.883 9.142 -18.998 1.00 86.88 328 ALA A CA 1
ATOM 2590 C C . ALA A 1 328 ? 15.929 9.557 -17.522 1.00 86.88 328 ALA A C 1
ATOM 2592 O O . ALA A 1 328 ? 15.044 9.199 -16.744 1.00 86.88 328 ALA A O 1
ATOM 2593 N N . TRP A 1 329 ? 16.948 10.314 -17.109 1.00 84.00 329 TRP A N 1
ATOM 2594 C CA . TRP A 1 329 ? 17.027 10.761 -15.714 1.00 84.00 329 TRP A CA 1
ATOM 2595 C C . TRP A 1 329 ? 15.786 11.567 -15.321 1.00 84.00 329 TRP A C 1
ATOM 2597 O O . TRP A 1 329 ? 15.440 12.534 -15.996 1.00 84.00 329 TRP A O 1
ATOM 2607 N N . GLY A 1 330 ? 15.156 11.177 -14.209 1.00 75.19 330 GLY A N 1
ATOM 2608 C CA . GLY A 1 330 ? 13.922 11.791 -13.711 1.00 75.19 330 GLY A CA 1
ATOM 2609 C C . GLY A 1 330 ? 12.632 11.228 -14.314 1.00 75.19 330 GLY A C 1
ATOM 2610 O O . GLY A 1 330 ? 11.564 11.716 -13.966 1.00 75.19 330 GLY A O 1
ATOM 2611 N N . HIS A 1 331 ? 12.718 10.216 -15.181 1.00 76.69 331 HIS A N 1
ATOM 2612 C CA . HIS A 1 331 ? 11.569 9.540 -15.780 1.00 76.69 331 HIS A CA 1
ATOM 2613 C C . HIS A 1 331 ? 11.562 8.044 -15.459 1.00 76.69 331 HIS A C 1
ATOM 2615 O O . HIS A 1 331 ? 12.602 7.450 -15.161 1.00 76.69 331 HIS A O 1
ATOM 2621 N N . ASP A 1 332 ? 10.381 7.441 -15.562 1.00 71.12 332 ASP A N 1
ATOM 2622 C CA . ASP A 1 332 ? 10.188 6.007 -15.382 1.00 71.12 332 ASP A CA 1
ATOM 2623 C C . ASP A 1 332 ? 10.807 5.186 -16.528 1.00 71.12 332 ASP A C 1
ATOM 2625 O O . ASP A 1 332 ? 10.953 5.675 -17.656 1.00 71.12 332 ASP A O 1
ATOM 2629 N N . PRO A 1 333 ? 11.203 3.927 -16.259 1.00 76.38 333 PRO A N 1
ATOM 2630 C CA . PRO A 1 333 ? 11.718 3.031 -17.285 1.00 76.38 333 PRO A CA 1
ATOM 2631 C C . PRO A 1 333 ? 10.662 2.745 -18.352 1.00 76.38 333 PRO A C 1
ATOM 2633 O O . PRO A 1 333 ? 9.550 2.330 -18.042 1.00 76.38 333 PRO A O 1
ATOM 2636 N N . THR A 1 334 ? 11.051 2.862 -19.618 1.00 79.19 334 THR A N 1
ATOM 2637 C CA . THR A 1 334 ? 10.229 2.461 -20.767 1.00 79.19 334 THR A CA 1
ATOM 2638 C C . THR A 1 334 ? 10.914 1.347 -21.546 1.00 79.19 334 THR A C 1
ATOM 2640 O O . THR A 1 334 ? 12.141 1.216 -21.525 1.00 79.19 334 THR A O 1
ATOM 2643 N N . ILE A 1 335 ? 10.125 0.503 -22.208 1.00 81.81 335 ILE A N 1
ATOM 2644 C CA . ILE A 1 335 ? 10.638 -0.565 -23.069 1.00 81.81 335 ILE A CA 1
ATOM 2645 C C . ILE A 1 335 ? 10.590 -0.071 -24.513 1.00 81.81 335 ILE A C 1
ATOM 2647 O O . ILE A 1 335 ? 9.555 0.395 -24.982 1.00 81.81 335 ILE A O 1
ATOM 2651 N N . ILE A 1 336 ? 11.720 -0.162 -25.211 1.00 84.56 336 ILE A N 1
ATOM 2652 C CA . ILE A 1 336 ? 11.895 0.325 -26.579 1.00 84.56 336 ILE A CA 1
ATOM 2653 C C . ILE A 1 336 ? 12.457 -0.798 -27.448 1.00 84.56 336 ILE A C 1
ATOM 2655 O O . ILE A 1 336 ? 13.386 -1.509 -27.057 1.00 84.56 336 ILE A O 1
ATOM 2659 N N . GLU A 1 337 ? 11.914 -0.938 -28.653 1.00 85.00 337 GLU A N 1
ATOM 2660 C CA . GLU A 1 337 ? 12.444 -1.846 -29.667 1.00 85.00 337 GLU A CA 1
ATOM 2661 C C . GLU A 1 337 ? 13.770 -1.349 -30.258 1.00 85.00 337 GLU A C 1
ATOM 2663 O O . GLU A 1 337 ? 14.008 -0.147 -30.414 1.00 85.00 337 GLU A O 1
ATOM 2668 N N . SER A 1 338 ? 14.613 -2.288 -30.686 1.00 84.06 338 SER A N 1
ATOM 2669 C CA . SER A 1 338 ? 15.904 -2.015 -31.329 1.00 84.06 338 SER A CA 1
ATOM 2670 C C . SER A 1 338 ? 15.800 -1.043 -32.509 1.00 84.06 338 SER A C 1
ATOM 2672 O O . SER A 1 338 ? 16.716 -0.252 -32.730 1.00 84.06 338 SER A O 1
ATOM 2674 N N . ALA A 1 339 ? 14.682 -1.077 -33.246 1.00 85.25 339 ALA A N 1
ATOM 2675 C CA . ALA A 1 339 ? 14.422 -0.216 -34.397 1.00 85.25 339 ALA A CA 1
ATOM 2676 C C . ALA A 1 339 ? 14.314 1.272 -34.021 1.00 85.25 339 ALA A C 1
ATOM 2678 O O . ALA A 1 339 ? 14.811 2.128 -34.751 1.00 85.25 339 ALA A O 1
ATOM 2679 N N . ASN A 1 340 ? 13.716 1.574 -32.865 1.00 87.62 340 ASN A N 1
ATOM 2680 C CA . ASN A 1 340 ? 13.437 2.944 -32.426 1.00 87.62 340 ASN A CA 1
ATOM 2681 C C . ASN A 1 340 ? 14.476 3.477 -31.428 1.00 87.62 340 ASN A C 1
ATOM 2683 O O . ASN A 1 340 ? 14.540 4.687 -31.198 1.00 87.62 340 ASN A O 1
ATOM 2687 N N . LEU A 1 341 ? 15.322 2.600 -30.871 1.00 87.19 341 LEU A N 1
ATOM 2688 C CA . LEU A 1 341 ? 16.278 2.931 -29.813 1.00 87.19 341 LEU A CA 1
ATOM 2689 C C . LEU A 1 341 ? 17.152 4.147 -30.150 1.00 87.19 341 LEU A C 1
ATOM 2691 O O . LEU A 1 341 ? 17.251 5.068 -29.346 1.00 87.19 341 LEU A O 1
ATOM 2695 N N . LEU A 1 342 ? 17.774 4.174 -31.334 1.00 89.81 342 LEU A N 1
ATOM 2696 C CA . LEU A 1 342 ? 18.694 5.255 -31.712 1.00 89.81 342 LEU A CA 1
ATOM 2697 C C . LEU A 1 342 ? 18.004 6.620 -31.788 1.00 89.81 342 LEU A C 1
ATOM 2699 O O . LEU A 1 342 ? 18.609 7.617 -31.399 1.00 89.81 342 LEU A O 1
ATOM 2703 N N . SER A 1 343 ? 16.766 6.677 -32.285 1.00 90.62 343 SER A N 1
ATOM 2704 C CA . SER A 1 343 ? 16.023 7.938 -32.374 1.00 90.62 343 SER A CA 1
ATOM 2705 C C . SER A 1 343 ? 15.669 8.437 -30.979 1.00 90.62 343 SER A C 1
ATOM 2707 O O . SER A 1 343 ? 16.083 9.528 -30.598 1.00 90.62 343 SER A O 1
ATOM 2709 N N . VAL A 1 344 ? 15.002 7.596 -30.180 1.00 90.94 344 VAL A N 1
ATOM 2710 C CA . VAL A 1 344 ? 14.505 7.981 -28.851 1.00 90.94 344 VAL A CA 1
ATOM 2711 C C . VAL A 1 344 ? 15.648 8.363 -27.910 1.00 90.94 344 VAL A C 1
ATOM 2713 O O . VAL A 1 344 ? 15.561 9.355 -27.189 1.00 90.94 344 VAL A O 1
ATOM 2716 N N . VAL A 1 345 ? 16.755 7.615 -27.944 1.00 90.50 345 VAL A N 1
ATOM 2717 C CA . VAL A 1 345 ? 17.935 7.908 -27.121 1.00 90.50 345 VAL A CA 1
ATOM 2718 C C . VAL A 1 345 ? 18.552 9.249 -27.499 1.00 90.50 345 VAL A C 1
ATOM 2720 O O . VAL A 1 345 ? 18.847 10.045 -26.612 1.00 90.50 345 VAL A O 1
ATOM 2723 N N . ASN A 1 346 ? 18.751 9.518 -28.792 1.00 92.12 346 ASN A N 1
ATOM 2724 C CA . ASN A 1 346 ? 19.356 10.777 -29.223 1.00 92.12 346 ASN A CA 1
ATOM 2725 C C . ASN A 1 346 ? 18.464 11.983 -28.909 1.00 92.12 346 ASN A C 1
ATOM 2727 O O . ASN A 1 346 ? 18.990 13.016 -28.499 1.00 92.12 346 ASN A O 1
ATOM 2731 N N . ASP A 1 347 ? 17.144 11.839 -29.035 1.00 92.19 347 ASP A N 1
ATOM 2732 C CA . ASP A 1 347 ? 16.193 12.893 -28.675 1.00 92.19 347 ASP A CA 1
ATOM 2733 C C . ASP A 1 347 ? 16.238 13.189 -27.168 1.00 92.19 347 ASP A C 1
ATOM 2735 O O . ASP A 1 347 ? 16.329 14.347 -26.752 1.00 92.19 347 ASP A O 1
ATOM 2739 N N . ALA A 1 348 ? 16.276 12.149 -26.330 1.00 90.75 348 ALA A N 1
ATOM 2740 C CA . ALA A 1 348 ? 16.364 12.307 -24.881 1.00 90.75 348 ALA A CA 1
ATOM 2741 C C . ALA A 1 348 ? 17.704 12.893 -24.408 1.00 90.75 348 ALA A C 1
ATOM 2743 O O . ALA A 1 348 ? 17.728 13.716 -23.488 1.00 90.75 348 ALA A O 1
ATOM 2744 N N . LEU A 1 349 ? 18.816 12.541 -25.066 1.00 92.12 349 LEU A N 1
ATOM 2745 C CA . LEU A 1 349 ? 20.158 13.027 -24.722 1.00 92.12 349 LEU A CA 1
ATOM 2746 C C . LEU A 1 349 ? 20.331 14.542 -24.882 1.00 92.12 349 LEU A C 1
ATOM 2748 O O . LEU A 1 349 ? 21.267 15.112 -24.313 1.00 92.12 349 LEU A O 1
ATOM 2752 N N . VAL A 1 350 ? 19.431 15.219 -25.601 1.00 91.88 350 VAL A N 1
ATOM 2753 C CA . VAL A 1 350 ? 19.382 16.689 -25.661 1.00 91.88 350 VAL A CA 1
ATOM 2754 C C . VAL A 1 350 ? 19.014 17.284 -24.294 1.00 91.88 350 VAL A C 1
ATOM 2756 O O . VAL A 1 350 ? 19.570 18.309 -23.873 1.00 91.88 350 VAL A O 1
ATOM 2759 N N . ALA A 1 351 ? 18.096 16.634 -23.577 1.00 90.62 351 ALA A N 1
ATOM 2760 C CA . ALA A 1 351 ? 17.511 17.136 -22.340 1.00 90.62 351 ALA A CA 1
ATOM 2761 C C . ALA A 1 351 ? 18.184 16.563 -21.083 1.00 90.62 351 ALA A C 1
ATOM 2763 O O . ALA A 1 351 ? 18.473 17.323 -20.154 1.00 90.62 351 ALA A O 1
ATOM 2764 N N . SER A 1 352 ? 18.479 15.262 -21.050 1.00 91.06 352 SER A N 1
ATOM 2765 C CA . SER A 1 352 ? 18.943 14.563 -19.845 1.00 91.06 352 SER A CA 1
ATOM 2766 C C . SER A 1 352 ? 19.931 13.430 -20.162 1.00 91.06 352 SER A C 1
ATOM 2768 O O . SER A 1 352 ? 20.025 12.981 -21.303 1.00 91.06 352 SER A O 1
ATOM 2770 N N . PRO A 1 353 ? 20.740 12.981 -19.182 1.00 90.94 353 PRO A N 1
ATOM 2771 C CA . PRO A 1 353 ? 21.483 11.734 -19.322 1.00 90.94 353 PRO A CA 1
ATOM 2772 C C . PRO A 1 353 ? 20.522 10.539 -19.380 1.00 90.94 353 PRO A C 1
ATOM 2774 O O . PRO A 1 353 ? 19.412 10.585 -18.844 1.00 90.94 353 PRO A O 1
ATOM 2777 N N . VAL A 1 354 ? 20.973 9.464 -20.022 1.00 90.00 354 VAL A N 1
ATOM 2778 C CA . VAL A 1 354 ? 20.163 8.277 -20.319 1.00 90.00 354 VAL A CA 1
ATOM 2779 C C . VAL A 1 354 ? 20.887 7.015 -19.861 1.00 90.00 354 VAL A C 1
ATOM 2781 O O . VAL A 1 354 ? 22.097 6.881 -20.050 1.00 90.00 354 VAL A O 1
ATOM 2784 N N . PHE A 1 355 ? 20.132 6.074 -19.296 1.00 88.12 355 PHE A N 1
ATOM 2785 C CA . PHE A 1 355 ? 20.554 4.707 -19.011 1.00 88.12 355 PHE A CA 1
ATOM 2786 C C . PHE A 1 355 ? 19.795 3.752 -19.928 1.00 88.12 355 PHE A C 1
ATOM 2788 O O . PHE A 1 355 ? 18.575 3.839 -20.065 1.00 88.12 355 PHE A O 1
ATOM 2795 N N . ILE A 1 356 ? 20.526 2.840 -20.555 1.00 87.38 356 ILE A N 1
ATOM 2796 C CA . ILE A 1 356 ? 19.995 1.817 -21.447 1.00 87.38 356 ILE A CA 1
ATOM 2797 C C . ILE A 1 356 ? 20.448 0.472 -20.906 1.00 87.38 356 ILE A C 1
ATOM 2799 O O . ILE A 1 356 ? 21.628 0.281 -20.621 1.00 87.38 356 ILE A O 1
ATOM 2803 N N . GLN A 1 357 ? 19.532 -0.474 -20.801 1.00 85.38 357 GLN A N 1
ATOM 2804 C CA . GLN A 1 357 ? 19.828 -1.847 -20.426 1.00 85.38 357 GLN A CA 1
ATOM 2805 C C . GLN A 1 357 ? 19.081 -2.789 -21.351 1.00 85.38 357 GLN A C 1
ATOM 2807 O O . GLN A 1 357 ? 17.943 -2.529 -21.730 1.00 85.38 357 GLN A O 1
ATOM 2812 N N . VAL A 1 358 ? 19.708 -3.895 -21.727 1.00 81.00 358 VAL A N 1
ATOM 2813 C CA . VAL A 1 358 ? 19.018 -4.932 -22.493 1.00 81.00 358 VAL A CA 1
ATOM 2814 C C . VAL A 1 358 ? 17.878 -5.523 -21.665 1.00 81.00 358 VAL A C 1
ATOM 2816 O O . VAL A 1 358 ? 18.092 -5.986 -20.545 1.00 81.00 358 VAL A O 1
ATOM 2819 N N . SER A 1 359 ? 16.680 -5.536 -22.245 1.00 68.12 359 SER A N 1
ATOM 2820 C CA . SER A 1 359 ? 15.525 -6.265 -21.730 1.00 68.12 359 SER A CA 1
ATOM 2821 C C . SER A 1 359 ? 15.448 -7.566 -22.525 1.00 68.12 359 SER A C 1
ATOM 2823 O O . SER A 1 359 ? 15.280 -7.534 -23.739 1.00 68.12 359 SER A O 1
ATOM 2825 N N . GLY A 1 360 ? 15.724 -8.700 -21.880 1.00 55.62 360 GLY A N 1
ATOM 2826 C CA . GLY A 1 360 ? 16.131 -9.938 -22.554 1.00 55.62 360 GLY A CA 1
ATOM 2827 C C . GLY A 1 360 ? 15.248 -10.406 -23.724 1.00 55.62 360 GLY A C 1
ATOM 2828 O O . GLY A 1 360 ? 14.031 -10.262 -23.714 1.00 55.62 360 GLY A O 1
ATOM 2829 N N . SER A 1 361 ? 15.890 -11.050 -24.705 1.00 38.62 361 SER A N 1
ATOM 2830 C CA . SER A 1 361 ? 15.256 -11.946 -25.680 1.00 38.62 361 SER A CA 1
ATOM 2831 C C . SER A 1 361 ? 15.749 -13.374 -25.437 1.00 38.62 361 SER A C 1
ATOM 2833 O O . SER A 1 361 ? 16.709 -13.856 -26.023 1.00 38.62 361 SER A O 1
ATOM 2835 N N . PHE A 1 362 ? 15.060 -14.058 -24.536 1.00 32.25 362 PHE A N 1
ATOM 2836 C CA . PHE A 1 362 ? 14.787 -15.487 -24.621 1.00 32.25 362 PHE A CA 1
ATOM 2837 C C . PHE A 1 362 ? 13.316 -15.618 -24.234 1.00 32.25 362 PHE A C 1
ATOM 2839 O O . PHE A 1 362 ? 12.847 -14.833 -23.416 1.00 32.25 362 PHE A O 1
ATOM 2846 N N . ARG A 1 363 ? 12.582 -16.557 -24.838 1.00 29.25 363 ARG A N 1
ATOM 2847 C CA . ARG A 1 363 ? 11.219 -16.941 -24.433 1.00 29.25 363 ARG A CA 1
ATOM 2848 C C . ARG A 1 363 ? 11.208 -17.409 -22.968 1.00 29.25 363 ARG A C 1
ATOM 2850 O O . ARG A 1 363 ? 11.169 -18.601 -22.692 1.00 29.25 363 ARG A O 1
ATOM 2857 N N . LEU A 1 364 ? 11.286 -16.467 -22.047 1.00 30.69 364 LEU A N 1
ATOM 2858 C CA . LEU A 1 364 ? 10.848 -16.574 -20.674 1.00 30.69 364 LEU A CA 1
ATOM 2859 C C . LEU A 1 364 ? 9.556 -15.781 -20.655 1.00 30.69 364 LEU A C 1
ATOM 2861 O O . LEU A 1 364 ? 9.530 -14.614 -21.042 1.00 30.69 364 LEU A O 1
ATOM 2865 N N . GLU A 1 365 ? 8.487 -16.496 -20.349 1.00 26.36 365 GLU A N 1
ATOM 2866 C CA . GLU A 1 365 ? 7.117 -16.018 -20.329 1.00 26.36 365 GLU A CA 1
ATOM 2867 C C . GLU A 1 365 ? 7.026 -14.603 -19.750 1.00 26.36 365 GLU A C 1
ATOM 2869 O O . GLU A 1 365 ? 7.587 -14.285 -18.699 1.00 26.36 365 GLU A O 1
ATOM 2874 N N . SER A 1 366 ? 6.338 -13.748 -20.500 1.00 31.39 366 SER A N 1
ATOM 2875 C CA . SER A 1 366 ? 5.966 -12.386 -20.158 1.00 31.39 366 SER A CA 1
ATOM 2876 C C . SER A 1 366 ? 5.393 -12.322 -18.739 1.00 31.39 366 SER A C 1
ATOM 2878 O O . SER A 1 366 ? 4.223 -12.637 -18.563 1.00 31.39 366 SER A O 1
ATOM 2880 N N . SER A 1 367 ? 6.194 -11.985 -17.718 1.00 32.66 367 SER A N 1
ATOM 2881 C CA . SER A 1 367 ? 5.713 -11.737 -16.336 1.00 32.66 367 SER A CA 1
ATOM 2882 C C . SER A 1 367 ? 6.726 -11.081 -15.375 1.00 32.66 367 SER A C 1
ATOM 2884 O O . SER A 1 367 ? 6.347 -10.658 -14.289 1.00 32.66 367 SER A O 1
ATOM 2886 N N . TYR A 1 368 ? 8.012 -10.940 -15.711 1.00 36.19 368 TYR A N 1
ATOM 2887 C CA . TYR A 1 368 ? 9.040 -10.678 -14.686 1.00 36.19 368 TYR A CA 1
ATOM 2888 C C . TYR A 1 368 ? 9.750 -9.320 -14.815 1.00 36.19 368 TYR A C 1
ATOM 2890 O O . TYR A 1 368 ? 10.974 -9.259 -14.773 1.00 36.19 368 TYR A O 1
ATOM 2898 N N . PHE A 1 369 ? 9.012 -8.208 -14.931 1.00 36.78 369 PHE A N 1
ATOM 2899 C CA . PHE A 1 369 ? 9.618 -6.862 -14.844 1.00 36.78 369 PHE A CA 1
ATOM 2900 C C . PHE A 1 369 ? 9.606 -6.267 -13.423 1.00 36.78 369 PHE A C 1
ATOM 2902 O O . PHE A 1 369 ? 10.426 -5.414 -13.096 1.00 36.78 369 PHE A O 1
ATOM 2909 N N . PHE A 1 370 ? 8.781 -6.810 -12.519 1.00 33.75 370 PHE A N 1
ATOM 2910 C CA . PHE A 1 370 ? 8.810 -6.491 -11.079 1.00 33.75 370 PHE A CA 1
ATOM 2911 C C . PHE A 1 370 ? 10.025 -7.087 -10.335 1.00 33.75 370 PHE A C 1
ATOM 2913 O O . PHE A 1 370 ? 10.205 -6.903 -9.130 1.00 33.75 370 PHE A O 1
ATOM 2920 N N . TYR A 1 371 ? 10.882 -7.822 -11.043 1.00 41.19 371 TYR A N 1
ATOM 2921 C CA . TYR A 1 371 ? 11.791 -8.785 -10.441 1.00 41.19 371 TYR A CA 1
ATOM 2922 C C . TYR A 1 371 ? 13.244 -8.339 -10.297 1.00 41.19 371 TYR A C 1
ATOM 2924 O O . TYR A 1 371 ? 14.044 -9.161 -9.890 1.00 41.19 371 TYR A O 1
ATOM 2932 N N . LEU A 1 372 ? 13.647 -7.077 -10.484 1.00 40.28 372 LEU A N 1
ATOM 2933 C CA . LEU A 1 372 ? 15.010 -6.735 -10.022 1.00 40.28 372 LEU A CA 1
ATOM 2934 C C . LEU A 1 372 ? 15.107 -6.777 -8.482 1.00 40.28 372 LEU A C 1
ATOM 2936 O O . LEU A 1 372 ? 16.153 -7.098 -7.933 1.00 40.28 372 LEU A O 1
ATOM 2940 N N . ILE A 1 373 ? 13.995 -6.542 -7.782 1.00 36.00 373 ILE A N 1
ATOM 2941 C CA . ILE A 1 373 ? 13.917 -6.614 -6.317 1.00 36.00 373 ILE A CA 1
ATOM 2942 C C . ILE A 1 373 ? 13.507 -8.008 -5.853 1.00 36.00 373 ILE A C 1
ATOM 2944 O O . ILE A 1 373 ? 14.124 -8.563 -4.946 1.00 36.00 373 ILE A O 1
ATOM 2948 N N . VAL A 1 374 ? 12.514 -8.613 -6.512 1.00 32.94 374 VAL A N 1
ATOM 2949 C CA . VAL A 1 374 ? 12.059 -9.960 -6.151 1.00 32.94 374 VAL A CA 1
ATOM 2950 C C . VAL A 1 374 ? 13.067 -11.032 -6.587 1.00 32.94 374 VAL A C 1
ATOM 2952 O O . VAL A 1 374 ? 13.236 -12.001 -5.860 1.00 32.94 374 VAL A O 1
ATOM 2955 N N . SER A 1 375 ? 13.843 -10.858 -7.668 1.00 32.34 375 SER A N 1
ATOM 2956 C CA . SER A 1 375 ? 14.950 -11.782 -7.977 1.00 32.34 375 SER A CA 1
ATOM 2957 C C . SER A 1 375 ? 16.090 -11.676 -6.973 1.00 32.34 375 SER A C 1
ATOM 2959 O O . SER A 1 375 ? 16.716 -12.691 -6.716 1.00 32.34 375 SER A O 1
ATOM 2961 N N . ILE A 1 376 ? 16.346 -10.521 -6.346 1.00 35.94 376 ILE A N 1
ATOM 2962 C CA . ILE A 1 376 ? 17.312 -10.455 -5.233 1.00 35.94 376 ILE A CA 1
ATOM 2963 C C . ILE A 1 376 ? 16.783 -11.253 -4.031 1.00 35.94 376 ILE A C 1
ATOM 2965 O O . ILE A 1 376 ? 17.543 -11.986 -3.406 1.00 35.94 376 ILE A O 1
ATOM 2969 N N . ILE A 1 377 ? 15.474 -11.201 -3.761 1.00 33.16 377 ILE A N 1
ATOM 2970 C CA . ILE A 1 377 ? 14.838 -12.021 -2.718 1.00 33.16 377 ILE A CA 1
ATOM 2971 C C . ILE A 1 377 ? 14.907 -13.519 -3.081 1.00 33.16 377 ILE A C 1
ATOM 2973 O O . ILE A 1 377 ? 15.298 -14.325 -2.245 1.00 33.16 377 ILE A O 1
ATOM 2977 N N . VAL A 1 378 ? 14.620 -13.909 -4.327 1.00 31.47 378 VAL A N 1
ATOM 2978 C CA . VAL A 1 378 ? 14.659 -15.317 -4.775 1.00 31.47 378 VAL A CA 1
ATOM 2979 C C . VAL A 1 378 ? 16.090 -15.868 -4.864 1.00 31.47 378 VAL A C 1
ATOM 2981 O O . VAL A 1 378 ? 16.314 -17.013 -4.483 1.00 31.47 378 VAL A O 1
ATOM 2984 N N . ILE A 1 379 ? 17.076 -15.069 -5.285 1.00 30.39 379 ILE A N 1
ATOM 2985 C CA . ILE A 1 379 ? 18.493 -15.474 -5.298 1.00 30.39 379 ILE A CA 1
ATOM 2986 C C . ILE A 1 379 ? 18.993 -15.687 -3.860 1.00 30.39 379 ILE A C 1
ATOM 2988 O O . ILE A 1 379 ? 19.656 -16.681 -3.591 1.00 30.39 379 ILE A O 1
ATOM 2992 N N . CYS A 1 380 ? 18.589 -14.847 -2.898 1.00 30.17 380 CYS A N 1
ATOM 2993 C CA . CYS A 1 380 ? 18.940 -15.053 -1.488 1.00 30.17 380 CYS A CA 1
ATOM 2994 C C . CYS A 1 380 ? 18.275 -16.283 -0.839 1.00 30.17 380 CYS A C 1
ATOM 2996 O O . CYS A 1 380 ? 18.829 -16.815 0.121 1.00 30.17 380 CYS A O 1
ATOM 2998 N N . PHE A 1 381 ? 17.125 -16.750 -1.338 1.00 30.17 381 PHE A N 1
ATOM 2999 C CA . PHE A 1 381 ? 16.476 -17.977 -0.852 1.00 30.17 381 PHE A CA 1
ATOM 3000 C C . PHE A 1 381 ? 16.942 -19.253 -1.574 1.00 30.17 381 PHE A C 1
ATOM 3002 O O . PHE A 1 381 ? 16.789 -20.338 -1.021 1.00 30.17 381 PHE A O 1
ATOM 3009 N N . SER A 1 382 ? 17.524 -19.147 -2.773 1.00 27.06 382 SER A N 1
ATOM 3010 C CA . SER A 1 382 ? 18.027 -20.306 -3.526 1.00 27.06 382 SER A CA 1
ATOM 3011 C C . SER A 1 382 ? 19.459 -20.713 -3.160 1.00 27.06 382 SER A C 1
ATOM 3013 O O . SER A 1 382 ? 19.847 -21.835 -3.472 1.00 27.06 382 SER A O 1
ATOM 3015 N N . ASP A 1 383 ? 20.230 -19.842 -2.503 1.00 28.03 383 ASP A N 1
ATOM 3016 C CA . ASP A 1 383 ? 21.635 -20.104 -2.147 1.00 28.03 383 ASP A CA 1
ATOM 3017 C C . ASP A 1 383 ? 21.817 -20.682 -0.724 1.00 28.03 383 ASP A C 1
ATOM 3019 O O . ASP A 1 383 ? 22.928 -20.711 -0.201 1.00 28.03 383 ASP A O 1
ATOM 3023 N N . ASN A 1 384 ? 20.742 -21.171 -0.091 1.00 29.62 384 ASN A N 1
ATOM 3024 C CA . ASN A 1 384 ? 20.808 -21.950 1.153 1.00 29.62 384 ASN A CA 1
ATOM 3025 C C . ASN A 1 384 ? 19.944 -23.220 1.066 1.00 29.62 384 ASN A C 1
ATOM 3027 O O . ASN A 1 384 ? 18.901 -23.314 1.716 1.00 29.62 384 ASN A O 1
ATOM 3031 N N . VAL A 1 385 ? 20.420 -24.196 0.285 1.00 29.39 385 VAL A N 1
ATOM 3032 C CA . VAL A 1 385 ? 20.312 -25.642 0.566 1.00 29.39 385 VAL A CA 1
ATOM 3033 C C . VAL A 1 385 ? 21.640 -26.298 0.217 1.00 29.39 385 VAL A C 1
ATOM 3035 O O . VAL A 1 385 ? 22.133 -26.042 -0.904 1.00 29.39 385 VAL A O 1
#

Secondary structure (DSSP, 8-state):
--GGGS-HHHHHHHHHTTS--------TT-BEE-PPPSS------TT-HHHHHHHHHHHH--TT-BHHHHHHHHT--HHHHHHHHHHHHHHTS-EEPPTTTTHHHHTTS---------------GGGPEEEEEE-HHHHHHHHSTTS-TTHHHHHHHHHHT-EE-HHHHHHHHHHHHTPPP--SSHHHHHHHHHHHHHHHHHHHHHHHHHS-S--S---EEEEEHHHHTTS-HHHHHHHHHHHEEEEEESSPPPHHHHTT--TTSSSEES--SGGGGSHHHHHHHHHHHHHH-S-GGGS--EEEE-TT----S--TTTTT-SEEEEEETTS--EEEEHHHHHHHHHHHHHHS-EEEEEE--S---S--STHHHHHHHHHHHHS--